Protein AF-A0A9X8EAP7-F1 (afdb_monomer_lite)

Foldseek 3Di:
DCVVVVVVVVVVVVVVVVVVVVVVVVVVVVVVVVVVVVVVVVVVVVVVVVVVVVVVVVVVVVVVVVVVVVVVVVVVVVVVVVVVVVVVVVVVVVVVVVPPDDDDDDDDDDDDCVVVVVVVVVVVVVVVVVVVVVVVVVVVVVVVVVVVVVVVVVVVVVVVVVVVVVVVVVVVVVVVVVVVVVVVVVVVVVVVVVVVVVVVVVVVVVVVVVVVVVVVVVVVVVVVVVVVVVVVVVVVVVVVVVVVVVVVVVVVVVVVVVVVVVVVVVVVVVVVVVVVVVVVVVVVVVVVVVVVVVVVVVVVVVVVVVVVVVVVVVVVVVVVVVVVVVVVVVVVVVVVVVVVVVVVVVVPPPPPVPPPPPPDDDDYDDDYDDYDDDDDDDDDPDVVVPVVVVVVVVVVVVVVVVVVVVVVVVVVVVVVVVVVVVVVVVVVVVVVVVVVVVVVVVVVVVVVVVVVVVVVVVVVVVVVVVVVVVVVVVVVVVVVVVVVVVVVVVVVVVVVVVVVVVVVVVVVVVVVVVVVVVVVVVVVVVVVVVVVVVVLVVLLVCLVVLLVVLVVLLVVLVVLLVVLVVLLVVLCVVVVDDCPCLVVLLDQPQDPDDPPPPDPDPCSNVSVSVVSVSSSVSSVNSSVSSNVVSVCSVVVDPDDPVVCVVVVVVVVVVCVVVVPDPDDPPDDDDDDDDDDDDDDDDDD

Organism: Aphanomyces astaci (NCBI:txid112090)

Secondary structure (DSSP, 8-state):
--HHHHHHHHHHHHHHHHHHHHHHHHHHHHHHHHHHHHHHHHHHHHHHHHHHHHHHHHHHHHHHHHHHHHHHHHHHHHHHHHHHHHHHHHHHHHHHHHTTS---------S--TTTHHHHHHHHHHHHHHHHHHHHHHHHHHHHHHHHHHHHHHHHHHHHHHHHHHHHHHHHHHHHHHHHHHHHHHHHHHHHHHHHHHHHHHHHHHHHHHHHHHHHHHHHHHHHHHHHHHHHHHHHHHHHHHHHHHHHHHHHHHHHHHHHHHHHHHHHHHHHHHHHHHHHHHHHHHHHHHHHHHHHHHHHHHHHHHHHHHHHHHHHHHHHHHHHHHHHHHHHHHHHHHHHHHHHHHHHTTTGGGSTTS-----------------------STHHHHHHHHHHHHHHHHHHHHHHHHHHHHHHHHHHHHHHHHHHHHHHHHHHHHHHHHHHHHHHHHHHHHHHHHHHHHHHHHHHHHHHHHHHHHHHHHHHHHHHHHHHHHHHHHHHHHHHHHHHHHHHHHHHHHHHHHHHHHHHHHHHHHHHHHHHHHHHHHHHHHHHHHHHHHHHHHHHHHHHHHHHHHHHHHT---TTHHHHHS-------------S---SHHHHHHHHHHHHHHHHHHHHHHHHHHHHHHTSTT--HHHHHHHHHHHHHHHHHHS------------------------

pLDDT: mean 78.25, std 16.43, range [28.77, 94.69]

Radius of gyration: 96.72 Å; chains: 1; bounding box: 113×183×320 Å

Structure (mmCIF, N/CA/C/O backbone):
data_AF-A0A9X8EAP7-F1
#
_entry.id   AF-A0A9X8EAP7-F1
#
loop_
_atom_site.group_PDB
_atom_site.id
_atom_site.type_symbol
_atom_site.label_atom_id
_atom_site.label_alt_id
_atom_site.label_comp_id
_atom_site.label_asym_id
_atom_site.label_entity_id
_atom_site.label_seq_id
_atom_site.pdbx_PDB_ins_code
_atom_site.Cartn_x
_atom_site.Cartn_y
_atom_site.Cartn_z
_atom_site.occupancy
_atom_site.B_iso_or_equiv
_atom_site.auth_seq_id
_atom_site.auth_comp_id
_atom_site.auth_asym_id
_atom_site.auth_atom_id
_atom_site.pdbx_PDB_model_num
ATOM 1 N N . MET A 1 1 ? 14.421 -5.477 -19.601 1.00 47.47 1 MET A N 1
ATOM 2 C CA . MET A 1 1 ? 14.571 -6.002 -18.224 1.00 47.47 1 MET A CA 1
ATOM 3 C C . MET A 1 1 ? 14.966 -4.817 -17.377 1.00 47.47 1 MET A C 1
ATOM 5 O O . MET A 1 1 ? 16.123 -4.410 -17.398 1.00 47.47 1 MET A O 1
ATOM 9 N N . ASP A 1 2 ? 13.989 -4.197 -16.732 1.00 54.50 2 ASP A N 1
ATOM 10 C CA . ASP A 1 2 ? 14.067 -2.759 -16.479 1.00 54.50 2 ASP A CA 1
ATOM 11 C C . ASP A 1 2 ? 14.463 -2.525 -15.021 1.00 54.50 2 ASP A C 1
ATOM 13 O O . ASP A 1 2 ? 13.686 -2.040 -14.198 1.00 54.50 2 ASP A O 1
ATOM 17 N N . GLY A 1 3 ? 15.700 -2.924 -14.702 1.00 58.84 3 GLY A N 1
ATOM 18 C CA . GLY A 1 3 ? 16.249 -2.890 -13.343 1.00 58.84 3 GLY A CA 1
ATOM 19 C C . GLY A 1 3 ? 16.241 -1.496 -12.704 1.00 58.84 3 GLY A C 1
ATOM 20 O O . GLY A 1 3 ? 16.178 -1.389 -11.484 1.00 58.84 3 GLY A O 1
ATOM 21 N N . GLU A 1 4 ? 16.223 -0.424 -13.504 1.00 66.81 4 GLU A N 1
ATOM 22 C CA . GLU A 1 4 ? 16.035 0.947 -13.013 1.00 66.81 4 GLU A CA 1
ATOM 23 C C . GLU A 1 4 ? 14.627 1.186 -12.444 1.00 66.81 4 GLU A C 1
ATOM 25 O O . GLU A 1 4 ? 14.487 1.852 -11.418 1.00 66.81 4 GLU A O 1
ATOM 30 N N . GLY A 1 5 ? 13.588 0.604 -13.055 1.00 78.38 5 GLY A N 1
ATOM 31 C CA . GLY A 1 5 ? 12.211 0.681 -12.563 1.00 78.38 5 GLY A CA 1
ATOM 32 C C . GLY A 1 5 ? 12.016 -0.103 -11.263 1.00 78.38 5 GLY A C 1
ATOM 33 O O . GLY A 1 5 ? 11.336 0.363 -10.346 1.00 78.38 5 GLY A O 1
ATOM 34 N N . GLU A 1 6 ? 12.676 -1.255 -11.135 1.00 77.12 6 GLU A N 1
ATOM 35 C CA . GLU A 1 6 ? 12.680 -2.033 -9.893 1.00 77.12 6 GLU A CA 1
ATOM 36 C C . GLU A 1 6 ? 13.475 -1.329 -8.779 1.00 77.12 6 GLU A C 1
ATOM 38 O O . GLU A 1 6 ? 12.983 -1.213 -7.655 1.00 77.12 6 GLU A O 1
ATOM 43 N N . LEU A 1 7 ? 14.633 -0.731 -9.097 1.00 77.25 7 LEU A N 1
ATOM 44 C CA . LEU A 1 7 ? 15.379 0.147 -8.183 1.00 77.25 7 LEU A CA 1
ATOM 45 C C . LEU A 1 7 ? 14.563 1.366 -7.733 1.00 77.25 7 LEU A C 1
ATOM 47 O O . LEU A 1 7 ? 14.619 1.738 -6.559 1.00 77.25 7 LEU A O 1
ATOM 51 N N . ALA A 1 8 ? 13.797 1.987 -8.633 1.00 83.31 8 ALA A N 1
ATOM 52 C CA . ALA A 1 8 ? 12.905 3.093 -8.290 1.00 83.31 8 ALA A CA 1
ATOM 53 C C . ALA A 1 8 ? 11.788 2.639 -7.335 1.00 83.31 8 ALA A C 1
ATOM 55 O O . ALA A 1 8 ? 11.545 3.302 -6.323 1.00 83.31 8 ALA A O 1
ATOM 56 N N . ARG A 1 9 ? 11.167 1.476 -7.591 1.00 86.12 9 ARG A N 1
ATOM 57 C CA . ARG A 1 9 ? 10.142 0.902 -6.703 1.00 86.12 9 ARG A CA 1
ATOM 58 C C . ARG A 1 9 ? 10.705 0.576 -5.320 1.00 86.12 9 ARG A C 1
ATOM 60 O O . ARG A 1 9 ? 10.094 0.942 -4.322 1.00 86.12 9 ARG A O 1
ATOM 67 N N . LEU A 1 10 ? 11.880 -0.053 -5.251 1.00 84.00 10 LEU A N 1
ATOM 68 C CA . LEU A 1 10 ? 12.543 -0.391 -3.987 1.00 84.00 10 LEU A CA 1
ATOM 69 C C . LEU A 1 10 ? 12.932 0.862 -3.184 1.00 84.00 10 LEU A C 1
ATOM 71 O O . LEU A 1 10 ? 12.758 0.881 -1.969 1.00 84.00 10 LEU A O 1
ATOM 75 N N . ARG A 1 11 ? 13.384 1.939 -3.843 1.00 85.56 11 ARG A N 1
ATOM 76 C CA . ARG A 1 11 ? 13.647 3.233 -3.180 1.00 85.56 11 ARG A CA 1
ATOM 77 C C . ARG A 1 11 ? 12.375 3.859 -2.598 1.00 85.56 11 ARG A C 1
ATOM 79 O O . ARG A 1 11 ? 12.410 4.334 -1.466 1.00 85.56 11 ARG A O 1
ATOM 86 N N . ALA A 1 12 ? 11.259 3.821 -3.328 1.00 85.00 12 ALA A N 1
ATOM 87 C CA . ALA A 1 12 ? 9.967 4.295 -2.825 1.00 85.00 12 ALA A CA 1
ATOM 88 C C . ALA A 1 12 ? 9.452 3.443 -1.645 1.00 85.00 12 ALA A C 1
ATOM 90 O O . ALA A 1 12 ? 8.927 3.980 -0.670 1.00 85.00 12 ALA A O 1
ATOM 91 N N . GLU A 1 13 ? 9.654 2.124 -1.697 1.00 85.81 13 GLU A N 1
ATOM 92 C CA . GLU A 1 13 ? 9.287 1.200 -0.620 1.00 85.81 13 GLU A CA 1
ATOM 93 C C . GLU A 1 13 ? 10.122 1.426 0.656 1.00 85.81 13 GLU A C 1
ATOM 95 O O . GLU A 1 13 ? 9.579 1.383 1.760 1.00 85.81 13 GLU A O 1
ATOM 100 N N . VAL A 1 14 ? 11.421 1.723 0.521 1.00 84.19 14 VAL A N 1
ATOM 101 C CA . VAL A 1 14 ? 12.290 2.110 1.649 1.00 84.19 14 VAL A CA 1
ATOM 102 C C . VAL A 1 14 ? 11.840 3.440 2.258 1.00 84.19 14 VAL A C 1
ATOM 104 O O . VAL A 1 14 ? 11.634 3.495 3.467 1.00 84.19 14 VAL A O 1
ATOM 107 N N . ALA A 1 15 ? 11.590 4.472 1.444 1.00 83.38 15 ALA A N 1
ATOM 108 C CA . ALA A 1 15 ? 11.108 5.766 1.940 1.00 83.38 15 ALA A CA 1
ATOM 109 C C . ALA A 1 15 ? 9.779 5.635 2.714 1.00 83.38 15 ALA A C 1
ATOM 111 O O . ALA A 1 15 ? 9.650 6.144 3.825 1.00 83.38 15 ALA A O 1
ATOM 112 N N . SER A 1 16 ? 8.826 4.857 2.187 1.00 84.00 16 SER A N 1
ATOM 113 C CA . SER A 1 16 ? 7.552 4.572 2.864 1.00 84.00 16 SER A CA 1
ATOM 114 C C . SER A 1 16 ? 7.735 3.845 4.208 1.00 84.00 16 SER A C 1
ATOM 116 O O . SER A 1 16 ? 7.009 4.117 5.173 1.00 84.00 16 SER A O 1
ATOM 118 N N . LYS A 1 17 ? 8.728 2.951 4.310 1.00 82.19 17 LYS A N 1
ATOM 119 C CA . LYS A 1 17 ? 9.083 2.266 5.564 1.00 82.19 17 LYS A CA 1
ATOM 120 C C . LYS A 1 17 ? 9.742 3.211 6.571 1.00 82.19 17 LYS A C 1
ATOM 122 O O . LYS A 1 17 ? 9.394 3.139 7.750 1.00 82.19 17 LYS A O 1
ATOM 127 N N . ASP A 1 18 ? 10.609 4.122 6.131 1.00 86.62 18 ASP A N 1
ATOM 128 C CA . ASP A 1 18 ? 11.211 5.145 6.997 1.00 86.62 18 ASP A CA 1
ATOM 129 C C . ASP A 1 18 ? 10.172 6.152 7.518 1.00 86.62 18 ASP A C 1
ATOM 131 O O . ASP A 1 18 ? 10.164 6.453 8.714 1.00 86.62 18 ASP A O 1
ATOM 135 N N . ASP A 1 19 ? 9.230 6.603 6.684 1.00 85.69 19 ASP A N 1
ATOM 136 C CA . ASP A 1 19 ? 8.110 7.450 7.124 1.00 85.69 19 ASP A CA 1
ATOM 137 C C . ASP A 1 19 ? 7.224 6.732 8.149 1.00 85.69 19 ASP A C 1
ATOM 139 O O . ASP A 1 19 ? 6.883 7.294 9.195 1.00 85.69 19 ASP A O 1
ATOM 143 N N . THR A 1 20 ? 6.906 5.456 7.906 1.00 81.00 20 THR A N 1
ATOM 144 C CA . THR A 1 20 ? 6.141 4.621 8.849 1.00 81.00 20 THR A CA 1
ATOM 145 C C . THR A 1 20 ? 6.886 4.459 10.179 1.00 81.00 20 THR A C 1
ATOM 147 O O . THR A 1 20 ? 6.296 4.611 11.253 1.00 81.00 20 THR A O 1
ATOM 150 N N . LEU A 1 21 ? 8.199 4.217 10.130 1.00 79.50 21 LEU A N 1
ATOM 151 C CA . LEU A 1 21 ? 9.066 4.117 11.303 1.00 79.50 21 LEU A CA 1
ATOM 152 C C . LEU A 1 21 ? 9.154 5.450 12.067 1.00 79.50 21 LEU A C 1
ATOM 154 O O . LEU A 1 21 ? 9.160 5.455 13.300 1.00 79.50 21 LEU A O 1
ATOM 158 N N . ASN A 1 22 ? 9.185 6.585 11.370 1.00 84.94 22 ASN A N 1
ATOM 159 C CA . ASN A 1 22 ? 9.206 7.909 11.989 1.00 84.94 22 ASN A CA 1
ATOM 160 C C . ASN A 1 22 ? 7.861 8.254 12.649 1.00 84.94 22 ASN A C 1
ATOM 162 O O . ASN A 1 22 ? 7.856 8.716 13.792 1.00 84.94 22 ASN A O 1
ATOM 166 N N . GLN A 1 23 ? 6.726 7.924 12.023 1.00 82.50 23 GLN A N 1
ATOM 167 C CA . GLN A 1 23 ? 5.414 8.012 12.679 1.00 82.50 23 GLN A CA 1
ATOM 168 C C . GLN A 1 23 ? 5.334 7.127 13.932 1.00 82.50 23 GLN A C 1
ATOM 170 O O . GLN A 1 23 ? 4.780 7.550 14.949 1.00 82.50 23 GLN A O 1
ATOM 175 N N . LEU A 1 24 ? 5.909 5.918 13.891 1.00 80.50 24 LEU A N 1
ATOM 176 C CA . LEU A 1 24 ? 5.946 5.014 15.042 1.00 80.50 24 LEU A CA 1
ATOM 177 C C . LEU A 1 24 ? 6.790 5.594 16.191 1.00 80.50 24 LEU A C 1
ATOM 179 O O . LEU A 1 24 ? 6.337 5.587 17.334 1.00 80.50 24 LEU A O 1
ATOM 183 N N . LYS A 1 25 ? 7.965 6.171 15.894 1.00 83.00 25 LYS A N 1
ATOM 184 C CA . LYS A 1 25 ? 8.812 6.877 16.879 1.00 83.00 25 LYS A CA 1
ATOM 185 C C . LYS A 1 25 ? 8.083 8.064 17.521 1.00 83.00 25 LYS A C 1
ATOM 187 O O . LYS A 1 25 ? 8.154 8.226 18.736 1.00 83.00 25 LYS A O 1
ATOM 192 N N . VAL A 1 26 ? 7.361 8.871 16.735 1.00 85.75 26 VAL A N 1
ATOM 193 C CA . VAL A 1 26 ? 6.579 10.013 17.250 1.00 85.75 26 VAL A CA 1
ATOM 194 C C . VAL A 1 26 ? 5.449 9.537 18.169 1.00 85.75 26 VAL A C 1
ATOM 196 O O . VAL A 1 26 ? 5.312 10.056 19.276 1.00 85.75 26 VAL A O 1
ATOM 199 N N . LYS A 1 27 ? 4.692 8.505 17.770 1.00 81.19 27 LYS A N 1
ATOM 200 C CA . LYS A 1 27 ? 3.630 7.910 18.603 1.00 81.19 27 LYS A CA 1
ATOM 201 C C . LYS A 1 27 ? 4.185 7.296 19.894 1.00 81.19 27 LYS A C 1
ATOM 203 O O . LYS A 1 27 ? 3.627 7.531 20.962 1.00 81.19 27 LYS A O 1
ATOM 208 N N . ALA A 1 28 ? 5.308 6.578 19.821 1.00 71.94 28 ALA A N 1
ATOM 209 C CA . ALA A 1 28 ? 5.977 6.009 20.991 1.00 71.94 28 ALA A CA 1
ATOM 210 C C . ALA A 1 28 ? 6.489 7.092 21.959 1.00 71.94 28 ALA A C 1
ATOM 212 O O . ALA A 1 28 ? 6.329 6.953 23.172 1.00 71.94 28 ALA A O 1
ATOM 213 N N . LYS A 1 29 ? 7.041 8.198 21.437 1.00 85.50 29 LYS A N 1
ATOM 214 C CA . LYS A 1 29 ? 7.452 9.349 22.252 1.00 85.50 29 LYS A CA 1
ATOM 215 C C . LYS A 1 29 ? 6.254 9.996 22.956 1.00 85.50 29 LYS A C 1
ATOM 217 O O . LYS A 1 29 ? 6.305 10.169 24.168 1.00 85.50 29 LYS A O 1
ATOM 222 N N . ALA A 1 30 ? 5.173 10.284 22.229 1.00 81.12 30 ALA A N 1
ATOM 223 C CA . ALA A 1 30 ? 3.962 10.870 22.810 1.00 81.12 30 ALA A CA 1
ATOM 224 C C . ALA A 1 30 ? 3.343 9.972 23.900 1.00 81.12 30 ALA A C 1
ATOM 226 O O . ALA A 1 30 ? 2.902 10.467 24.934 1.00 81.12 30 ALA A O 1
ATOM 227 N N . PHE A 1 31 ? 3.371 8.648 23.713 1.00 79.75 31 PHE A N 1
ATOM 228 C CA . PHE A 1 31 ? 2.913 7.686 24.718 1.00 79.75 31 PHE A CA 1
ATOM 229 C C . PHE A 1 31 ? 3.808 7.666 25.973 1.00 79.75 31 PHE A C 1
ATOM 231 O O . PHE A 1 31 ? 3.303 7.644 27.094 1.00 79.75 31 PHE A O 1
ATOM 238 N N . ALA A 1 32 ? 5.134 7.746 25.811 1.00 78.44 32 ALA A N 1
ATOM 239 C CA . ALA A 1 32 ? 6.066 7.856 26.936 1.00 78.44 32 ALA A CA 1
ATOM 240 C C . ALA A 1 32 ? 5.923 9.189 27.699 1.00 78.44 32 ALA A C 1
ATOM 242 O O . ALA A 1 32 ? 6.031 9.214 28.927 1.00 78.44 32 AL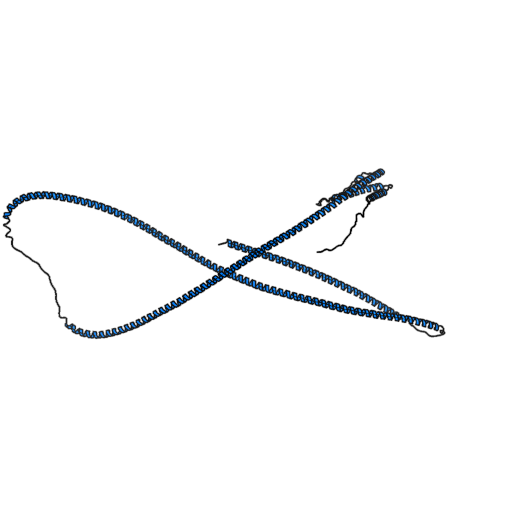A A O 1
ATOM 243 N N . GLU A 1 33 ? 5.640 10.288 26.996 1.00 86.31 33 GLU A N 1
ATOM 244 C CA . GLU A 1 33 ? 5.351 11.596 27.598 1.00 86.31 33 GLU A CA 1
ATOM 245 C C . GLU A 1 33 ? 4.015 11.578 28.361 1.00 86.31 33 GLU A C 1
ATOM 247 O O . GLU A 1 33 ? 3.963 12.081 29.485 1.00 86.31 33 GLU A O 1
ATOM 252 N N . ALA A 1 34 ? 2.978 10.918 27.828 1.00 82.00 34 ALA A N 1
ATOM 253 C CA . ALA A 1 34 ? 1.706 10.701 28.526 1.00 82.00 34 ALA A CA 1
ATOM 254 C C . ALA A 1 34 ? 1.898 9.920 29.840 1.00 82.00 34 ALA A C 1
ATOM 256 O O . ALA A 1 34 ? 1.610 10.456 30.908 1.00 82.00 34 ALA A O 1
ATOM 257 N N . LEU A 1 35 ? 2.519 8.732 29.791 1.00 76.31 35 LEU A N 1
ATOM 258 C CA . LEU A 1 35 ? 2.814 7.926 30.988 1.00 76.31 35 LEU A CA 1
ATOM 259 C C . LEU A 1 35 ? 3.668 8.678 32.027 1.00 76.31 35 LEU A C 1
ATOM 261 O O . LEU A 1 35 ? 3.512 8.488 33.234 1.00 76.31 35 LEU A O 1
ATOM 265 N N . THR A 1 36 ? 4.566 9.556 31.572 1.00 83.81 36 THR A N 1
ATOM 266 C CA . THR A 1 36 ? 5.381 10.408 32.453 1.00 83.81 36 THR A CA 1
ATOM 267 C C . THR A 1 36 ? 4.541 11.476 33.162 1.00 83.81 36 THR A C 1
ATOM 269 O O . THR A 1 36 ? 4.842 11.834 34.302 1.00 83.81 36 THR A O 1
ATOM 272 N N . ASN A 1 37 ? 3.493 11.990 32.518 1.00 84.38 37 ASN A N 1
ATOM 273 C CA . ASN A 1 37 ? 2.581 12.968 33.110 1.00 84.38 37 ASN A CA 1
ATOM 274 C C . ASN A 1 37 ? 1.553 12.300 34.035 1.00 84.38 37 ASN A C 1
ATOM 276 O O . ASN A 1 37 ? 1.340 12.800 35.140 1.00 84.38 37 ASN A O 1
ATOM 280 N N . ASP A 1 38 ? 1.022 11.135 33.657 1.00 80.69 38 ASP A N 1
ATOM 281 C CA . ASP A 1 38 ? 0.142 10.322 34.509 1.00 80.69 38 ASP A CA 1
ATOM 282 C C . ASP A 1 38 ? 0.851 9.938 35.813 1.00 80.69 38 ASP A C 1
ATOM 284 O O . ASP A 1 38 ? 0.310 10.125 36.905 1.00 80.69 38 ASP A O 1
ATOM 288 N N . LYS A 1 39 ? 2.120 9.508 35.721 1.00 81.25 39 LYS A N 1
ATOM 289 C CA . LYS A 1 39 ? 2.964 9.245 36.893 1.00 81.25 39 LYS A CA 1
ATOM 290 C C . LYS A 1 39 ? 3.065 10.468 37.815 1.00 81.25 39 LYS A C 1
ATOM 292 O O . LYS A 1 39 ? 2.858 10.325 39.017 1.00 81.25 39 LYS A O 1
ATOM 297 N N . LYS A 1 40 ? 3.357 11.661 37.278 1.00 86.25 40 LYS A N 1
ATOM 298 C CA . LYS A 1 40 ? 3.446 12.900 38.080 1.00 86.25 40 LYS A CA 1
ATOM 299 C C . LYS A 1 40 ? 2.110 13.262 38.732 1.00 86.25 40 LYS A C 1
ATOM 301 O O . LYS A 1 40 ? 2.104 13.745 39.861 1.00 86.25 40 LYS A O 1
ATOM 306 N N . SER A 1 41 ? 0.993 13.030 38.039 1.00 85.56 41 SER A N 1
ATOM 307 C CA . SER A 1 41 ? -0.353 13.256 38.579 1.00 85.56 41 SER A CA 1
ATOM 308 C C . SER A 1 41 ? -0.629 12.340 39.777 1.00 85.56 41 SER A C 1
ATOM 310 O O . SER A 1 41 ? -1.020 12.816 40.843 1.00 85.56 41 SER A O 1
ATOM 312 N N . LEU A 1 42 ? -0.314 11.047 39.649 1.00 79.25 42 LEU A N 1
ATOM 313 C CA . LEU A 1 42 ? -0.431 10.074 40.738 1.00 79.25 42 LEU A CA 1
ATOM 314 C C . LEU A 1 42 ? 0.509 10.394 41.912 1.00 79.25 42 LEU A C 1
ATOM 316 O O . LEU A 1 42 ? 0.082 10.333 43.063 1.00 79.25 42 LEU A O 1
ATOM 320 N N . GLU A 1 43 ? 1.760 10.790 41.652 1.00 85.31 43 GLU A N 1
ATOM 321 C CA . GLU A 1 43 ? 2.702 11.220 42.699 1.00 85.31 43 GLU A CA 1
ATOM 322 C C . GLU A 1 43 ? 2.188 12.463 43.456 1.00 85.31 43 GLU A C 1
ATOM 324 O O . GLU A 1 43 ? 2.290 12.515 44.685 1.00 85.31 43 GLU A O 1
ATOM 329 N N . ALA A 1 44 ? 1.557 13.419 42.762 1.00 86.12 44 ALA A N 1
ATOM 330 C CA . ALA A 1 44 ? 0.929 14.588 43.381 1.00 86.12 44 ALA A CA 1
ATOM 331 C C . ALA A 1 44 ? -0.309 14.227 44.226 1.00 86.12 44 ALA A C 1
ATOM 333 O O . ALA A 1 44 ? -0.420 14.684 45.365 1.00 86.12 44 ALA A O 1
ATOM 334 N N . GLN A 1 45 ? -1.202 13.363 43.727 1.00 83.06 45 GLN A N 1
ATOM 335 C CA . GLN A 1 45 ? -2.370 12.880 44.484 1.00 83.06 45 GLN A CA 1
ATOM 336 C C . GLN A 1 45 ? -1.958 12.111 45.751 1.00 83.06 45 GLN A C 1
ATOM 338 O O . GLN A 1 45 ? -2.533 12.309 46.823 1.00 83.06 45 GLN A O 1
ATOM 343 N N . LEU A 1 46 ? -0.919 11.275 45.661 1.00 79.38 46 LEU A N 1
ATOM 344 C CA . LEU A 1 46 ? -0.381 10.526 46.800 1.00 79.38 46 LEU A CA 1
ATOM 345 C C . LEU A 1 46 ? 0.242 11.479 47.840 1.00 79.38 46 LEU A C 1
ATOM 347 O O . LEU A 1 46 ? 0.065 11.293 49.046 1.00 79.38 46 LEU A O 1
ATOM 351 N N . MET A 1 47 ? 0.912 12.548 47.391 1.00 85.44 47 MET A N 1
ATOM 352 C CA . MET A 1 47 ? 1.425 13.602 48.273 1.00 85.44 47 MET A CA 1
ATOM 353 C C . MET A 1 47 ? 0.296 14.386 48.965 1.00 85.44 47 MET A C 1
ATOM 355 O O . MET A 1 47 ? 0.381 14.621 50.171 1.00 85.44 47 MET A O 1
ATOM 359 N N . GLN A 1 48 ? -0.777 14.729 48.244 1.00 85.44 48 GLN A N 1
ATOM 360 C CA . GLN A 1 48 ? -1.961 15.385 48.809 1.00 85.44 48 GLN A CA 1
ATOM 361 C C . GLN A 1 48 ? -2.627 14.512 49.884 1.00 85.44 48 GLN A C 1
ATOM 363 O O . GLN A 1 48 ? -2.758 14.949 51.028 1.00 85.44 48 GLN A O 1
ATOM 368 N N . SER A 1 49 ? -2.957 13.257 49.564 1.00 76.75 49 SER A N 1
ATOM 369 C CA . SER A 1 49 ? -3.602 12.331 50.509 1.00 76.75 49 SER A CA 1
ATOM 370 C C . SER A 1 49 ? -2.749 12.087 51.766 1.00 76.75 49 SER A C 1
ATOM 372 O O . SER A 1 49 ? -3.261 11.977 52.884 1.00 76.75 49 SER A O 1
ATOM 374 N N . ARG A 1 50 ? -1.415 12.089 51.626 1.00 84.81 50 ARG A N 1
ATOM 375 C CA . ARG A 1 50 ? -0.486 12.013 52.764 1.00 84.81 50 ARG A CA 1
ATOM 376 C C . ARG A 1 50 ? -0.528 13.262 53.654 1.00 84.81 50 ARG A C 1
ATOM 378 O O . ARG A 1 50 ? -0.388 13.133 54.871 1.00 84.81 50 ARG A O 1
ATOM 385 N N . ASN A 1 51 ? -0.733 14.448 53.083 1.00 86.12 51 ASN A N 1
ATOM 386 C CA . ASN A 1 51 ? -0.898 15.686 53.848 1.00 86.12 51 ASN A CA 1
ATOM 387 C C . ASN A 1 51 ? -2.245 15.707 54.589 1.00 86.12 51 ASN A C 1
ATOM 389 O O . ASN A 1 51 ? -2.268 15.971 55.790 1.00 86.12 51 ASN A O 1
ATOM 393 N N . GLU A 1 52 ? -3.333 15.311 53.926 1.00 85.44 52 GLU A N 1
ATOM 394 C CA . GLU A 1 52 ? -4.668 15.163 54.529 1.00 85.44 52 GLU A CA 1
ATOM 395 C C . GLU A 1 52 ? -4.659 14.163 55.702 1.00 85.44 52 GLU A C 1
ATOM 397 O O . GLU A 1 52 ? -5.202 14.441 56.774 1.00 85.44 52 GLU A O 1
ATOM 402 N N . MET A 1 53 ? -3.955 13.032 55.557 1.00 81.06 53 MET A N 1
ATOM 403 C CA . MET A 1 53 ? -3.738 12.067 56.643 1.00 81.06 53 MET A CA 1
ATOM 404 C C . MET A 1 53 ? -2.971 12.682 57.829 1.00 81.06 53 MET A C 1
ATOM 406 O O . MET A 1 53 ? -3.320 12.438 58.988 1.00 81.06 53 MET A O 1
ATOM 410 N N . ASN A 1 54 ? -1.933 13.484 57.567 1.00 87.19 54 ASN A N 1
ATOM 411 C CA . ASN A 1 54 ? -1.161 14.161 58.615 1.00 87.19 54 ASN A CA 1
ATOM 412 C C . ASN A 1 54 ? -1.995 15.226 59.349 1.00 87.19 54 ASN A C 1
ATOM 414 O O . ASN A 1 54 ? -1.901 15.339 60.576 1.00 87.19 54 ASN A O 1
ATOM 418 N N . GLU A 1 55 ? -2.854 15.961 58.639 1.00 86.19 55 GLU A N 1
ATOM 419 C CA . GLU A 1 55 ? -3.826 16.865 59.256 1.00 86.19 55 GLU A CA 1
ATOM 420 C C . GLU A 1 55 ? -4.831 16.116 60.130 1.00 86.19 55 GLU A C 1
ATOM 422 O O . GLU A 1 55 ? -5.021 16.490 61.287 1.00 86.19 55 GLU A O 1
ATOM 427 N N . LEU A 1 56 ? -5.444 15.043 59.619 1.00 85.19 56 LEU A N 1
ATOM 428 C CA . LEU A 1 56 ? -6.379 14.204 60.377 1.00 85.19 56 LEU A CA 1
ATOM 429 C C . LEU A 1 56 ? -5.731 13.651 61.651 1.00 85.19 56 LEU A C 1
ATOM 431 O O . LEU A 1 56 ? -6.323 13.726 62.727 1.00 85.19 56 LEU A O 1
ATOM 435 N N . LYS A 1 57 ? -4.483 13.181 61.563 1.00 85.12 57 LYS A N 1
ATOM 436 C CA . LYS A 1 57 ? -3.700 12.710 62.715 1.00 85.12 57 LYS A CA 1
ATOM 437 C C . LYS A 1 57 ? -3.420 13.824 63.732 1.00 85.12 57 LYS A C 1
ATOM 439 O O . LYS A 1 57 ? -3.456 13.576 64.936 1.00 85.12 57 LYS A O 1
ATOM 444 N N . THR A 1 58 ? -3.183 15.049 63.264 1.00 88.44 58 THR A N 1
ATOM 445 C CA . THR A 1 58 ? -2.965 16.230 64.119 1.00 88.44 58 THR A CA 1
ATOM 446 C C . THR A 1 58 ? -4.261 16.663 64.813 1.00 88.44 58 THR A C 1
ATOM 448 O O . THR A 1 58 ? -4.272 16.850 66.029 1.00 88.44 58 THR A O 1
ATOM 451 N N . LYS A 1 59 ? -5.375 16.723 64.071 1.00 86.62 59 LYS A N 1
ATOM 452 C CA . LYS A 1 59 ? -6.729 17.015 64.576 1.00 86.62 59 LYS A CA 1
ATOM 453 C C . LYS A 1 59 ? -7.176 15.968 65.609 1.00 86.62 59 LYS A C 1
ATOM 455 O O . LYS A 1 59 ? -7.626 16.331 66.694 1.00 86.62 59 LYS A O 1
ATOM 460 N N . ALA A 1 60 ? -6.951 14.680 65.337 1.00 80.44 60 ALA A N 1
ATOM 461 C CA . ALA A 1 60 ? -7.235 13.586 66.269 1.00 80.44 60 ALA A CA 1
ATOM 462 C C . ALA A 1 60 ? -6.378 13.649 67.548 1.00 80.44 60 ALA A C 1
ATOM 464 O O . ALA A 1 60 ? -6.894 13.414 68.642 1.00 80.44 60 ALA A O 1
ATOM 465 N N . LYS A 1 61 ? -5.090 14.018 67.444 1.00 87.62 61 LYS A N 1
ATOM 466 C CA . LYS A 1 61 ? -4.241 14.243 68.624 1.00 87.62 61 LYS A CA 1
ATOM 467 C C . LYS A 1 61 ? -4.750 15.413 69.473 1.00 87.62 61 LYS A C 1
ATOM 469 O O . LYS A 1 61 ? -4.897 15.246 70.680 1.00 87.62 61 LYS A O 1
ATOM 474 N N . ALA A 1 62 ? -5.069 16.551 68.855 1.00 84.62 62 ALA A N 1
ATOM 475 C CA . ALA A 1 62 ? -5.606 17.714 69.564 1.00 84.62 62 ALA A CA 1
ATOM 476 C C . ALA A 1 62 ? -6.930 17.394 70.287 1.00 84.62 62 ALA A C 1
ATOM 478 O O . ALA A 1 62 ? -7.123 17.807 71.429 1.00 84.62 62 ALA A O 1
ATOM 479 N N . PHE A 1 63 ? -7.809 16.597 69.667 1.00 85.88 63 PHE A N 1
ATOM 480 C CA . PHE A 1 63 ? -9.028 16.102 70.310 1.00 85.88 63 PHE A CA 1
ATOM 481 C C . PHE A 1 63 ? -8.724 15.219 71.534 1.00 85.88 63 PHE A C 1
ATOM 483 O O . PHE A 1 63 ? -9.278 15.448 72.608 1.00 85.88 63 PHE A O 1
ATOM 490 N N . ALA A 1 64 ? -7.802 14.258 71.410 1.00 83.12 64 ALA A N 1
ATOM 491 C CA . ALA A 1 64 ? -7.415 13.380 72.517 1.00 83.12 64 ALA A CA 1
ATOM 492 C C . ALA A 1 64 ? -6.765 14.139 73.692 1.00 83.12 64 ALA A C 1
ATOM 494 O O . ALA A 1 64 ? -7.071 13.856 74.852 1.00 83.12 64 ALA A O 1
ATOM 495 N N . ASP A 1 65 ? -5.908 15.126 73.412 1.00 88.25 65 ASP A N 1
ATOM 496 C CA . ASP A 1 65 ? -5.295 15.969 74.445 1.00 88.25 65 ASP A CA 1
ATOM 497 C C . ASP A 1 65 ? -6.341 16.881 75.135 1.00 88.25 65 ASP A C 1
ATOM 499 O O . ASP A 1 65 ? -6.274 17.091 76.350 1.00 88.25 65 ASP A O 1
ATOM 503 N N . ASN A 1 66 ? -7.359 17.359 74.405 1.00 87.19 66 ASN A N 1
ATOM 504 C CA . ASN A 1 66 ? -8.478 18.134 74.963 1.00 87.19 66 ASN A CA 1
ATOM 505 C C . ASN A 1 66 ? -9.364 17.279 75.893 1.00 87.19 66 ASN A C 1
ATOM 507 O O . ASN A 1 66 ? -9.582 17.642 77.048 1.00 87.19 66 ASN A O 1
ATOM 511 N N . VAL A 1 67 ? -9.784 16.087 75.447 1.00 87.31 67 VAL A N 1
ATOM 512 C CA . VAL A 1 67 ? -10.556 15.136 76.276 1.00 87.31 67 VAL A CA 1
ATOM 513 C C . VAL A 1 67 ? -9.786 14.762 77.549 1.00 87.31 67 VAL A C 1
ATOM 515 O O . VAL A 1 67 ? -10.347 14.765 78.645 1.00 87.31 67 VAL A O 1
ATOM 518 N N . LYS A 1 68 ? -8.473 14.520 77.441 1.00 86.75 68 LYS A N 1
ATOM 519 C CA . LYS A 1 68 ? -7.602 14.265 78.600 1.00 86.75 68 LYS A CA 1
ATOM 520 C C . LYS A 1 68 ? -7.557 15.449 79.577 1.00 86.75 68 LYS A C 1
ATOM 522 O O . LYS A 1 68 ? -7.504 15.231 80.786 1.00 86.75 68 LYS A O 1
ATOM 527 N N . THR A 1 69 ? -7.598 16.679 79.067 1.00 87.19 69 THR A N 1
ATOM 528 C CA . THR A 1 69 ? -7.637 17.903 79.884 1.00 87.19 69 THR A CA 1
ATOM 529 C C . THR A 1 69 ? -8.974 18.039 80.621 1.00 87.19 69 THR A C 1
ATOM 531 O O . THR A 1 69 ? -8.970 18.288 81.824 1.00 87.19 69 THR A O 1
ATOM 534 N N . GLN A 1 70 ? -10.110 17.780 79.962 1.00 82.31 70 GLN A N 1
ATOM 535 C CA . GLN A 1 70 ? -11.425 17.777 80.626 1.00 82.31 70 GLN A CA 1
ATOM 536 C C . GLN A 1 70 ? -11.512 16.730 81.750 1.00 82.31 70 GLN A C 1
ATOM 538 O O . GLN A 1 70 ? -11.992 17.037 82.840 1.00 82.31 70 GLN A O 1
ATOM 543 N N . ILE A 1 71 ? -10.988 15.519 81.523 1.00 83.44 71 ILE A N 1
ATOM 544 C CA . ILE A 1 71 ? -10.957 14.446 82.534 1.00 83.44 71 ILE A CA 1
ATOM 545 C C . ILE A 1 71 ? -10.118 14.842 83.763 1.00 83.44 71 ILE A C 1
ATOM 547 O O . ILE A 1 71 ? -10.469 14.478 84.885 1.00 83.44 71 ILE A O 1
ATOM 551 N N . LEU A 1 72 ? -9.028 15.599 83.580 1.00 85.19 72 LEU A N 1
ATOM 552 C CA . LEU A 1 72 ? -8.230 16.131 84.691 1.00 85.19 72 LEU A CA 1
ATOM 553 C C . LEU A 1 72 ? -9.011 17.162 85.517 1.00 85.19 72 LEU A C 1
ATOM 555 O O . LEU A 1 72 ? -9.102 17.004 86.733 1.00 85.19 72 LEU A O 1
ATOM 559 N N . VAL A 1 73 ? -9.628 18.152 84.864 1.00 85.25 73 VAL A N 1
ATOM 560 C CA . VAL A 1 73 ? -10.418 19.201 85.538 1.00 85.25 73 VAL A CA 1
ATOM 561 C C . VAL A 1 73 ? -11.575 18.602 86.342 1.00 85.25 73 VAL A C 1
ATOM 563 O O . VAL A 1 73 ? -11.777 18.960 87.502 1.00 85.25 73 VAL A O 1
ATOM 566 N N . GLU A 1 74 ? -12.312 17.646 85.773 1.00 78.50 74 GLU A N 1
ATOM 567 C CA . GLU A 1 74 ? -13.445 17.035 86.478 1.00 78.50 74 GLU A CA 1
ATOM 568 C C . GLU A 1 74 ? -12.987 16.129 87.636 1.00 78.50 74 GLU A C 1
ATOM 570 O O . GLU A 1 74 ? -13.630 16.094 88.687 1.00 78.50 74 GLU A O 1
ATOM 575 N N . LYS A 1 75 ? -11.823 15.473 87.516 1.00 86.56 75 LYS A N 1
ATOM 576 C CA . LYS A 1 75 ? -11.206 14.731 88.627 1.00 86.56 75 LYS A CA 1
ATOM 577 C C . LYS A 1 75 ? -10.810 15.652 89.787 1.00 86.56 75 LYS A C 1
ATOM 579 O O . LYS A 1 75 ? -11.036 15.298 90.944 1.00 86.56 75 LYS A O 1
ATOM 584 N N . GLU A 1 76 ? -10.245 16.823 89.502 1.00 87.06 76 GLU A N 1
ATOM 585 C CA . GLU A 1 76 ? -9.934 17.832 90.526 1.00 87.06 76 GLU A CA 1
ATOM 586 C C . GLU A 1 76 ? -11.213 18.367 91.192 1.00 87.06 76 GLU A C 1
ATOM 588 O O . GLU A 1 76 ? -11.259 18.513 92.417 1.00 87.06 76 GLU A O 1
ATOM 593 N N . ARG A 1 77 ? -12.287 18.567 90.412 1.00 86.44 77 ARG A N 1
ATOM 594 C CA . ARG A 1 77 ? -13.605 18.975 90.924 1.00 86.44 77 ARG A CA 1
ATOM 595 C C . ARG A 1 77 ? -14.203 17.943 91.885 1.00 86.44 77 ARG A C 1
ATOM 597 O O . ARG A 1 77 ? -14.714 18.328 92.936 1.00 86.44 77 ARG A O 1
ATOM 604 N N . VAL A 1 78 ? -14.098 16.648 91.571 1.00 79.94 78 VAL A N 1
ATOM 605 C CA . VAL A 1 78 ? -14.526 15.555 92.467 1.00 79.94 78 VAL A CA 1
ATOM 606 C C . VAL A 1 78 ? -13.713 15.556 93.765 1.00 79.94 78 VAL A C 1
ATOM 608 O O . VAL A 1 78 ? -14.305 15.583 94.842 1.00 79.94 78 VAL A O 1
ATOM 611 N N . GLN A 1 79 ? -12.380 15.643 93.694 1.00 84.38 79 GLN A N 1
ATOM 612 C CA . GLN A 1 79 ? -11.525 15.670 94.894 1.00 84.38 79 GLN A CA 1
ATOM 613 C C . GLN A 1 79 ? -11.776 16.880 95.808 1.00 84.38 79 GLN A C 1
ATOM 615 O O . GLN A 1 79 ? -11.562 16.802 97.021 1.00 84.38 79 GLN A O 1
ATOM 620 N N . LEU A 1 80 ? -12.218 18.012 95.253 1.00 82.25 80 LEU A N 1
ATOM 621 C CA . LEU A 1 80 ? -12.621 19.174 96.044 1.00 82.25 80 LEU A CA 1
ATOM 622 C C . LEU A 1 80 ? -13.932 18.914 96.807 1.00 82.25 80 LEU A C 1
ATOM 624 O O . LEU A 1 80 ? -14.033 19.274 97.981 1.00 82.25 80 LEU A O 1
ATOM 628 N N . LEU A 1 81 ? -14.904 18.255 96.170 1.00 81.56 81 LEU A N 1
ATOM 629 C CA . LEU A 1 81 ? -16.183 17.883 96.787 1.00 81.56 81 LEU A CA 1
ATOM 630 C C . LEU A 1 81 ? -16.005 16.816 97.880 1.00 81.56 81 LEU A C 1
ATOM 632 O O . LEU A 1 81 ? -16.574 16.957 98.960 1.00 81.56 81 LEU A O 1
ATOM 636 N N . GLU A 1 82 ? -15.161 15.804 97.653 1.00 82.56 82 GLU A N 1
ATOM 637 C CA . GLU A 1 82 ? -14.824 14.773 98.652 1.00 82.56 82 GLU A CA 1
ATOM 638 C C . GLU A 1 82 ? -14.258 15.391 99.945 1.00 82.56 82 GLU A C 1
ATOM 640 O O . GLU A 1 82 ? -14.690 15.045 101.048 1.00 82.56 82 GLU A O 1
ATOM 645 N N . LYS A 1 83 ? -13.350 16.371 99.815 1.00 83.06 83 LYS A N 1
ATOM 646 C CA . LYS A 1 83 ? -12.778 17.117 100.952 1.00 83.06 83 LYS A CA 1
ATOM 647 C C . LYS A 1 83 ? -13.817 17.956 101.697 1.00 83.06 83 LYS A C 1
ATOM 649 O O . LYS A 1 83 ? -13.782 18.006 102.924 1.00 83.06 83 LYS A O 1
ATOM 654 N N . GLN A 1 84 ? -14.733 18.609 100.978 1.00 81.06 84 GLN A N 1
ATOM 655 C CA . GLN A 1 84 ? -15.821 19.381 101.594 1.00 81.06 84 GLN A CA 1
ATOM 656 C C . GLN A 1 84 ? -16.793 18.483 102.372 1.00 81.06 84 GLN A C 1
ATOM 658 O O . GLN A 1 84 ? -17.292 18.893 103.418 1.00 81.06 84 GLN A O 1
ATOM 663 N N . LEU A 1 85 ? -17.028 17.259 101.893 1.00 78.25 85 LEU A N 1
ATOM 664 C CA . LEU A 1 85 ? -17.883 16.277 102.558 1.00 78.25 85 LEU A CA 1
ATOM 665 C C . LEU A 1 85 ? -17.225 15.768 103.855 1.00 78.25 85 LEU A C 1
ATOM 667 O O . LEU A 1 85 ? -17.821 15.894 104.922 1.00 78.25 85 LEU A O 1
ATOM 671 N N . HIS A 1 86 ? -15.952 15.354 103.796 1.00 75.19 86 HIS A N 1
ATOM 672 C CA . HIS A 1 86 ? -15.185 14.946 104.987 1.00 75.19 86 HIS A CA 1
ATOM 673 C C . HIS A 1 86 ? -15.096 16.045 106.060 1.00 75.19 86 HIS A C 1
ATOM 675 O O . HIS A 1 86 ? -15.137 15.746 107.252 1.00 75.19 86 HIS A O 1
ATOM 681 N N . ALA A 1 87 ? -14.987 17.319 105.663 1.00 77.00 87 ALA A N 1
ATOM 682 C CA . ALA A 1 87 ? -14.982 18.430 106.615 1.00 77.00 87 ALA A CA 1
ATOM 683 C C . ALA A 1 87 ? -16.297 18.511 107.415 1.00 77.00 87 ALA A C 1
ATOM 685 O O . ALA A 1 87 ? -16.261 18.710 108.629 1.00 77.00 87 ALA A O 1
ATOM 686 N N . LYS A 1 88 ? -17.446 18.290 106.762 1.00 78.00 88 LYS A N 1
ATOM 687 C CA . LYS A 1 88 ? -18.760 18.320 107.421 1.00 78.00 88 LYS A CA 1
ATOM 688 C C . LYS A 1 88 ? -19.024 17.124 108.327 1.00 78.00 88 LYS A C 1
ATOM 690 O O . LYS A 1 88 ? -19.635 17.303 109.378 1.00 78.00 88 LYS A O 1
ATOM 695 N N . ASP A 1 89 ? -18.536 15.937 107.974 1.00 77.12 89 ASP A N 1
ATOM 696 C CA . ASP A 1 89 ? -18.652 14.762 108.850 1.00 77.12 89 ASP A CA 1
ATOM 697 C C . ASP A 1 89 ? -17.892 14.974 110.177 1.00 77.12 89 ASP A C 1
ATOM 699 O O . ASP A 1 89 ? -18.357 14.563 111.243 1.00 77.12 89 ASP A O 1
ATOM 703 N N . ILE A 1 90 ? -16.762 15.694 110.137 1.00 75.38 90 ILE A N 1
ATOM 704 C CA . ILE A 1 90 ? -15.988 16.080 111.330 1.00 75.38 90 ILE A CA 1
ATOM 705 C C . ILE A 1 90 ? -16.729 17.139 112.168 1.00 75.38 90 ILE A C 1
ATOM 707 O O . ILE A 1 90 ? -16.779 17.008 113.394 1.00 75.38 90 ILE A O 1
ATOM 711 N N . GLU A 1 91 ? -17.340 18.156 111.543 1.00 74.88 91 GLU A N 1
ATOM 712 C CA . GLU A 1 91 ? -18.180 19.143 112.251 1.00 74.88 91 GLU A CA 1
ATOM 713 C C . GLU A 1 91 ? -19.359 18.468 112.977 1.00 74.88 91 GLU A C 1
ATOM 715 O O . GLU A 1 91 ? -19.635 18.775 114.141 1.00 74.88 91 GLU A O 1
ATOM 720 N N . LEU A 1 92 ? -20.021 17.509 112.319 1.00 70.81 92 LEU A N 1
ATOM 721 C CA . LEU A 1 92 ? -21.161 16.775 112.874 1.00 70.81 92 LEU A CA 1
ATOM 722 C C . LEU A 1 92 ? -20.761 15.942 114.106 1.00 70.81 92 LEU A C 1
ATOM 724 O O . LEU A 1 92 ? -21.456 15.959 115.125 1.00 70.81 92 LEU A O 1
ATOM 728 N N . LEU A 1 93 ? -19.611 15.261 114.035 1.00 65.62 93 LEU A N 1
ATOM 729 C CA . LEU A 1 93 ? -19.048 14.489 115.148 1.00 65.62 93 LEU A CA 1
ATOM 730 C C . LEU A 1 93 ? -18.689 15.370 116.354 1.00 65.62 93 LEU A C 1
ATOM 732 O O . LEU A 1 93 ? -18.975 14.983 117.488 1.00 65.62 93 LEU A O 1
ATOM 736 N N . GLN A 1 94 ? -18.127 16.566 116.137 1.00 61.97 94 GLN A N 1
ATOM 737 C CA . GLN A 1 94 ? -17.833 17.493 117.238 1.00 61.97 94 GLN A CA 1
ATOM 738 C C . GLN A 1 94 ? -19.103 18.002 117.933 1.00 61.97 94 GLN A C 1
ATOM 740 O O . GLN A 1 94 ? -19.145 18.036 119.165 1.00 61.97 94 GLN A O 1
ATOM 745 N N . GLN A 1 95 ? -20.155 18.345 117.180 1.00 59.84 95 GLN A N 1
ATOM 746 C CA . GLN A 1 95 ? -21.429 18.775 117.773 1.00 59.84 95 GLN A CA 1
ATOM 747 C C . GLN A 1 95 ? -22.068 17.666 118.617 1.00 59.84 95 GLN A C 1
ATOM 749 O O . GLN A 1 95 ? -22.533 17.921 119.730 1.00 59.84 95 GLN A O 1
ATOM 754 N N . GLN A 1 96 ? -22.033 16.418 118.141 1.00 53.72 96 GLN A N 1
ATOM 755 C CA . GLN A 1 96 ? -22.616 15.286 118.865 1.00 53.72 96 GLN A CA 1
ATOM 756 C C . GLN A 1 96 ? -21.897 14.991 120.196 1.00 53.72 96 GLN A C 1
ATOM 758 O O . GLN A 1 96 ? -22.514 14.471 121.125 1.00 53.72 96 GLN A O 1
ATOM 763 N N . GLN A 1 97 ? -20.622 15.376 120.328 1.00 52.56 97 GLN A N 1
ATOM 764 C CA . GLN A 1 97 ? -19.822 15.143 121.534 1.00 52.56 97 GLN A CA 1
ATOM 765 C C . GLN A 1 97 ? -19.997 16.223 122.623 1.00 52.56 97 GLN A C 1
ATOM 767 O O . GLN A 1 97 ? -19.738 15.948 123.793 1.00 52.56 97 GLN A O 1
ATOM 772 N N . GLN A 1 98 ? -20.477 17.427 122.280 1.00 48.12 98 GLN A N 1
ATOM 773 C CA . GLN A 1 98 ? -20.670 18.528 123.243 1.00 48.12 98 GLN A CA 1
ATOM 774 C C . GLN A 1 98 ? -21.990 18.449 124.035 1.00 48.12 98 GLN A C 1
ATOM 776 O O . GLN A 1 98 ? -22.088 19.008 125.126 1.00 48.12 98 GLN A O 1
ATOM 781 N N . HIS A 1 99 ? -22.997 17.723 123.541 1.00 48.81 99 HIS A N 1
ATOM 782 C CA . HIS A 1 99 ? -24.318 17.634 124.183 1.00 48.81 99 HIS A CA 1
ATOM 783 C C . HIS A 1 99 ? -24.420 16.619 125.343 1.00 48.81 99 HIS A C 1
ATOM 785 O O . HIS A 1 99 ? -25.498 16.443 125.907 1.00 48.81 99 HIS A O 1
ATOM 791 N N . ALA A 1 100 ? -23.322 15.964 125.735 1.00 42.03 100 ALA A N 1
ATOM 792 C CA . ALA A 1 100 ? -23.337 14.886 126.730 1.00 42.03 100 ALA A CA 1
ATOM 793 C C . ALA A 1 100 ? -23.228 15.338 128.207 1.00 42.03 100 ALA A C 1
ATOM 795 O O . ALA A 1 100 ? -23.402 14.508 129.099 1.00 42.03 100 ALA A O 1
ATOM 796 N N . THR A 1 101 ? -22.919 16.611 128.498 1.00 39.59 101 THR A N 1
ATOM 797 C CA . THR A 1 101 ? -22.504 17.042 129.855 1.00 39.59 101 THR A CA 1
ATOM 798 C C . THR A 1 101 ? -23.113 18.368 130.339 1.00 39.59 101 THR A C 1
ATOM 800 O O . THR A 1 101 ? -22.377 19.258 130.762 1.00 39.59 101 THR A O 1
ATOM 803 N N . ALA A 1 102 ? -24.447 18.514 130.328 1.00 33.28 102 ALA A N 1
ATOM 804 C CA . ALA A 1 102 ? -25.134 19.587 131.070 1.00 33.28 102 ALA A CA 1
ATOM 805 C C . ALA A 1 102 ? -26.641 19.326 131.309 1.00 33.28 102 ALA A C 1
ATOM 807 O O . ALA A 1 102 ? -27.444 19.625 130.431 1.00 33.28 102 ALA A O 1
ATOM 808 N N . ALA A 1 103 ? -27.021 18.827 132.499 1.00 32.94 103 ALA A N 1
ATOM 809 C CA . ALA A 1 103 ? -28.263 19.170 133.230 1.00 32.94 103 ALA A CA 1
ATOM 810 C C . ALA A 1 103 ? -28.465 18.274 134.475 1.00 32.94 103 ALA A C 1
ATOM 812 O O . ALA A 1 103 ? -28.751 17.085 134.353 1.00 32.94 103 ALA A O 1
ATOM 813 N N . THR A 1 104 ? -28.416 18.859 135.674 1.00 31.48 104 THR A N 1
ATOM 814 C CA . THR A 1 104 ? -28.894 18.242 136.927 1.00 31.48 104 THR A CA 1
ATOM 815 C C . THR A 1 104 ? -29.840 19.191 137.668 1.00 31.48 104 THR A C 1
ATOM 817 O O . THR A 1 104 ? -29.756 20.406 137.518 1.00 31.48 104 THR A O 1
ATOM 820 N N . GLN A 1 105 ? -30.758 18.609 138.441 1.00 31.72 105 GLN A N 1
ATOM 821 C CA . GLN A 1 105 ? -31.762 19.267 139.300 1.00 31.72 105 GLN A CA 1
ATOM 822 C C . GLN A 1 105 ? -31.103 19.818 140.602 1.00 31.72 105 GLN A C 1
ATOM 824 O O . GLN A 1 105 ? -29.883 19.671 140.723 1.00 31.72 105 GLN A O 1
ATOM 829 N N . PRO A 1 106 ? -31.828 20.329 141.634 1.00 45.62 106 PRO A N 1
ATOM 830 C CA . PRO A 1 106 ? -33.257 20.686 141.768 1.00 45.62 106 PRO A CA 1
ATOM 831 C C . PRO A 1 106 ? -33.489 22.102 142.381 1.00 45.62 106 PRO A C 1
ATOM 833 O O . PRO A 1 106 ? -32.553 22.879 142.542 1.00 45.62 106 PRO A O 1
ATOM 836 N N . LEU A 1 107 ? -34.732 22.426 142.773 1.00 33.03 107 LEU A N 1
ATOM 837 C CA . LEU A 1 107 ? -35.101 23.578 143.622 1.00 33.03 107 LEU A CA 1
ATOM 838 C C . LEU A 1 107 ? -36.233 23.206 144.601 1.00 33.03 107 LEU A C 1
ATOM 840 O O . LEU A 1 107 ? -37.012 22.301 144.305 1.00 33.03 107 LEU A O 1
ATOM 844 N N . ASN A 1 108 ? -36.324 23.904 145.743 1.00 33.69 108 ASN A N 1
ATOM 845 C CA . ASN A 1 108 ? -37.460 23.862 146.681 1.00 33.69 108 ASN A CA 1
ATOM 846 C C . ASN A 1 108 ? -37.495 25.138 147.566 1.00 33.69 108 ASN A C 1
ATOM 848 O O . ASN A 1 108 ? -36.484 25.832 147.671 1.00 33.69 108 ASN A O 1
ATOM 852 N N . GLU A 1 109 ? -38.645 25.446 148.175 1.00 37.88 109 GLU A N 1
ATOM 853 C CA . GLU A 1 109 ? -38.944 26.677 148.954 1.00 37.88 109 GLU A CA 1
ATOM 854 C C . GLU A 1 109 ? -38.613 26.524 150.465 1.00 37.88 109 GLU A C 1
ATOM 856 O O . GLU A 1 109 ? -38.286 25.420 150.902 1.00 37.88 109 GLU A O 1
ATOM 861 N N . GLY A 1 110 ? -38.652 27.535 151.352 1.00 34.62 110 GLY A N 1
ATOM 862 C CA . GLY A 1 110 ? -38.965 28.982 151.270 1.00 34.62 110 GLY A CA 1
ATOM 863 C C . GLY A 1 110 ? -38.094 29.775 152.282 1.00 34.62 110 GLY A C 1
ATOM 864 O O . GLY A 1 110 ? -37.117 29.230 152.788 1.00 34.62 110 GLY A O 1
ATOM 865 N N . ASP A 1 111 ? -38.310 31.048 152.637 1.00 43.47 111 ASP A N 1
ATOM 866 C CA . ASP A 1 111 ? -39.470 31.950 152.507 1.00 43.47 111 ASP A CA 1
ATOM 867 C C . ASP A 1 111 ? -39.018 33.430 152.305 1.00 43.47 111 ASP A C 1
ATOM 869 O O . ASP A 1 111 ? -37.831 33.731 152.417 1.00 43.47 111 ASP A O 1
ATOM 873 N N . ALA A 1 112 ? -39.971 34.361 152.091 1.00 43.41 112 ALA A N 1
ATOM 874 C CA . ALA A 1 112 ? -39.825 35.845 152.076 1.00 43.41 112 ALA A CA 1
ATOM 875 C C . ALA A 1 112 ? -39.527 36.595 150.741 1.00 43.41 112 ALA A C 1
ATOM 877 O O . ALA A 1 112 ? -39.077 37.742 150.757 1.00 43.41 112 ALA A O 1
ATOM 878 N N . VAL A 1 113 ? -39.847 36.025 149.572 1.00 53.97 113 VAL A N 1
ATOM 879 C CA . VAL A 1 113 ? -39.494 36.595 148.239 1.00 53.97 113 VAL A CA 1
ATOM 880 C C . VAL A 1 113 ? -40.533 37.588 147.648 1.00 53.97 113 VAL A C 1
ATOM 882 O O . VAL A 1 113 ? -40.293 38.231 146.622 1.00 53.97 113 VAL A O 1
ATOM 885 N N . THR A 1 114 ? -41.688 37.781 148.293 1.00 54.97 114 THR A N 1
ATOM 886 C CA . THR A 1 114 ? -42.927 38.325 147.683 1.00 54.97 114 THR A CA 1
ATOM 887 C C . THR A 1 114 ? -42.845 39.737 147.073 1.00 54.97 114 THR A C 1
ATOM 889 O O . THR A 1 114 ? -43.661 40.066 146.214 1.00 54.97 114 THR A O 1
ATOM 892 N N . TYR A 1 115 ? -41.874 40.572 147.464 1.00 52.88 115 TYR A N 1
ATOM 893 C CA . TYR A 1 115 ? -41.687 41.920 146.895 1.00 52.88 115 TYR A CA 1
ATOM 894 C C . TYR A 1 115 ? -40.638 42.008 145.774 1.00 52.88 115 TYR A C 1
ATOM 896 O O . TYR A 1 115 ? -40.684 42.953 144.989 1.00 52.88 115 TYR A O 1
ATOM 904 N N . GLN A 1 116 ? -39.726 41.037 145.649 1.00 56.06 116 GLN A N 1
ATOM 905 C CA . GLN A 1 116 ? -38.714 41.029 144.579 1.00 56.06 116 GLN A CA 1
ATOM 906 C C . GLN A 1 116 ? -39.273 40.460 143.267 1.00 56.06 116 GLN A C 1
ATOM 908 O O . GLN A 1 116 ? -39.002 40.988 142.189 1.00 56.06 116 GLN A O 1
ATOM 913 N N . TRP A 1 117 ? -40.110 39.422 143.370 1.00 59.88 117 TRP A N 1
ATOM 914 C CA . TRP A 1 117 ? -40.647 38.671 142.230 1.00 59.88 117 TRP A CA 1
ATOM 915 C C . TRP A 1 117 ? -41.386 39.546 141.205 1.00 59.88 117 TRP A C 1
ATOM 917 O O . TRP A 1 117 ? -41.227 39.368 139.999 1.00 59.88 117 TRP A O 1
ATOM 927 N N . LYS A 1 118 ? -42.162 40.536 141.669 1.00 61.16 118 LYS A N 1
ATOM 928 C CA . LYS A 1 118 ? -43.028 41.336 140.791 1.00 61.16 118 LYS A CA 1
ATOM 929 C C . LYS A 1 118 ? -42.245 42.189 139.785 1.00 61.16 118 LYS A C 1
ATOM 931 O O . LYS A 1 118 ? -42.555 42.155 138.600 1.00 61.16 118 LYS A O 1
ATOM 936 N N . ALA A 1 119 ? -41.188 42.871 140.232 1.00 62.22 119 ALA A N 1
ATOM 937 C CA . ALA A 1 119 ? -40.336 43.670 139.346 1.00 62.22 119 ALA A CA 1
ATOM 938 C C . ALA A 1 119 ? -39.619 42.804 138.291 1.00 62.22 119 ALA A C 1
ATOM 940 O O . ALA A 1 119 ? -39.458 43.220 137.144 1.00 62.22 119 ALA A O 1
ATOM 941 N N . GLN A 1 120 ? -39.233 41.580 138.664 1.00 66.62 120 GLN A N 1
ATOM 942 C CA . GLN A 1 120 ? -38.588 40.628 137.760 1.00 66.62 120 GLN A CA 1
ATOM 943 C C . GLN A 1 120 ? -39.558 40.111 136.681 1.00 66.62 120 GLN A C 1
ATOM 945 O O . GLN A 1 120 ? -39.171 39.978 135.521 1.00 66.62 120 GLN A O 1
ATOM 950 N N . VAL A 1 121 ? -40.827 39.875 137.033 1.00 72.75 121 VAL A N 1
ATOM 951 C CA . VAL A 1 121 ? -41.882 39.472 136.084 1.00 72.75 121 VAL A CA 1
ATOM 952 C C . VAL A 1 121 ? -42.239 40.593 135.108 1.00 72.75 121 VAL A C 1
ATOM 954 O O . VAL A 1 121 ? -42.362 40.330 133.909 1.00 72.75 121 VAL A O 1
ATOM 957 N N . ASP A 1 122 ? -42.346 41.839 135.575 1.00 71.88 122 ASP A N 1
ATOM 958 C CA . ASP A 1 122 ? -42.612 42.986 134.698 1.00 71.88 122 ASP A CA 1
ATOM 959 C C . ASP A 1 122 ? -41.464 43.175 133.679 1.00 71.88 122 ASP A C 1
ATOM 961 O O . ASP A 1 122 ? -41.711 43.328 132.479 1.00 71.88 122 ASP A O 1
ATOM 965 N N . GLN A 1 123 ? -40.202 43.047 134.116 1.00 71.06 123 GLN A N 1
ATOM 966 C CA . GLN A 1 123 ? -39.029 43.117 133.232 1.00 71.06 123 GLN A CA 1
ATOM 967 C C . GLN A 1 123 ? -38.995 41.975 132.197 1.00 71.06 123 GLN A C 1
ATOM 969 O O . GLN A 1 123 ? -38.781 42.225 131.008 1.00 71.06 123 GLN A O 1
ATOM 974 N N . LEU A 1 124 ? -39.253 40.731 132.619 1.00 75.06 124 LEU A N 1
ATOM 975 C CA . LEU A 1 124 ? -39.328 39.573 131.717 1.00 75.06 124 LEU A CA 1
ATOM 976 C C . LEU A 1 124 ? -40.475 39.695 130.701 1.00 75.06 124 LEU A C 1
ATOM 978 O O . LEU A 1 124 ? -40.338 39.243 129.565 1.00 75.06 124 LEU A O 1
ATOM 982 N N . THR A 1 125 ? -41.583 40.338 131.074 1.00 74.69 125 THR A N 1
ATOM 983 C CA . THR A 1 125 ? -42.728 40.562 130.177 1.00 74.69 125 THR A CA 1
ATOM 984 C C . THR A 1 125 ? -42.372 41.524 129.037 1.00 74.69 125 THR A C 1
ATOM 986 O O . THR A 1 125 ? -42.717 41.260 127.883 1.00 74.69 125 THR A O 1
ATOM 989 N N . VAL A 1 126 ? -41.624 42.597 129.326 1.00 75.44 126 VAL A N 1
ATOM 990 C CA . VAL A 1 126 ? -41.120 43.535 128.302 1.00 75.44 126 VAL A CA 1
ATOM 991 C C . VAL A 1 126 ? -40.072 42.871 127.401 1.00 75.44 126 VAL A C 1
ATOM 993 O O . VAL A 1 126 ? -40.120 43.041 126.179 1.00 75.44 126 VAL A O 1
ATOM 996 N N . GLN A 1 127 ? -39.172 42.064 127.973 1.00 74.00 127 GLN A N 1
ATOM 997 C CA . GLN A 1 127 ? -38.188 41.301 127.198 1.00 74.00 127 GLN A CA 1
ATOM 998 C C . GLN A 1 127 ? -38.888 40.350 126.211 1.00 74.00 127 GLN A C 1
ATOM 1000 O O . GLN A 1 127 ? -38.649 40.426 125.009 1.00 74.00 127 GLN A O 1
ATOM 1005 N N . LEU A 1 128 ? -39.845 39.545 126.690 1.00 75.50 128 LEU A N 1
ATOM 1006 C CA . LEU A 1 128 ? -40.591 38.588 125.866 1.00 75.50 128 LEU A CA 1
ATOM 1007 C C . LEU A 1 128 ? -41.411 39.265 124.751 1.00 75.50 128 LEU A C 1
ATOM 1009 O O . LEU A 1 128 ? -41.567 38.696 123.670 1.00 75.50 128 LEU A O 1
ATOM 1013 N N . ALA A 1 129 ? -41.945 40.467 124.990 1.00 74.62 129 ALA A N 1
ATOM 1014 C CA . ALA A 1 129 ? -42.628 41.250 123.960 1.00 74.62 129 ALA A CA 1
ATOM 1015 C C . ALA A 1 129 ? -41.657 41.719 122.860 1.00 74.62 129 ALA A C 1
ATOM 1017 O O . ALA A 1 129 ? -41.969 41.605 121.674 1.00 74.62 129 ALA A O 1
ATOM 1018 N N . THR A 1 130 ? -40.465 42.175 123.255 1.00 76.75 130 THR A N 1
ATOM 1019 C CA . THR A 1 130 ? -39.410 42.635 122.337 1.00 76.75 130 THR A CA 1
ATOM 1020 C C . THR A 1 130 ? -38.867 41.476 121.496 1.00 76.75 130 THR A C 1
ATOM 1022 O O . THR A 1 130 ? -38.833 41.563 120.268 1.00 76.75 130 THR A O 1
ATOM 1025 N N . ASP A 1 131 ? -38.541 40.348 122.132 1.00 74.94 131 ASP A N 1
ATOM 1026 C CA . ASP A 1 131 ? -38.035 39.149 121.455 1.00 74.94 131 ASP A CA 1
ATOM 1027 C C . ASP A 1 131 ? -39.067 38.591 120.456 1.00 74.94 131 ASP A C 1
ATOM 1029 O O . ASP A 1 131 ? -38.709 38.178 119.351 1.00 74.94 131 ASP A O 1
ATOM 1033 N N . ARG A 1 132 ? -40.367 38.636 120.795 1.00 79.69 132 ARG A N 1
ATOM 1034 C CA . ARG A 1 132 ? -41.461 38.260 119.880 1.00 79.69 132 ARG A CA 1
ATOM 1035 C C . ARG A 1 132 ? -41.542 39.159 118.649 1.00 79.69 132 ARG A C 1
ATOM 1037 O O . ARG A 1 132 ? -41.773 38.635 117.560 1.00 79.69 132 ARG A O 1
ATOM 1044 N N . GLN A 1 133 ? -41.344 40.470 118.793 1.00 80.62 133 GLN A N 1
ATOM 1045 C CA . GLN A 1 133 ? -41.330 41.382 117.647 1.00 80.62 133 GLN A CA 1
ATOM 1046 C C . GLN A 1 133 ? -40.132 41.094 116.728 1.00 80.62 133 GLN A C 1
ATOM 1048 O O . GLN A 1 133 ? -40.321 40.897 115.529 1.00 80.62 133 GLN A O 1
ATOM 1053 N N . VAL A 1 134 ? -38.925 40.963 117.290 1.00 80.88 134 VAL A N 1
ATOM 1054 C CA . VAL A 1 134 ? -37.710 40.627 116.521 1.00 80.88 134 VAL A CA 1
ATOM 1055 C C . VAL A 1 134 ? -37.851 39.272 115.813 1.00 80.88 134 VAL A C 1
ATOM 1057 O O . VAL A 1 134 ? -37.442 39.125 114.660 1.00 80.88 134 VAL A O 1
ATOM 1060 N N . HIS A 1 135 ? -38.484 38.282 116.452 1.00 79.00 135 HIS A N 1
ATOM 1061 C CA . HIS A 1 135 ? -38.802 37.008 115.804 1.00 79.00 135 HIS A CA 1
ATOM 1062 C C . HIS A 1 135 ? -39.813 37.153 114.657 1.00 79.00 135 HIS A C 1
ATOM 1064 O O . HIS A 1 135 ? -39.604 36.543 113.609 1.00 79.00 135 HIS A O 1
ATOM 1070 N N . ALA A 1 136 ? -40.872 37.954 114.811 1.00 80.62 136 ALA A N 1
ATOM 1071 C CA . ALA A 1 136 ? -41.859 38.181 113.752 1.00 80.62 136 ALA A CA 1
ATOM 1072 C C . ALA A 1 136 ? -41.243 38.884 112.526 1.00 80.62 136 ALA A C 1
ATOM 1074 O O . ALA A 1 136 ? -41.456 38.455 111.390 1.00 80.62 136 ALA A O 1
ATOM 1075 N N . GLU A 1 137 ? -40.413 39.906 112.749 1.00 83.81 137 GLU A N 1
ATOM 1076 C CA . GLU A 1 137 ? -39.671 40.601 111.689 1.00 83.81 137 GLU A CA 1
ATOM 1077 C C . GLU A 1 137 ? -38.701 39.651 110.964 1.00 83.81 137 GLU A C 1
ATOM 1079 O O . GLU A 1 137 ? -38.651 39.628 109.732 1.00 83.81 137 GLU A O 1
ATOM 1084 N N . ARG A 1 138 ? -37.988 38.795 111.710 1.00 83.69 138 ARG A N 1
ATOM 1085 C CA . ARG A 1 138 ? -37.058 37.805 111.143 1.00 83.69 138 ARG A CA 1
ATOM 1086 C C . ARG A 1 138 ? -37.762 36.683 110.371 1.00 83.69 138 ARG A C 1
ATOM 1088 O O . ARG A 1 138 ? -37.219 36.221 109.370 1.00 83.69 138 ARG A O 1
ATOM 1095 N N . VAL A 1 139 ? -38.954 36.254 110.795 1.00 85.44 139 VAL A N 1
ATOM 1096 C CA . VAL A 1 139 ? -39.788 35.302 110.035 1.00 85.44 139 VAL A CA 1
ATOM 1097 C C . VAL A 1 139 ? -40.254 35.936 108.723 1.00 85.44 139 VAL A C 1
ATOM 1099 O O . VAL A 1 139 ? -40.036 35.345 107.671 1.00 85.44 139 VAL A O 1
ATOM 1102 N N . SER A 1 140 ? -40.771 37.168 108.760 1.00 85.62 140 SER A N 1
ATOM 1103 C CA . SER A 1 140 ? -41.199 37.907 107.560 1.00 85.62 140 SER A CA 1
ATOM 1104 C C . SER A 1 140 ? -40.071 38.057 106.523 1.00 85.62 140 SER A C 1
ATOM 1106 O O . SER A 1 140 ? -40.265 37.790 105.336 1.00 85.62 140 SER A O 1
ATOM 1108 N N . GLN A 1 141 ? -38.848 38.378 106.964 1.00 86.06 141 GLN A N 1
ATOM 1109 C CA . GLN A 1 141 ? -37.669 38.435 106.084 1.00 86.06 141 GLN A CA 1
ATOM 1110 C C . GLN A 1 141 ? -37.321 37.072 105.457 1.00 86.06 141 GLN A C 1
ATOM 1112 O O . GLN A 1 141 ? -36.954 37.005 104.281 1.00 86.06 141 GLN A O 1
ATOM 1117 N N . LEU A 1 142 ? -37.442 35.975 106.213 1.00 86.00 142 LEU A N 1
ATOM 1118 C CA . LEU A 1 142 ? -37.198 34.621 105.702 1.00 86.00 142 LEU A CA 1
ATOM 1119 C C . LEU A 1 142 ? -38.287 34.167 104.718 1.00 86.00 142 LEU A C 1
ATOM 1121 O O . LEU A 1 142 ? -37.963 33.523 103.721 1.00 86.00 142 LEU A O 1
ATOM 1125 N N . GLU A 1 143 ? -39.548 34.540 104.943 1.00 87.81 143 GLU A N 1
ATOM 1126 C CA . GLU A 1 143 ? -40.652 34.280 104.011 1.00 87.81 143 GLU A CA 1
ATOM 1127 C C . GLU A 1 143 ? -40.475 35.046 102.692 1.00 87.81 143 GLU A C 1
ATOM 1129 O O . GLU A 1 143 ? -40.627 34.456 101.620 1.00 87.81 143 GLU A O 1
ATOM 1134 N N . GLN A 1 144 ? -40.067 36.320 102.741 1.00 88.38 144 GLN A N 1
ATOM 1135 C CA . GLN A 1 144 ? -39.741 37.102 101.539 1.00 88.38 144 GLN A CA 1
ATOM 1136 C C . GLN A 1 144 ? -38.574 36.488 100.750 1.00 88.38 144 GLN A C 1
ATOM 1138 O O . GLN A 1 144 ? -38.673 36.316 99.532 1.00 88.38 144 GLN A O 1
ATOM 1143 N N . LEU A 1 145 ? -37.495 36.082 101.430 1.00 89.50 145 LEU A N 1
ATOM 1144 C CA . LEU A 1 145 ? -36.367 35.394 100.792 1.00 89.50 145 LEU A CA 1
ATOM 1145 C C . LEU A 1 145 ? -36.779 34.042 100.186 1.00 89.50 145 LEU A C 1
ATOM 1147 O O . LEU A 1 145 ? -36.339 33.708 99.085 1.00 89.50 145 LEU A O 1
ATOM 1151 N N . ALA A 1 146 ? -37.646 33.276 100.854 1.00 87.50 146 ALA A N 1
ATOM 1152 C CA . ALA A 1 146 ? -38.170 32.020 100.320 1.00 87.50 146 ALA A CA 1
ATOM 1153 C C . ALA A 1 146 ? -39.003 32.246 99.046 1.00 87.50 146 ALA A C 1
ATOM 1155 O O . ALA A 1 146 ? -38.791 31.558 98.045 1.00 87.50 146 ALA A O 1
ATOM 1156 N N . GLN A 1 147 ? -39.888 33.249 99.041 1.00 89.75 147 GLN A N 1
ATOM 1157 C CA . GLN A 1 147 ? -40.674 33.628 97.861 1.00 89.75 147 GLN A CA 1
ATOM 1158 C C . GLN A 1 147 ? -39.777 34.076 96.696 1.00 89.75 147 GLN A C 1
ATOM 1160 O O . GLN A 1 147 ? -39.974 33.622 95.566 1.00 89.75 147 GLN A O 1
ATOM 1165 N N . GLN A 1 148 ? -38.737 34.878 96.964 1.00 90.44 148 GLN A N 1
ATOM 1166 C CA . GLN A 1 148 ? -37.750 35.262 95.950 1.00 90.44 148 GLN A CA 1
ATOM 1167 C C . GLN A 1 148 ? -37.052 34.032 95.346 1.00 90.44 148 GLN A C 1
ATOM 1169 O O . GLN A 1 148 ? -36.979 33.912 94.123 1.00 90.44 148 GLN A O 1
ATOM 1174 N N . ARG A 1 149 ? -36.587 33.081 96.170 1.00 89.44 149 ARG A N 1
ATOM 1175 C CA . ARG A 1 149 ? -35.935 31.855 95.670 1.00 89.44 149 ARG A CA 1
ATOM 1176 C C . ARG A 1 149 ? -36.868 30.972 94.841 1.00 89.44 149 ARG A C 1
ATOM 1178 O O . ARG A 1 149 ? -36.406 30.356 93.883 1.00 89.44 149 ARG A O 1
ATOM 1185 N N . VAL A 1 150 ? -38.165 30.928 95.152 1.00 90.94 150 VAL A N 1
ATOM 1186 C CA . VAL A 1 150 ? -39.161 30.216 94.329 1.00 90.94 150 VAL A CA 1
ATOM 1187 C C . VAL A 1 150 ? -39.335 30.890 92.960 1.00 90.94 150 VAL A C 1
ATOM 1189 O O . VAL A 1 150 ? -39.350 30.194 91.943 1.00 90.94 150 VAL A O 1
ATOM 1192 N N . ALA A 1 151 ? -39.386 32.225 92.903 1.00 88.94 151 ALA A N 1
ATOM 1193 C CA . ALA A 1 151 ? -39.475 32.970 91.642 1.00 88.94 151 ALA A CA 1
ATOM 1194 C C . ALA A 1 151 ? -38.200 32.841 90.780 1.00 88.94 151 ALA A C 1
ATOM 1196 O O . ALA A 1 151 ? -38.281 32.613 89.568 1.00 88.94 151 ALA A O 1
ATOM 1197 N N . GLU A 1 152 ? -37.018 32.918 91.400 1.00 91.12 152 GLU A N 1
ATOM 1198 C CA . GLU A 1 152 ? -35.731 32.661 90.738 1.00 91.12 152 GLU A CA 1
ATOM 1199 C C . GLU A 1 152 ? -35.674 31.238 90.166 1.00 91.12 152 GLU A C 1
ATOM 1201 O O . GLU A 1 152 ? -35.315 31.056 89.000 1.00 91.12 152 GLU A O 1
ATOM 1206 N N . LYS A 1 153 ? -36.094 30.235 90.952 1.00 91.38 153 LYS A N 1
ATOM 1207 C CA . LYS A 1 153 ? -36.151 28.835 90.518 1.00 91.38 153 LYS A CA 1
ATOM 1208 C C . LYS A 1 153 ? -37.048 28.663 89.286 1.00 91.38 153 LYS A C 1
ATOM 1210 O O . LYS A 1 153 ? -36.583 28.121 88.285 1.00 91.38 153 LYS A O 1
ATOM 1215 N N . ALA A 1 154 ? -38.287 29.158 89.329 1.00 91.19 154 ALA A N 1
ATOM 1216 C CA . ALA A 1 154 ? -39.227 29.042 88.211 1.00 91.19 154 ALA A CA 1
ATOM 1217 C C . ALA A 1 154 ? -38.685 29.699 86.924 1.00 91.19 154 ALA A C 1
ATOM 1219 O O . ALA A 1 154 ? -38.807 29.145 85.831 1.00 91.19 154 ALA A O 1
ATOM 1220 N N . THR A 1 155 ? -38.004 30.842 87.062 1.00 93.31 155 THR A N 1
ATOM 1221 C CA . THR A 1 155 ? -37.356 31.547 85.942 1.00 93.31 155 THR A CA 1
ATOM 1222 C C . THR A 1 155 ? -36.211 30.730 85.324 1.00 93.31 155 THR A C 1
ATOM 1224 O O . THR A 1 155 ? -36.008 30.758 84.108 1.00 93.31 155 THR A O 1
ATOM 1227 N N . LEU A 1 156 ? -35.451 29.989 86.138 1.00 92.25 156 LEU A N 1
ATOM 1228 C CA . LEU A 1 156 ? -34.382 29.103 85.664 1.00 92.25 156 LEU A CA 1
ATOM 1229 C C . LEU A 1 156 ? -34.930 27.818 85.025 1.00 92.25 156 LEU A C 1
ATOM 1231 O O . LEU A 1 156 ? -34.415 27.403 83.988 1.00 92.25 156 LEU A O 1
ATOM 1235 N N . GLU A 1 157 ? -35.992 27.227 85.580 1.00 92.19 157 GLU A N 1
ATOM 1236 C CA . GLU A 1 157 ? -36.669 26.059 84.995 1.00 92.19 157 GLU A CA 1
ATOM 1237 C C . GLU A 1 157 ? -37.259 26.389 83.610 1.00 92.19 157 GLU A C 1
ATOM 1239 O O . GLU A 1 157 ? -37.065 25.621 82.666 1.00 92.19 157 GLU A O 1
ATOM 1244 N N . GLN A 1 158 ? -37.867 27.571 83.438 1.00 93.12 158 GLN A N 1
ATOM 1245 C CA . GLN A 1 158 ? -38.349 28.042 82.132 1.00 93.12 158 GLN A CA 1
ATOM 1246 C C . GLN A 1 158 ? -37.208 28.204 81.108 1.00 93.12 158 GLN A C 1
ATOM 1248 O O . GLN A 1 158 ? -37.331 27.760 79.964 1.00 93.12 158 GLN A O 1
ATOM 1253 N N . LYS A 1 159 ? -36.073 28.798 81.509 1.00 92.94 159 LYS A N 1
ATOM 1254 C CA . LYS A 1 159 ? -34.894 28.942 80.632 1.00 92.94 159 LYS A CA 1
ATOM 1255 C C . LYS A 1 159 ? -34.284 27.593 80.245 1.00 92.94 159 LYS A C 1
ATOM 1257 O O . LYS A 1 159 ? -33.861 27.430 79.103 1.00 92.94 159 LYS A O 1
ATOM 1262 N N . LEU A 1 160 ? -34.259 26.627 81.165 1.00 93.06 160 LEU A N 1
ATOM 1263 C CA . LEU A 1 160 ? -33.769 25.277 80.883 1.00 93.06 160 LEU A CA 1
ATOM 1264 C C . LEU A 1 160 ? -34.646 24.572 79.838 1.00 93.06 160 LEU A C 1
ATOM 1266 O O . LEU A 1 160 ? -34.109 24.017 78.882 1.00 93.06 160 LEU A O 1
ATOM 1270 N N . GLN A 1 161 ? -35.974 24.656 79.969 1.00 92.62 161 GLN A N 1
ATOM 1271 C CA . GLN A 1 161 ? -36.908 24.102 78.979 1.00 92.62 161 GLN A CA 1
ATOM 1272 C C . GLN A 1 161 ? -36.744 24.756 77.599 1.00 92.62 161 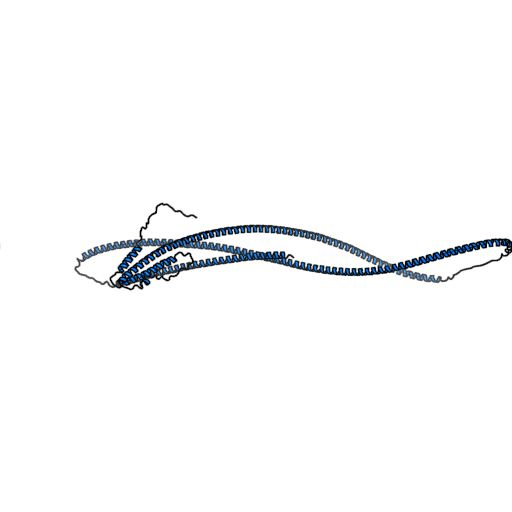GLN A C 1
ATOM 1274 O O . GLN A 1 161 ? -36.726 24.053 76.589 1.00 92.62 161 GLN A O 1
ATOM 1279 N N . GLN A 1 162 ? -36.559 26.081 77.542 1.00 92.25 162 GLN A N 1
ATOM 1280 C CA . GLN A 1 162 ? -36.320 26.794 76.283 1.00 92.25 162 GLN A CA 1
ATOM 1281 C C . GLN A 1 162 ? -35.029 26.324 75.588 1.00 92.25 162 GLN A C 1
ATOM 1283 O O . GLN A 1 162 ? -35.046 26.049 74.389 1.00 92.25 162 GLN A O 1
ATOM 1288 N N . LEU A 1 163 ? -33.930 26.176 76.337 1.00 93.06 163 LEU A N 1
ATOM 1289 C CA . LEU A 1 163 ? -32.653 25.686 75.802 1.00 93.06 163 LEU A CA 1
ATOM 1290 C C . LEU A 1 163 ? -32.727 24.218 75.354 1.00 93.06 163 LEU A C 1
ATOM 1292 O O . LEU A 1 163 ? -32.164 23.869 74.319 1.00 93.06 163 LEU A O 1
ATOM 1296 N N . GLN A 1 164 ? -33.446 23.364 76.089 1.00 91.94 164 GLN A N 1
ATOM 1297 C CA . GLN A 1 164 ? -33.677 21.966 75.701 1.00 91.94 164 GLN A CA 1
ATOM 1298 C C . GLN A 1 164 ? -34.492 21.858 74.406 1.00 91.94 164 GLN A C 1
ATOM 1300 O O . GLN A 1 164 ? -34.146 21.068 73.525 1.00 91.94 164 GLN A O 1
ATOM 1305 N N . TRP A 1 165 ? -35.542 22.672 74.259 1.00 93.62 165 TRP A N 1
ATOM 1306 C CA . TRP A 1 165 ? -36.339 22.727 73.034 1.00 93.62 165 TRP A CA 1
ATOM 1307 C C . TRP A 1 165 ? -35.501 23.197 71.838 1.00 93.62 165 TRP A C 1
ATOM 1309 O O . TRP A 1 165 ? -35.489 22.532 70.803 1.00 93.62 165 TRP A O 1
ATOM 1319 N N . GLN A 1 166 ? -34.726 24.274 72.007 1.00 91.88 166 GLN A N 1
ATOM 1320 C CA . GLN A 1 166 ? -33.880 24.818 70.945 1.00 91.88 166 GLN A CA 1
ATOM 1321 C C . GLN A 1 166 ? -32.778 23.833 70.517 1.00 91.88 166 GLN A C 1
ATOM 1323 O O . GLN A 1 166 ? -32.655 23.549 69.331 1.00 91.88 166 GLN A O 1
ATOM 1328 N N . HIS A 1 167 ? -32.069 23.202 71.462 1.00 90.75 167 HIS A N 1
ATOM 1329 C CA . HIS A 1 167 ? -31.095 22.145 71.148 1.00 90.75 167 HIS A CA 1
ATOM 1330 C C . HIS A 1 167 ? -31.739 20.965 70.397 1.00 90.75 167 HIS A C 1
ATOM 1332 O O . HIS A 1 167 ? -31.120 20.369 69.518 1.00 90.75 167 HIS A O 1
ATOM 1338 N N . THR A 1 168 ? -32.983 20.605 70.730 1.00 90.88 168 THR A N 1
ATOM 1339 C CA . THR A 1 168 ? -33.708 19.531 70.028 1.00 90.88 168 THR A CA 1
ATOM 1340 C C . THR A 1 168 ? -34.017 19.927 68.580 1.00 90.88 168 THR A C 1
ATOM 1342 O O . THR A 1 168 ? -33.850 19.107 67.678 1.00 90.88 168 THR A O 1
ATOM 1345 N N . GLN A 1 169 ? -34.402 21.185 68.342 1.00 89.69 169 GLN A N 1
ATOM 1346 C CA . GLN A 1 169 ? -34.628 21.721 66.997 1.00 89.69 169 GLN A CA 1
ATOM 1347 C C . GLN A 1 169 ? -33.329 21.784 66.176 1.00 89.69 169 GLN A C 1
ATOM 1349 O O . GLN A 1 169 ? -33.302 21.289 65.049 1.00 89.69 169 GLN A O 1
ATOM 1354 N N . ASP A 1 170 ? -32.253 22.328 66.751 1.00 90.12 170 ASP A N 1
ATOM 1355 C CA . ASP A 1 170 ? -30.945 22.447 66.094 1.00 90.12 170 ASP A CA 1
ATOM 1356 C C . ASP A 1 170 ? -30.373 21.062 65.731 1.00 90.12 170 ASP A C 1
ATOM 1358 O O . ASP A 1 170 ? -29.862 20.865 64.626 1.00 90.12 170 ASP A O 1
ATOM 1362 N N . SER A 1 171 ? -30.522 20.072 66.623 1.00 91.38 171 SER A N 1
ATOM 1363 C CA . SER A 1 171 ? -30.099 18.686 66.379 1.00 91.38 171 SER A CA 1
ATOM 1364 C C . SER A 1 171 ? -30.883 18.044 65.230 1.00 91.38 171 SER A C 1
ATOM 1366 O O . SER A 1 171 ? -30.277 17.477 64.323 1.00 91.38 171 SER A O 1
ATOM 1368 N N . ALA A 1 172 ? -32.215 18.179 65.216 1.00 89.50 172 ALA A N 1
ATOM 1369 C CA . ALA A 1 172 ? -33.053 17.636 64.145 1.00 89.50 172 ALA A CA 1
ATOM 1370 C C . ALA A 1 172 ? -32.750 18.288 62.782 1.00 89.50 172 ALA A C 1
ATOM 1372 O O . ALA A 1 172 ? -32.670 17.603 61.761 1.00 89.50 172 ALA A O 1
ATOM 1373 N N . GLN A 1 173 ? -32.515 19.605 62.759 1.00 89.94 173 GLN A N 1
ATOM 1374 C CA . GLN A 1 173 ? -32.143 20.321 61.539 1.00 89.94 173 GLN A CA 1
ATOM 1375 C C . GLN A 1 173 ? -30.735 19.933 61.047 1.00 89.94 173 GLN A C 1
ATOM 1377 O O . GLN A 1 173 ? -30.511 19.842 59.838 1.00 89.94 173 GLN A O 1
ATOM 1382 N N . HIS A 1 174 ? -29.791 19.654 61.952 1.00 90.00 174 HIS A N 1
ATOM 1383 C CA . HIS A 1 174 ? -28.474 19.132 61.585 1.00 90.00 174 HIS A CA 1
ATOM 1384 C C . HIS A 1 174 ? -28.552 17.709 61.007 1.00 90.00 174 HIS A C 1
ATOM 1386 O O . HIS A 1 174 ? -27.969 17.452 59.952 1.00 90.00 174 HIS A O 1
ATOM 1392 N N . GLU A 1 175 ? -29.315 16.808 61.636 1.00 89.19 175 GLU A N 1
ATOM 1393 C CA . GLU A 1 175 ? -29.549 15.449 61.127 1.00 89.19 175 GLU A CA 1
ATOM 1394 C C . GLU A 1 175 ? -30.188 15.456 59.732 1.00 89.19 175 GLU A C 1
ATOM 1396 O O . GLU A 1 175 ? -29.740 14.716 58.853 1.00 89.19 175 GLU A O 1
ATOM 1401 N N . GLN A 1 176 ? -31.177 16.324 59.492 1.00 90.50 176 GLN A N 1
ATOM 1402 C CA . GLN A 1 176 ? -31.826 16.428 58.184 1.00 90.50 176 GLN A CA 1
ATOM 1403 C C . GLN A 1 176 ? -30.875 16.974 57.104 1.00 90.50 176 GLN A C 1
ATOM 1405 O O . GLN A 1 176 ? -30.748 16.355 56.048 1.00 90.50 176 GLN A O 1
ATOM 1410 N N . ASN A 1 177 ? -30.116 18.041 57.391 1.00 91.88 177 ASN A N 1
ATOM 1411 C CA . ASN A 1 177 ? -29.090 18.560 56.473 1.00 91.88 177 ASN A CA 1
ATOM 1412 C C . ASN A 1 177 ? -28.040 17.490 56.101 1.00 91.88 177 ASN A C 1
ATOM 1414 O O . ASN A 1 177 ? -27.627 17.391 54.943 1.00 91.88 177 ASN A O 1
ATOM 1418 N N . MET A 1 178 ? -27.621 16.666 57.068 1.00 90.06 178 MET A N 1
ATOM 1419 C CA . MET A 1 178 ? -26.716 15.537 56.823 1.00 90.06 178 MET A CA 1
ATOM 1420 C C . MET A 1 178 ? -27.372 14.445 55.963 1.00 90.06 178 MET A C 1
ATOM 1422 O O . MET A 1 178 ? -26.705 13.850 55.113 1.00 90.06 178 MET A O 1
ATOM 1426 N N . HIS A 1 179 ? -28.671 14.191 56.142 1.00 91.62 179 HIS A N 1
ATOM 1427 C CA . HIS A 1 179 ? -29.415 13.228 55.329 1.00 91.62 179 HIS A CA 1
ATOM 1428 C C . HIS A 1 179 ? -29.510 13.672 53.861 1.00 91.62 179 HIS A C 1
ATOM 1430 O O . HIS A 1 179 ? -29.266 12.864 52.962 1.00 91.62 179 HIS A O 1
ATOM 1436 N N . ASP A 1 180 ? -29.780 14.957 53.621 1.00 91.50 180 ASP A N 1
ATOM 1437 C CA . ASP A 1 180 ? -29.906 15.538 52.279 1.00 91.50 180 ASP A CA 1
ATOM 1438 C C . ASP A 1 180 ? -28.556 15.576 51.534 1.00 91.50 180 ASP A C 1
ATOM 1440 O O . ASP A 1 180 ? -28.488 15.250 50.343 1.00 91.50 180 ASP A O 1
ATOM 1444 N N . GLN A 1 181 ? -27.446 15.851 52.235 1.00 92.19 181 GLN A N 1
ATOM 1445 C CA . GLN A 1 181 ? -26.098 15.703 51.662 1.00 92.19 181 GLN A CA 1
ATOM 1446 C C . GLN A 1 181 ? -25.797 14.248 51.275 1.00 92.19 181 GLN A C 1
ATOM 1448 O O . GLN A 1 181 ? -25.319 13.982 50.170 1.00 92.19 181 GLN A O 1
ATOM 1453 N N . VAL A 1 182 ? -26.119 13.283 52.144 1.00 91.44 182 VAL A N 1
ATOM 1454 C CA . VAL A 1 182 ? -25.917 11.852 51.857 1.00 91.44 182 VAL A CA 1
ATOM 1455 C C . VAL A 1 182 ? -26.820 11.366 50.714 1.00 91.44 182 VAL A C 1
ATOM 1457 O O . VAL A 1 182 ? -26.400 10.512 49.930 1.00 91.44 182 VAL A O 1
ATOM 1460 N N . ALA A 1 183 ? -28.032 11.907 50.568 1.00 92.00 183 ALA A N 1
ATOM 1461 C CA . ALA A 1 183 ? -28.903 11.638 49.424 1.00 92.00 183 ALA A CA 1
ATOM 1462 C C . ALA A 1 183 ? -28.308 12.184 48.113 1.00 92.00 183 ALA A C 1
ATOM 1464 O O . ALA A 1 183 ? -28.231 11.448 47.127 1.00 92.00 183 ALA A O 1
ATOM 1465 N N . THR A 1 184 ? -27.804 13.422 48.131 1.00 92.81 184 THR A N 1
ATOM 1466 C CA . THR A 1 184 ? -27.158 14.073 46.976 1.00 92.81 184 THR A CA 1
ATOM 1467 C C . THR A 1 184 ? -25.938 13.282 46.496 1.00 92.81 184 THR A C 1
ATOM 1469 O O . THR A 1 184 ? -25.893 12.845 45.346 1.00 92.81 184 THR A O 1
ATOM 1472 N N . LEU A 1 185 ? -25.008 12.962 47.404 1.00 91.12 185 LEU A N 1
ATOM 1473 C CA . LEU A 1 185 ? -23.804 12.176 47.095 1.00 91.12 185 LEU A CA 1
ATOM 1474 C C . LEU A 1 185 ? -24.128 10.764 46.569 1.00 91.12 185 LEU A C 1
ATOM 1476 O O . LEU A 1 185 ? -23.403 10.219 45.734 1.00 91.12 185 LEU A O 1
ATOM 1480 N N . ARG A 1 186 ? -25.231 10.148 47.022 1.00 93.06 186 ARG A N 1
ATOM 1481 C CA . ARG A 1 186 ? -25.714 8.867 46.470 1.00 93.06 186 ARG A CA 1
ATOM 1482 C C . ARG A 1 186 ? -26.225 9.016 45.037 1.00 93.06 186 ARG A C 1
ATOM 1484 O O . ARG A 1 186 ? -26.000 8.106 44.240 1.00 93.06 186 ARG A O 1
ATOM 1491 N N . GLN A 1 187 ? -26.893 10.121 44.706 1.00 92.88 187 GLN A N 1
ATOM 1492 C CA . GLN A 1 187 ? -27.371 10.392 43.349 1.00 92.88 187 GLN A CA 1
ATOM 1493 C C . GLN A 1 187 ? -26.204 10.645 42.384 1.00 92.88 187 GLN A C 1
ATOM 1495 O O . GLN A 1 187 ? -26.133 9.988 41.346 1.00 92.88 187 GLN A O 1
ATOM 1500 N N . GLU A 1 188 ? -25.250 11.503 42.756 1.00 92.06 188 GLU A N 1
ATOM 1501 C CA . GLU A 1 188 ? -24.045 11.792 41.959 1.00 92.06 188 GLU A CA 1
ATOM 1502 C C . GLU A 1 188 ? -23.215 10.527 41.682 1.00 92.06 188 GLU A C 1
ATOM 1504 O O . GLU A 1 188 ? -22.750 10.303 40.562 1.00 92.06 188 GLU A O 1
ATOM 1509 N N . ASN A 1 189 ? -23.078 9.647 42.679 1.00 90.12 189 ASN A N 1
ATOM 1510 C CA . ASN A 1 189 ? -22.368 8.375 42.538 1.00 90.12 189 ASN A CA 1
ATOM 1511 C C . ASN A 1 189 ? -23.133 7.383 41.631 1.00 90.12 189 ASN A C 1
ATOM 1513 O O . ASN A 1 189 ? -22.533 6.742 40.768 1.00 90.12 189 ASN A O 1
ATOM 1517 N N . GLN A 1 190 ? -24.469 7.307 41.733 1.00 92.50 190 GLN A N 1
ATOM 1518 C CA . GLN A 1 190 ? -25.282 6.520 40.790 1.00 92.50 190 GLN A CA 1
ATOM 1519 C C . GLN A 1 190 ? -25.187 7.042 39.350 1.00 92.50 190 GLN A C 1
ATOM 1521 O O . GLN A 1 190 ? -25.155 6.247 38.410 1.00 92.50 190 GLN A O 1
ATOM 1526 N N . GLU A 1 191 ? -25.149 8.359 39.157 1.00 92.25 191 GLU A N 1
ATOM 1527 C CA . GLU A 1 191 ? -25.012 8.964 37.833 1.00 92.25 191 GLU A CA 1
ATOM 1528 C C . GLU A 1 191 ? -23.613 8.732 37.247 1.00 92.25 191 GLU A C 1
ATOM 1530 O O . GLU A 1 191 ? -23.493 8.279 36.107 1.00 92.25 191 GLU A O 1
ATOM 1535 N N . SER A 1 192 ? -22.569 8.888 38.064 1.00 89.38 192 SER A N 1
ATOM 1536 C CA . SER A 1 192 ? -21.187 8.530 37.719 1.00 89.38 192 SER A CA 1
ATOM 1537 C C . SER A 1 192 ? -21.067 7.056 37.308 1.00 89.38 192 SER A C 1
ATOM 1539 O O . SER A 1 192 ? -20.474 6.744 36.276 1.00 89.38 192 SER A O 1
ATOM 1541 N N . ALA A 1 193 ? -21.696 6.138 38.052 1.00 90.81 193 ALA A N 1
ATOM 1542 C CA . ALA A 1 193 ? -21.712 4.713 37.720 1.00 90.81 193 ALA A CA 1
ATOM 1543 C C . ALA A 1 193 ? -22.395 4.426 36.366 1.00 90.81 193 ALA A C 1
ATOM 1545 O O . ALA A 1 193 ? -21.884 3.627 35.578 1.00 90.81 193 ALA A O 1
ATOM 1546 N N . ARG A 1 194 ? -23.504 5.116 36.048 1.00 93.38 194 ARG A N 1
ATOM 1547 C CA . ARG A 1 194 ? -24.167 5.017 34.731 1.00 93.38 194 ARG A CA 1
ATOM 1548 C C . ARG A 1 194 ? -23.275 5.539 33.601 1.00 93.38 194 ARG A C 1
ATOM 1550 O O . ARG A 1 194 ? -23.206 4.901 32.551 1.00 93.38 194 ARG A O 1
ATOM 1557 N N . GLN A 1 195 ? -22.574 6.656 33.809 1.00 92.25 195 GLN A N 1
ATOM 1558 C CA . GLN A 1 195 ? -21.634 7.200 32.821 1.00 92.25 195 GLN A CA 1
ATOM 1559 C C . GLN A 1 195 ? -20.472 6.229 32.561 1.00 92.25 195 GLN A C 1
ATOM 1561 O O . GLN A 1 195 ? -20.205 5.898 31.405 1.00 92.25 195 GLN A O 1
ATOM 1566 N N . VAL A 1 196 ? -19.848 5.690 33.616 1.00 91.38 196 VAL A N 1
ATOM 1567 C CA . VAL A 1 196 ? -18.785 4.673 33.501 1.00 91.38 196 VAL A CA 1
ATOM 1568 C C . VAL A 1 196 ? -19.282 3.440 32.741 1.00 91.38 196 VAL A C 1
ATOM 1570 O O . VAL A 1 196 ? -18.613 2.985 31.814 1.00 91.38 196 VAL A O 1
ATOM 1573 N N . GLN A 1 197 ? -20.471 2.923 33.064 1.00 93.44 197 GLN A N 1
ATOM 1574 C CA . GLN A 1 197 ? -21.013 1.743 32.384 1.00 93.44 197 GLN A CA 1
ATOM 1575 C C . GLN A 1 197 ? -21.349 2.009 30.904 1.00 93.44 197 GLN A C 1
ATOM 1577 O O . GLN A 1 197 ? -21.127 1.136 30.065 1.00 93.44 197 GLN A O 1
ATOM 1582 N N . SER A 1 198 ? -21.797 3.222 30.560 1.00 94.00 198 SER A N 1
ATOM 1583 C CA . SER A 1 198 ? -21.985 3.657 29.167 1.00 94.00 198 SER A CA 1
ATOM 1584 C C . SER A 1 198 ? -20.662 3.674 28.385 1.00 94.00 198 SER A C 1
ATOM 1586 O O . SER A 1 198 ? -20.575 3.114 27.290 1.00 94.00 198 SER A O 1
ATOM 1588 N N . VAL A 1 199 ? -19.594 4.225 28.978 1.00 92.50 199 VAL A N 1
ATOM 1589 C CA . VAL A 1 199 ? -18.248 4.249 28.373 1.00 92.50 199 VAL A CA 1
ATOM 1590 C C . VAL A 1 199 ? -17.688 2.834 28.186 1.00 92.50 199 VAL A C 1
ATOM 1592 O O . VAL A 1 199 ? -17.140 2.535 27.125 1.00 92.50 199 VAL A O 1
ATOM 1595 N N . VAL A 1 200 ? -17.870 1.936 29.161 1.00 93.31 200 VAL A N 1
ATOM 1596 C CA . VAL A 1 200 ? -17.450 0.526 29.048 1.00 93.31 200 VAL A CA 1
ATOM 1597 C C . VAL A 1 200 ? -18.149 -0.175 27.878 1.00 93.31 200 VAL A C 1
ATOM 1599 O O . VAL A 1 200 ? -17.479 -0.826 27.077 1.00 93.31 200 VAL A O 1
ATOM 1602 N N . LEU A 1 201 ? -19.466 0.002 27.721 1.00 93.62 201 LEU A N 1
ATOM 1603 C CA . LEU A 1 201 ? -20.217 -0.581 26.600 1.00 93.62 201 LEU A CA 1
ATOM 1604 C C . LEU A 1 201 ? -19.763 -0.016 25.243 1.00 93.62 201 LEU A C 1
ATOM 1606 O O . LEU A 1 201 ? -19.585 -0.779 24.290 1.00 93.62 201 LEU A O 1
ATOM 1610 N N . ALA A 1 202 ? -19.507 1.293 25.156 1.00 91.31 202 ALA A N 1
ATOM 1611 C CA . ALA A 1 202 ? -18.993 1.927 23.940 1.00 91.31 202 ALA A CA 1
ATOM 1612 C C . ALA A 1 202 ? -17.592 1.407 23.554 1.00 91.31 202 ALA A C 1
ATOM 1614 O O . ALA A 1 202 ? -17.347 1.091 22.387 1.00 91.31 202 ALA A O 1
ATOM 1615 N N . LEU A 1 203 ? -16.689 1.248 24.529 1.00 88.88 203 LEU A N 1
ATOM 1616 C CA . LEU A 1 203 ? -15.359 0.662 24.321 1.00 88.88 203 LEU A CA 1
ATOM 1617 C C . LEU A 1 203 ? -15.433 -0.812 23.896 1.00 88.88 203 LEU A C 1
ATOM 1619 O O . LEU A 1 203 ? -14.686 -1.240 23.012 1.00 88.88 203 LEU A O 1
ATOM 1623 N N . GLN A 1 204 ? -16.346 -1.592 24.479 1.00 90.44 204 GLN A N 1
ATOM 1624 C CA . GLN A 1 204 ? -16.534 -3.005 24.142 1.00 90.44 204 GLN A CA 1
ATOM 1625 C C . GLN A 1 204 ? -17.089 -3.184 22.716 1.00 90.44 204 GLN A C 1
ATOM 1627 O O . GLN A 1 204 ? -16.632 -4.063 21.979 1.00 90.44 204 GLN A O 1
ATOM 1632 N N . ALA A 1 205 ? -17.996 -2.302 22.282 1.00 89.00 205 ALA A N 1
ATOM 1633 C CA . ALA A 1 205 ? -18.474 -2.248 20.900 1.00 89.00 205 ALA A CA 1
ATOM 1634 C C . ALA A 1 205 ? -17.358 -1.850 19.911 1.00 89.00 205 ALA A C 1
ATOM 1636 O O . ALA A 1 205 ? -17.185 -2.507 18.882 1.00 89.00 205 ALA A O 1
ATOM 1637 N N . LEU A 1 206 ? -16.546 -0.838 20.246 1.00 89.50 206 LEU A N 1
ATOM 1638 C CA . LEU A 1 206 ? -15.372 -0.431 19.457 1.00 89.50 206 LEU A CA 1
ATOM 1639 C C . LEU A 1 206 ? -14.337 -1.555 19.322 1.00 89.50 206 LEU A C 1
ATOM 1641 O O . LEU A 1 206 ? -13.840 -1.803 18.226 1.00 89.50 206 LEU A O 1
ATOM 1645 N N . THR A 1 207 ? -14.051 -2.269 20.412 1.00 88.69 207 THR A N 1
ATOM 1646 C CA . THR A 1 207 ? -13.133 -3.422 20.412 1.00 88.69 207 THR A CA 1
ATOM 1647 C C . THR A 1 207 ? -13.648 -4.535 19.499 1.00 88.69 207 THR A C 1
ATOM 1649 O O . THR A 1 207 ? -12.889 -5.064 18.689 1.00 88.69 207 THR A O 1
ATOM 1652 N N . SER A 1 208 ? -14.948 -4.837 19.572 1.00 89.12 208 SER A N 1
ATOM 1653 C CA . SER A 1 208 ? -15.592 -5.863 18.738 1.00 89.12 208 SER A CA 1
ATOM 1654 C C . SER A 1 208 ? -15.552 -5.497 17.248 1.00 89.12 208 SER A C 1
ATOM 1656 O O . SER A 1 208 ? -15.141 -6.308 16.421 1.00 89.12 208 SER A O 1
ATOM 1658 N N . SER A 1 209 ? -15.896 -4.247 16.912 1.00 91.62 209 SER A N 1
ATOM 1659 C CA . SER A 1 209 ? -15.820 -3.711 15.545 1.00 91.62 209 SER A CA 1
ATOM 1660 C C . SER A 1 209 ? -14.394 -3.786 14.986 1.00 91.62 209 SER A C 1
ATOM 1662 O O . SER A 1 209 ? -14.165 -4.362 13.920 1.00 91.62 209 SER A O 1
ATOM 1664 N N . ASN A 1 210 ? -13.405 -3.302 15.745 1.00 87.06 210 ASN A N 1
ATOM 1665 C CA . ASN A 1 210 ? -11.998 -3.351 15.348 1.00 87.06 210 ASN A CA 1
ATOM 1666 C C . ASN A 1 210 ? -11.489 -4.789 15.152 1.00 87.06 210 ASN A C 1
ATOM 1668 O O . ASN A 1 210 ? -10.741 -5.023 14.205 1.00 87.06 210 ASN A O 1
ATOM 1672 N N . GLY A 1 211 ? -11.937 -5.748 15.971 1.00 89.38 211 GLY A N 1
ATOM 1673 C CA . GLY A 1 211 ? -11.669 -7.175 15.766 1.00 89.38 211 GLY A CA 1
ATOM 1674 C C . GLY A 1 211 ? -12.147 -7.656 14.394 1.00 89.38 211 GLY A C 1
ATOM 1675 O O . GLY A 1 211 ? -11.334 -8.098 13.584 1.00 89.38 211 GLY A O 1
ATOM 1676 N N . THR A 1 212 ? -13.434 -7.464 14.083 1.00 89.06 212 THR A N 1
ATOM 1677 C CA . THR A 1 212 ? -14.0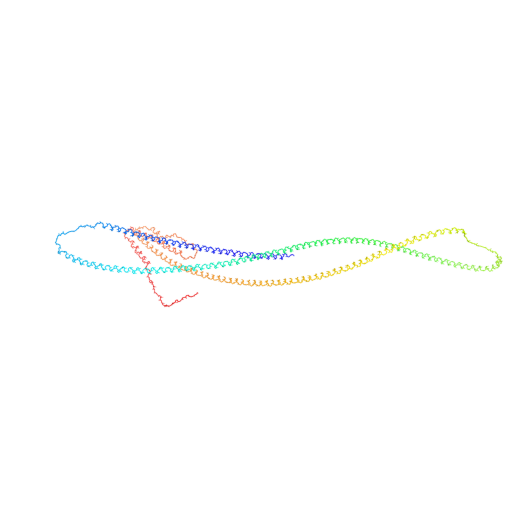07 -7.886 12.788 1.00 89.06 212 THR A CA 1
ATOM 1678 C C . THR A 1 212 ? -13.352 -7.206 11.580 1.00 89.06 212 THR A C 1
ATOM 1680 O O . THR A 1 212 ? -13.142 -7.845 10.550 1.00 89.06 212 THR A O 1
ATOM 1683 N N . ASN A 1 213 ? -12.946 -5.936 11.708 1.00 89.62 213 ASN A N 1
ATOM 1684 C CA . ASN A 1 213 ? -12.224 -5.219 10.652 1.00 89.62 213 ASN A CA 1
ATOM 1685 C C . ASN A 1 213 ? -10.815 -5.794 10.414 1.00 89.62 213 ASN A C 1
ATOM 1687 O O . ASN A 1 213 ? -10.389 -5.917 9.266 1.00 89.62 213 ASN A O 1
ATOM 1691 N N . VAL A 1 214 ? -10.094 -6.178 11.474 1.00 89.12 214 VAL A N 1
ATOM 1692 C CA . VAL A 1 214 ? -8.775 -6.824 11.353 1.00 89.12 214 VAL A CA 1
ATOM 1693 C C . VAL A 1 214 ? -8.903 -8.224 10.749 1.00 89.12 214 VAL A C 1
ATOM 1695 O O . VAL A 1 214 ? -8.128 -8.564 9.857 1.00 89.12 214 VAL A O 1
ATOM 1698 N N . GLU A 1 215 ? -9.897 -9.012 11.160 1.00 90.31 215 GLU A N 1
ATOM 1699 C CA . GLU A 1 215 ? -10.163 -10.338 10.582 1.00 90.31 215 GLU A CA 1
ATOM 1700 C C . GLU A 1 215 ? -10.484 -10.254 9.081 1.00 90.31 215 GLU A C 1
ATOM 1702 O O . GLU A 1 215 ? -9.901 -10.995 8.285 1.00 90.31 215 GLU A O 1
ATOM 1707 N N . ALA A 1 216 ? -11.328 -9.300 8.672 1.00 89.62 216 ALA A N 1
ATOM 1708 C CA . ALA A 1 216 ? -11.651 -9.058 7.265 1.00 89.62 216 ALA A CA 1
ATOM 1709 C C . ALA A 1 216 ? -10.423 -8.632 6.436 1.00 89.62 216 ALA A C 1
ATOM 1711 O O . ALA A 1 216 ? -10.230 -9.120 5.321 1.00 89.62 216 ALA A O 1
ATOM 1712 N N . LEU A 1 217 ? -9.555 -7.770 6.983 1.00 89.88 217 LEU A N 1
ATOM 1713 C CA . LEU A 1 217 ? -8.304 -7.366 6.328 1.00 89.88 217 LEU A CA 1
ATOM 1714 C C . LEU A 1 217 ? -7.311 -8.533 6.199 1.00 89.88 217 LEU A C 1
ATOM 1716 O O . LEU A 1 217 ? -6.669 -8.674 5.158 1.00 89.88 217 LEU A O 1
ATOM 1720 N N . VAL A 1 218 ? -7.203 -9.394 7.217 1.00 92.31 218 VAL A N 1
ATOM 1721 C CA . VAL A 1 218 ? -6.346 -10.593 7.181 1.00 92.31 218 VAL A CA 1
ATOM 1722 C C . VAL A 1 218 ? -6.864 -11.621 6.169 1.00 92.31 218 VAL A C 1
ATOM 1724 O O . VAL A 1 218 ? -6.057 -12.217 5.451 1.00 92.31 218 VAL A O 1
ATOM 1727 N N . ALA A 1 219 ? -8.184 -11.799 6.057 1.00 91.00 219 ALA A N 1
ATOM 1728 C CA . ALA A 1 219 ? -8.794 -12.639 5.027 1.00 91.00 219 ALA A CA 1
ATOM 17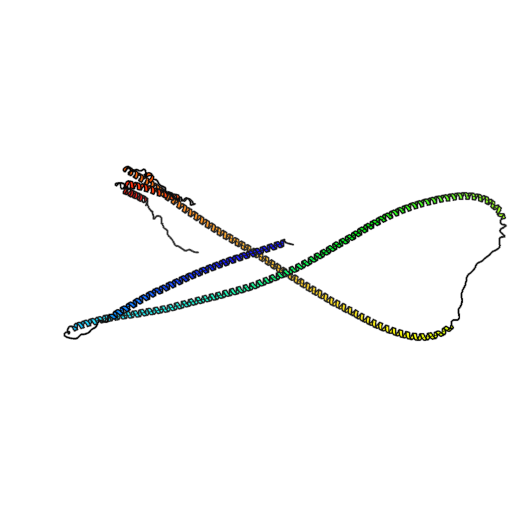29 C C . ALA A 1 219 ? -8.497 -12.098 3.616 1.00 91.00 219 ALA A C 1
ATOM 1731 O O . ALA A 1 219 ? -7.887 -12.797 2.809 1.00 91.00 219 ALA A O 1
ATOM 1732 N N . ALA A 1 220 ? -8.799 -10.822 3.354 1.00 91.25 220 ALA A N 1
ATOM 1733 C CA . ALA A 1 220 ? -8.545 -10.193 2.056 1.00 91.25 220 ALA A CA 1
ATOM 1734 C C . ALA A 1 220 ? -7.054 -10.226 1.654 1.00 91.25 220 ALA A C 1
ATOM 1736 O O . ALA A 1 220 ? -6.729 -10.454 0.487 1.00 91.25 220 ALA A O 1
ATOM 1737 N N . ALA A 1 221 ? -6.136 -10.050 2.612 1.00 87.88 221 ALA A N 1
ATOM 1738 C CA . ALA A 1 221 ? -4.697 -10.165 2.373 1.00 87.88 221 ALA A CA 1
ATOM 1739 C C . ALA A 1 221 ? -4.263 -11.606 2.036 1.00 87.88 221 ALA A C 1
ATOM 1741 O O . ALA A 1 221 ? -3.434 -11.800 1.143 1.00 87.88 221 ALA A O 1
ATOM 1742 N N . ARG A 1 222 ? -4.836 -12.619 2.705 1.00 93.38 222 ARG A N 1
ATOM 1743 C CA . ARG A 1 222 ? -4.606 -14.039 2.388 1.00 93.38 222 ARG A CA 1
ATOM 1744 C C . ARG A 1 222 ? -5.106 -14.383 0.986 1.00 93.38 222 ARG A C 1
ATOM 1746 O O . ARG A 1 222 ? -4.366 -15.017 0.236 1.00 93.38 222 ARG A O 1
ATOM 1753 N N . ASP A 1 223 ? -6.307 -13.950 0.625 1.00 93.12 223 ASP A N 1
ATOM 1754 C CA . ASP A 1 223 ? -6.916 -14.263 -0.671 1.00 93.12 223 ASP A CA 1
ATOM 1755 C C . ASP A 1 223 ? -6.148 -13.588 -1.820 1.00 93.12 223 ASP A C 1
ATOM 1757 O O . ASP A 1 223 ? -5.830 -14.224 -2.828 1.00 93.12 223 ASP A O 1
ATOM 1761 N N . ALA A 1 224 ? -5.737 -12.327 -1.634 1.00 90.69 224 ALA A N 1
ATOM 1762 C CA . ALA A 1 224 ? -4.872 -11.618 -2.576 1.00 90.69 224 ALA A CA 1
ATOM 1763 C C . ALA A 1 224 ? -3.497 -12.296 -2.743 1.00 90.69 224 ALA A C 1
ATOM 1765 O O . ALA A 1 224 ? -2.980 -12.372 -3.861 1.00 90.69 224 ALA A O 1
ATOM 1766 N N . TRP A 1 225 ? -2.916 -12.825 -1.659 1.00 93.38 225 TRP A N 1
ATOM 1767 C CA . TRP A 1 225 ? -1.665 -13.587 -1.716 1.00 93.38 225 TRP A CA 1
ATOM 1768 C C . TRP A 1 225 ? -1.837 -14.918 -2.464 1.00 93.38 225 TRP A C 1
ATOM 1770 O O . TRP A 1 225 ? -1.047 -15.211 -3.359 1.00 93.38 225 TRP A O 1
ATOM 1780 N N . GLN A 1 226 ? -2.903 -15.679 -2.189 1.00 93.88 226 GLN A N 1
ATOM 1781 C CA . GLN A 1 226 ? -3.200 -16.932 -2.900 1.00 93.88 226 GLN A CA 1
ATOM 1782 C C . GLN A 1 226 ? -3.449 -16.708 -4.399 1.00 93.88 226 GLN A C 1
ATOM 1784 O O . GLN A 1 226 ? -2.958 -17.475 -5.228 1.00 93.88 226 GLN A O 1
ATOM 1789 N N . ALA A 1 227 ? -4.150 -15.631 -4.766 1.00 93.00 227 ALA A N 1
ATOM 1790 C CA . ALA A 1 227 ? -4.348 -15.250 -6.164 1.00 93.00 227 ALA A CA 1
ATOM 1791 C C . ALA A 1 227 ? -3.023 -14.895 -6.867 1.00 93.00 227 ALA A C 1
ATOM 1793 O O . ALA A 1 227 ? -2.843 -15.208 -8.046 1.00 93.00 227 ALA A O 1
ATOM 1794 N N . LYS A 1 228 ? -2.071 -14.276 -6.152 1.00 92.94 228 LYS A N 1
ATOM 1795 C CA . LYS A 1 228 ? -0.735 -13.969 -6.686 1.00 92.94 228 LYS A CA 1
ATOM 1796 C C . LYS A 1 228 ? 0.149 -15.205 -6.813 1.00 92.94 228 LYS A C 1
ATOM 1798 O O . LYS A 1 228 ? 0.791 -15.357 -7.846 1.00 92.94 228 LYS A O 1
ATOM 1803 N N . ASP A 1 229 ? 0.126 -16.105 -5.838 1.00 93.94 229 ASP A N 1
ATOM 1804 C CA . ASP A 1 229 ? 0.827 -17.391 -5.901 1.00 93.94 229 ASP A CA 1
ATOM 1805 C C . ASP A 1 229 ? 0.315 -18.267 -7.066 1.00 93.94 229 ASP A C 1
ATOM 1807 O O . ASP A 1 229 ? 1.100 -18.802 -7.850 1.00 93.94 229 ASP A O 1
ATOM 1811 N N . ALA A 1 230 ? -1.005 -18.315 -7.280 1.00 92.94 230 ALA A N 1
ATOM 1812 C CA . ALA A 1 230 ? -1.595 -18.965 -8.452 1.00 92.94 230 ALA A CA 1
ATOM 1813 C C . ALA A 1 230 ? -1.176 -18.298 -9.781 1.00 92.94 230 ALA A C 1
ATOM 1815 O O . ALA A 1 230 ? -0.927 -18.996 -10.765 1.00 92.94 230 ALA A O 1
ATOM 1816 N N . GLN A 1 231 ? -1.054 -16.963 -9.815 1.00 94.50 231 GLN A N 1
ATOM 1817 C CA . GLN A 1 231 ? -0.556 -16.236 -10.989 1.00 94.50 231 GLN A CA 1
ATOM 1818 C C . GLN A 1 231 ? 0.924 -16.548 -11.278 1.00 94.50 231 GLN A C 1
ATOM 1820 O O . GLN A 1 231 ? 1.283 -16.708 -12.444 1.00 94.50 231 GLN A O 1
ATOM 1825 N N . VAL A 1 232 ? 1.769 -16.670 -10.247 1.00 93.94 232 VAL A N 1
ATOM 1826 C CA . VAL A 1 232 ? 3.178 -17.078 -10.399 1.00 93.94 232 VAL A CA 1
ATOM 1827 C C . VAL A 1 232 ? 3.262 -18.487 -10.983 1.00 93.94 232 VAL A C 1
ATOM 1829 O O . VAL A 1 232 ? 3.886 -18.661 -12.026 1.00 93.94 232 VAL A O 1
ATOM 1832 N N . ARG A 1 233 ? 2.537 -19.461 -10.418 1.00 94.00 233 ARG A N 1
ATOM 1833 C CA . ARG A 1 233 ? 2.532 -20.851 -10.914 1.00 94.00 233 ARG A CA 1
ATOM 1834 C C . ARG A 1 233 ? 2.042 -20.985 -12.365 1.00 94.00 233 ARG A C 1
ATOM 1836 O O . ARG A 1 233 ? 2.535 -21.827 -13.114 1.00 94.00 233 ARG A O 1
ATOM 1843 N N . ALA A 1 234 ? 1.116 -20.127 -12.803 1.00 93.62 234 ALA A N 1
ATOM 1844 C CA . ALA A 1 234 ? 0.699 -20.058 -14.207 1.00 93.62 234 ALA A CA 1
ATOM 1845 C C . ALA A 1 234 ? 1.792 -19.476 -15.132 1.00 93.62 234 ALA A C 1
ATOM 1847 O O . ALA A 1 234 ? 1.974 -19.949 -16.258 1.00 93.62 234 ALA A O 1
ATOM 1848 N N . LEU A 1 235 ? 2.549 -18.477 -14.663 1.00 93.25 235 LEU A N 1
ATOM 1849 C CA . LEU A 1 235 ? 3.688 -17.915 -15.397 1.00 93.25 235 LEU A CA 1
ATOM 1850 C C . LEU A 1 235 ? 4.856 -18.908 -15.478 1.00 93.25 235 LEU A C 1
ATOM 1852 O O . LEU A 1 235 ? 5.435 -19.050 -16.550 1.00 93.25 235 LEU A O 1
ATOM 1856 N N . GLU A 1 236 ? 5.151 -19.649 -14.409 1.00 94.38 236 GLU A N 1
ATOM 1857 C CA . GLU A 1 236 ? 6.171 -20.711 -14.395 1.00 94.38 236 GLU A CA 1
ATOM 1858 C C . GLU A 1 236 ? 5.880 -21.791 -15.450 1.00 94.38 236 GLU A C 1
ATOM 1860 O O . GLU A 1 236 ? 6.750 -22.122 -16.256 1.00 94.38 236 GLU A O 1
ATOM 1865 N N . HIS A 1 237 ? 4.632 -22.270 -15.529 1.00 94.19 237 HIS A N 1
ATOM 1866 C CA . HIS A 1 237 ? 4.207 -23.213 -16.572 1.00 94.19 237 HIS A CA 1
ATOM 1867 C C . HIS A 1 237 ? 4.303 -22.606 -17.986 1.00 94.19 237 HIS A C 1
ATOM 1869 O O . HIS A 1 237 ? 4.625 -23.306 -18.951 1.00 94.19 237 HIS A O 1
ATOM 1875 N N . THR A 1 238 ? 4.044 -21.303 -18.132 1.00 94.69 238 THR A N 1
ATOM 1876 C CA . THR A 1 238 ? 4.179 -20.606 -19.422 1.00 94.69 238 THR A CA 1
ATOM 1877 C C . THR A 1 238 ? 5.648 -20.507 -19.845 1.00 94.69 238 THR A C 1
ATOM 1879 O O . THR A 1 238 ? 5.974 -20.779 -20.998 1.00 94.69 238 THR A O 1
ATOM 1882 N N . VAL A 1 239 ? 6.552 -20.192 -18.911 1.00 93.56 239 VAL A N 1
ATOM 1883 C CA . VAL A 1 239 ? 8.004 -20.147 -19.149 1.00 93.56 239 VAL A CA 1
ATOM 1884 C C . VAL A 1 239 ? 8.544 -21.528 -19.525 1.00 93.56 239 VAL A C 1
ATOM 1886 O O . VAL A 1 239 ? 9.291 -21.624 -20.495 1.00 93.56 239 VAL A O 1
ATOM 1889 N N . ALA A 1 240 ? 8.123 -22.594 -18.837 1.00 92.75 240 ALA A N 1
ATOM 1890 C CA . ALA A 1 240 ? 8.506 -23.964 -19.190 1.00 92.75 240 ALA A CA 1
ATOM 1891 C C . ALA A 1 240 ? 8.095 -24.324 -20.632 1.00 92.75 240 ALA A C 1
ATOM 1893 O O . ALA A 1 240 ? 8.928 -24.773 -21.417 1.00 92.75 240 ALA A O 1
ATOM 1894 N N . SER A 1 241 ? 6.849 -24.023 -21.020 1.00 94.44 241 SER A N 1
ATOM 1895 C CA . SER A 1 241 ? 6.357 -24.270 -22.384 1.00 94.44 241 SER A CA 1
ATOM 1896 C C . SER A 1 241 ? 7.130 -23.493 -23.460 1.00 94.44 241 SER A C 1
ATOM 1898 O O . SER A 1 241 ? 7.316 -24.003 -24.564 1.00 94.44 241 SER A O 1
ATOM 1900 N N . LEU A 1 242 ? 7.582 -22.271 -23.157 1.00 92.81 242 LEU A N 1
ATOM 1901 C CA . LEU A 1 242 ? 8.397 -21.460 -24.069 1.00 92.81 242 LEU A CA 1
ATOM 1902 C C . LEU A 1 242 ? 9.846 -21.962 -24.158 1.00 92.81 242 LEU A C 1
ATOM 1904 O O . LEU A 1 242 ? 10.466 -21.859 -25.215 1.00 92.81 242 LEU A O 1
ATOM 1908 N N . GLU A 1 243 ? 10.391 -22.521 -23.076 1.00 93.31 243 GLU A N 1
ATOM 1909 C CA . GLU A 1 243 ? 11.711 -23.158 -23.064 1.00 93.31 243 GLU A CA 1
ATOM 1910 C C . GLU A 1 243 ? 11.703 -24.447 -23.915 1.00 93.31 243 GLU A C 1
ATOM 1912 O O . GLU A 1 243 ? 12.627 -24.673 -24.700 1.00 93.31 243 GLU A O 1
ATOM 1917 N N . ASP A 1 244 ? 10.620 -25.232 -23.870 1.00 93.62 244 ASP A N 1
ATOM 1918 C CA . ASP A 1 244 ? 10.414 -26.394 -24.747 1.00 93.62 244 ASP A CA 1
ATOM 1919 C C . ASP A 1 244 ? 10.247 -26.001 -26.228 1.00 93.62 244 ASP A C 1
ATOM 1921 O O . ASP A 1 244 ? 10.895 -26.588 -27.100 1.00 93.62 244 ASP A O 1
ATOM 1925 N N . GLU A 1 245 ? 9.460 -24.965 -26.543 1.00 92.44 245 GLU A N 1
ATOM 1926 C CA . GLU A 1 245 ? 9.308 -24.457 -27.919 1.00 92.44 245 GLU A CA 1
ATOM 1927 C C . GLU A 1 245 ? 10.634 -23.901 -28.484 1.00 92.44 245 GLU A C 1
ATOM 1929 O O . GLU A 1 245 ? 11.006 -24.157 -29.636 1.00 92.44 245 GLU A O 1
ATOM 1934 N N . LYS A 1 246 ? 11.411 -23.206 -27.649 1.00 92.50 246 LYS A N 1
ATOM 1935 C CA . LYS A 1 246 ? 12.783 -22.749 -27.931 1.00 92.50 246 LYS A CA 1
ATOM 1936 C C . LYS A 1 246 ? 13.743 -23.916 -28.193 1.00 92.50 246 LYS A C 1
ATOM 1938 O O . LYS A 1 246 ? 14.596 -23.825 -29.078 1.00 92.50 246 LYS A O 1
ATOM 1943 N N . ASN A 1 247 ? 13.599 -25.032 -27.479 1.00 92.38 247 ASN A N 1
ATOM 1944 C CA . ASN A 1 247 ? 14.387 -26.240 -27.730 1.00 92.38 247 ASN A CA 1
ATOM 1945 C C . ASN A 1 247 ? 13.965 -26.942 -29.035 1.00 92.38 247 ASN A C 1
ATOM 1947 O O . ASN A 1 247 ? 14.834 -27.338 -29.816 1.00 92.38 247 ASN A O 1
ATOM 1951 N N . LEU A 1 248 ? 12.663 -27.020 -29.330 1.00 93.75 248 LEU A N 1
ATOM 1952 C CA . LEU A 1 248 ? 12.126 -27.594 -30.571 1.00 93.75 248 LEU A CA 1
ATOM 1953 C C . LEU A 1 248 ? 12.510 -26.776 -31.817 1.00 93.75 248 LEU A C 1
ATOM 1955 O O . LEU A 1 248 ? 12.923 -27.325 -32.838 1.00 93.75 248 LEU A O 1
ATOM 1959 N N . THR A 1 249 ? 12.430 -25.448 -31.747 1.00 91.19 249 THR A N 1
ATOM 1960 C CA . THR A 1 249 ? 12.878 -24.567 -32.841 1.00 91.19 249 THR A CA 1
ATOM 1961 C C . THR A 1 249 ? 14.391 -24.667 -33.065 1.00 91.19 249 THR A C 1
ATOM 1963 O O . THR A 1 249 ? 14.842 -24.692 -34.214 1.00 91.19 249 THR A O 1
ATOM 1966 N N . ARG A 1 250 ? 15.187 -24.827 -31.997 1.00 91.94 250 ARG A N 1
ATOM 1967 C CA . ARG A 1 250 ? 16.639 -25.047 -32.085 1.00 91.94 250 ARG A CA 1
ATOM 1968 C C . ARG A 1 250 ? 17.004 -26.385 -32.738 1.00 91.94 250 ARG A C 1
ATOM 1970 O O . ARG A 1 250 ? 17.903 -26.407 -33.580 1.00 91.94 250 ARG A O 1
ATOM 1977 N N . THR A 1 251 ? 16.323 -27.483 -32.402 1.00 92.50 251 THR A N 1
ATOM 1978 C CA . THR A 1 251 ? 16.567 -28.797 -33.031 1.00 92.50 251 THR A CA 1
ATOM 1979 C C . THR A 1 251 ? 16.106 -28.828 -34.489 1.00 92.50 251 THR A C 1
ATOM 1981 O O . THR A 1 251 ? 16.847 -29.317 -35.344 1.00 92.50 251 THR A O 1
ATOM 1984 N N . ASN A 1 252 ? 14.962 -28.214 -34.812 1.00 92.25 252 ASN A N 1
ATOM 1985 C CA . ASN A 1 252 ? 14.499 -28.053 -36.195 1.00 92.25 252 ASN A CA 1
ATOM 1986 C C . ASN A 1 252 ? 15.486 -27.230 -37.045 1.00 92.25 252 ASN A C 1
ATOM 1988 O O . ASN A 1 252 ? 15.817 -27.631 -38.161 1.00 92.25 252 ASN A O 1
ATOM 1992 N N . SER A 1 253 ? 16.019 -26.128 -36.504 1.00 91.06 253 SER A N 1
ATOM 1993 C CA . SER A 1 253 ? 17.044 -25.308 -37.171 1.00 91.06 253 SER A CA 1
ATOM 1994 C C . SER A 1 253 ? 18.346 -26.084 -37.424 1.00 91.06 253 SER A C 1
ATOM 1996 O O . SER A 1 253 ? 18.898 -26.035 -38.526 1.00 91.06 253 SER A O 1
ATOM 1998 N N . ALA A 1 254 ? 18.801 -26.884 -36.452 1.00 90.00 254 ALA A N 1
ATOM 1999 C CA . ALA A 1 254 ? 19.964 -27.756 -36.625 1.00 90.00 254 ALA A CA 1
ATOM 2000 C C . ALA A 1 254 ? 19.728 -28.843 -37.693 1.00 90.00 254 ALA A C 1
ATOM 2002 O O . ALA A 1 254 ? 20.612 -29.109 -38.507 1.00 90.00 254 ALA A O 1
ATOM 2003 N N . SER A 1 255 ? 18.526 -29.430 -37.735 1.00 91.38 255 SER A N 1
ATOM 2004 C CA . SER A 1 255 ? 18.146 -30.424 -38.746 1.00 91.38 255 SER A CA 1
ATOM 2005 C C . SER A 1 255 ? 18.118 -29.827 -40.159 1.00 91.38 255 SER A C 1
ATOM 2007 O O . SER A 1 255 ? 18.732 -30.377 -41.074 1.00 91.38 255 SER A O 1
ATOM 2009 N N . LEU A 1 256 ? 17.520 -28.640 -40.328 1.00 91.38 256 LEU A N 1
ATOM 2010 C CA . LEU A 1 256 ? 17.547 -27.883 -41.586 1.00 91.38 256 LEU A CA 1
ATOM 2011 C C . LEU A 1 256 ? 18.977 -27.535 -42.025 1.00 91.38 256 LEU A C 1
ATOM 2013 O O . LEU A 1 256 ? 19.320 -27.732 -43.188 1.00 91.38 256 LEU A O 1
ATOM 2017 N N . SER A 1 257 ? 19.831 -27.075 -41.106 1.00 90.81 257 SER A N 1
ATOM 2018 C CA . SER A 1 257 ? 21.238 -26.762 -41.401 1.00 90.81 257 SER A CA 1
ATOM 2019 C C . SER A 1 257 ? 22.030 -27.998 -41.853 1.00 90.81 257 SER A C 1
ATOM 2021 O O . SER A 1 257 ? 22.789 -27.929 -42.823 1.00 90.81 257 SER A O 1
ATOM 2023 N N . ASN A 1 258 ? 21.808 -29.149 -41.210 1.00 91.19 258 ASN A N 1
ATOM 2024 C CA . ASN A 1 258 ? 22.401 -30.420 -41.626 1.00 91.19 258 ASN A CA 1
ATOM 2025 C C . ASN A 1 258 ? 21.869 -30.885 -42.989 1.00 91.19 258 ASN A C 1
ATOM 2027 O O . ASN A 1 258 ? 22.660 -31.355 -43.807 1.00 91.19 258 ASN A O 1
ATOM 2031 N N . LYS A 1 259 ? 20.570 -30.703 -43.268 1.00 93.94 259 LYS A N 1
ATOM 2032 C CA . LYS A 1 259 ? 19.996 -31.018 -44.580 1.00 93.94 259 LYS A CA 1
ATOM 2033 C C . LYS A 1 259 ? 20.627 -30.162 -45.678 1.00 93.94 259 LYS A C 1
ATOM 2035 O O . LYS A 1 259 ? 21.157 -30.724 -46.626 1.00 93.94 259 LYS A O 1
ATOM 2040 N N . TYR A 1 260 ? 20.659 -28.836 -45.522 1.00 92.06 260 TYR A N 1
ATOM 2041 C CA . TYR A 1 260 ? 21.277 -27.951 -46.517 1.00 92.06 260 TYR A CA 1
ATOM 2042 C C . TYR A 1 260 ? 22.763 -28.265 -46.740 1.00 92.06 260 TYR A C 1
ATOM 2044 O O . TYR A 1 260 ? 23.234 -28.183 -47.868 1.00 92.06 260 TYR A O 1
ATOM 2052 N N . ARG A 1 261 ? 23.499 -28.692 -45.703 1.00 92.94 261 ARG A N 1
ATOM 2053 C CA . ARG A 1 261 ? 24.879 -29.181 -45.863 1.00 92.94 261 ARG A CA 1
ATOM 2054 C C . ARG A 1 261 ? 24.952 -30.451 -46.719 1.00 92.94 261 ARG A C 1
ATOM 2056 O O . ARG A 1 261 ? 25.839 -30.552 -47.558 1.00 92.94 261 ARG A O 1
ATOM 2063 N N . GLY A 1 262 ? 24.033 -31.398 -46.524 1.00 92.31 262 GLY A N 1
ATOM 2064 C CA . GLY A 1 262 ? 23.920 -32.593 -47.365 1.00 92.31 262 GLY A CA 1
ATOM 2065 C C . GLY A 1 262 ? 23.546 -32.258 -48.811 1.00 92.31 262 GLY A C 1
ATOM 2066 O O . GLY A 1 262 ? 24.211 -32.724 -49.733 1.00 92.31 262 GLY A O 1
ATOM 2067 N N . ASP A 1 263 ? 22.547 -31.391 -49.001 1.00 92.69 263 ASP A N 1
ATOM 2068 C CA . ASP A 1 263 ? 22.102 -30.914 -50.315 1.00 92.69 263 ASP A CA 1
ATOM 2069 C C . ASP A 1 263 ? 23.262 -30.211 -51.069 1.00 92.69 263 ASP A C 1
ATOM 2071 O O . ASP A 1 263 ? 23.447 -30.447 -52.262 1.00 92.69 263 ASP A O 1
ATOM 2075 N N . ILE A 1 264 ? 24.103 -29.423 -50.377 1.00 92.75 264 ILE A N 1
ATOM 2076 C CA . ILE A 1 264 ? 25.327 -28.818 -50.944 1.00 92.75 264 ILE A CA 1
ATOM 2077 C C . ILE A 1 264 ? 26.322 -29.891 -51.403 1.00 92.75 264 ILE A C 1
ATOM 2079 O O . ILE A 1 264 ? 26.735 -29.855 -52.556 1.00 92.75 264 ILE A O 1
ATOM 2083 N N . VAL A 1 265 ? 26.668 -30.871 -50.559 1.00 93.44 265 VAL A N 1
ATOM 2084 C CA . VAL A 1 265 ? 27.633 -31.932 -50.923 1.00 93.44 265 VAL A CA 1
ATOM 2085 C C . VAL A 1 265 ? 27.155 -32.747 -52.135 1.00 93.44 265 VAL A C 1
ATOM 2087 O O . VAL A 1 265 ? 27.963 -33.125 -52.983 1.00 93.44 265 VAL A O 1
ATOM 2090 N N . VAL A 1 266 ? 25.844 -32.977 -52.268 1.00 93.38 266 VAL A N 1
ATOM 2091 C CA . VAL A 1 266 ? 25.262 -33.615 -53.462 1.00 93.38 266 VAL A CA 1
ATOM 2092 C C . VAL A 1 266 ? 25.415 -32.726 -54.702 1.00 93.38 266 VAL A C 1
ATOM 2094 O O . VAL A 1 266 ? 25.805 -33.224 -55.757 1.00 93.38 266 VAL A O 1
ATOM 2097 N N . LEU A 1 267 ? 25.159 -31.419 -54.593 1.00 93.06 267 LEU A N 1
ATOM 2098 C CA . LEU A 1 267 ? 25.336 -30.473 -55.703 1.00 93.06 267 LEU A CA 1
ATOM 2099 C C . LEU A 1 267 ? 26.806 -30.321 -56.126 1.00 93.06 267 LEU A C 1
ATOM 2101 O O . LEU A 1 267 ? 27.077 -30.189 -57.318 1.00 93.06 267 LEU A O 1
ATOM 2105 N N . GLU A 1 268 ? 27.751 -30.387 -55.187 1.00 93.75 268 GLU A N 1
ATOM 2106 C CA . GLU A 1 268 ? 29.187 -30.400 -55.492 1.00 93.75 268 GLU A CA 1
ATOM 2107 C C . GLU A 1 268 ? 29.597 -31.679 -56.234 1.00 93.75 268 GLU A C 1
ATOM 2109 O O . GLU A 1 268 ? 30.262 -31.592 -57.261 1.00 93.75 268 GLU A O 1
ATOM 2114 N N . GLY A 1 269 ? 29.108 -32.852 -55.813 1.00 92.88 269 GLY A N 1
ATOM 2115 C CA . GLY A 1 269 ? 29.325 -34.099 -56.556 1.00 92.88 269 GLY A CA 1
ATOM 2116 C C . GLY A 1 269 ? 28.725 -34.084 -57.971 1.00 92.88 269 GLY A C 1
ATOM 2117 O O . GLY A 1 269 ? 29.328 -34.610 -58.905 1.00 92.88 269 GLY A O 1
ATOM 2118 N N . VAL A 1 270 ? 27.568 -33.437 -58.160 1.00 93.44 270 VAL A N 1
ATOM 2119 C CA . VAL A 1 270 ? 26.956 -33.249 -59.490 1.00 93.44 270 VAL A CA 1
ATOM 2120 C C . VAL A 1 270 ? 27.758 -32.264 -60.352 1.00 93.44 270 VAL A C 1
ATOM 2122 O O . VAL A 1 270 ? 27.926 -32.521 -61.543 1.00 93.44 270 VAL A O 1
ATOM 2125 N N . ARG A 1 271 ? 28.297 -31.176 -59.777 1.00 94.06 271 ARG A N 1
ATOM 2126 C CA . ARG A 1 271 ? 29.240 -30.274 -60.470 1.00 94.06 271 ARG A CA 1
ATOM 2127 C C . ARG A 1 271 ? 30.454 -31.056 -60.968 1.00 94.06 271 ARG A C 1
ATOM 2129 O O . ARG A 1 271 ? 30.768 -30.983 -62.151 1.00 94.06 271 ARG A O 1
ATOM 2136 N N . ASP A 1 272 ? 31.095 -31.818 -60.087 1.00 93.31 272 ASP A N 1
ATOM 2137 C CA . ASP A 1 272 ? 32.350 -32.509 -60.396 1.00 93.31 272 ASP A CA 1
ATOM 2138 C C . ASP A 1 272 ? 32.160 -33.587 -61.481 1.00 93.31 272 ASP A C 1
ATOM 2140 O O . ASP A 1 272 ? 33.005 -33.731 -62.367 1.00 93.31 272 ASP A O 1
ATOM 2144 N N . GLN A 1 273 ? 31.009 -34.275 -61.493 1.00 93.00 273 GLN A N 1
ATOM 2145 C CA . GLN A 1 273 ? 30.632 -35.175 -62.590 1.00 93.00 273 GLN A CA 1
ATOM 2146 C C . GLN A 1 273 ? 30.437 -34.419 -63.915 1.00 93.00 273 GLN A C 1
ATOM 2148 O O . GLN A 1 273 ? 30.976 -34.833 -64.939 1.00 93.00 273 GLN A O 1
ATOM 2153 N N . LEU A 1 274 ? 29.713 -33.293 -63.911 1.00 93.00 274 LEU A N 1
ATOM 2154 C CA . LEU A 1 274 ? 29.487 -32.493 -65.122 1.00 93.00 274 LEU A CA 1
ATOM 2155 C C . LEU A 1 274 ? 30.784 -31.879 -65.674 1.00 93.00 274 LEU A C 1
ATOM 2157 O O . LEU A 1 274 ? 30.933 -31.756 -66.891 1.00 93.00 274 LEU A O 1
ATOM 2161 N N . GLU A 1 275 ? 31.741 -31.521 -64.814 1.00 93.81 275 GLU A N 1
ATOM 2162 C CA . GLU A 1 275 ? 33.073 -31.074 -65.238 1.00 93.81 275 GLU A CA 1
ATOM 2163 C C . GLU A 1 275 ? 33.881 -32.212 -65.887 1.00 93.81 275 GLU A C 1
ATOM 2165 O O . GLU A 1 275 ? 34.531 -31.986 -66.914 1.00 93.81 275 GLU A O 1
ATOM 2170 N N . ALA A 1 276 ? 33.786 -33.440 -65.362 1.00 92.19 276 ALA A N 1
ATOM 2171 C CA . ALA A 1 276 ? 34.397 -34.628 -65.962 1.00 92.19 276 ALA A CA 1
ATOM 2172 C C . ALA A 1 276 ? 33.767 -34.995 -67.322 1.00 92.19 276 ALA A C 1
ATOM 2174 O O . ALA A 1 276 ? 34.491 -35.212 -68.299 1.00 92.19 276 ALA A O 1
ATOM 2175 N N . ASP A 1 277 ? 32.435 -34.984 -67.424 1.00 92.62 277 ASP A N 1
ATOM 2176 C CA . ASP A 1 277 ? 31.704 -35.250 -68.673 1.00 92.62 277 ASP A CA 1
ATOM 2177 C C . ASP A 1 277 ? 32.058 -34.209 -69.752 1.00 92.62 277 ASP A C 1
ATOM 2179 O O . ASP A 1 277 ? 32.331 -34.543 -70.908 1.00 92.62 277 ASP A O 1
ATOM 2183 N N . LEU A 1 278 ? 32.142 -32.932 -69.363 1.00 92.31 278 LEU A N 1
ATOM 2184 C CA . LEU A 1 278 ? 32.523 -31.826 -70.243 1.00 92.31 278 LEU A CA 1
ATOM 2185 C C . LEU A 1 278 ? 33.998 -31.910 -70.681 1.00 92.31 278 LEU A C 1
ATOM 2187 O O . LEU A 1 278 ? 34.328 -31.514 -71.804 1.00 92.31 278 LEU A O 1
ATOM 2191 N N . ALA A 1 279 ? 34.890 -32.444 -69.841 1.00 92.94 279 ALA A N 1
ATOM 2192 C CA . ALA A 1 279 ? 36.264 -32.762 -70.229 1.00 92.94 279 ALA A CA 1
ATOM 2193 C C . ALA A 1 279 ? 36.328 -33.931 -71.235 1.00 92.94 279 ALA A C 1
ATOM 2195 O O . ALA A 1 279 ? 37.071 -33.842 -72.215 1.00 92.94 279 ALA A O 1
ATOM 2196 N N . SER A 1 280 ? 35.505 -34.970 -71.051 1.00 93.75 280 SER A N 1
ATOM 2197 C CA . SER A 1 280 ? 35.391 -36.105 -71.979 1.00 93.75 280 SER A CA 1
ATOM 2198 C C . SER A 1 280 ? 34.905 -35.667 -73.369 1.00 93.75 280 SER A C 1
ATOM 2200 O O . SER A 1 280 ? 35.590 -35.883 -74.370 1.00 93.75 280 SER A O 1
ATOM 2202 N N . LEU A 1 281 ? 33.799 -34.915 -73.433 1.00 91.62 281 LEU A N 1
ATOM 2203 C CA . LEU A 1 281 ? 33.245 -34.375 -74.686 1.00 91.62 281 LEU A CA 1
ATOM 2204 C C . LEU A 1 281 ? 34.225 -33.438 -75.419 1.00 91.62 281 LEU A C 1
ATOM 2206 O O . LEU A 1 281 ? 34.262 -33.395 -76.652 1.00 91.62 281 LEU A O 1
ATOM 2210 N N . LYS A 1 282 ? 35.069 -32.697 -74.684 1.00 92.56 282 LYS A N 1
ATOM 2211 C CA . LYS A 1 282 ? 36.162 -31.910 -75.283 1.00 92.56 282 LYS A CA 1
ATOM 2212 C C . LYS A 1 282 ? 37.216 -32.800 -75.948 1.00 92.56 282 LYS A C 1
ATOM 2214 O O . LYS A 1 282 ? 37.714 -32.413 -77.007 1.00 92.56 282 LYS A O 1
ATOM 2219 N N . ALA A 1 283 ? 37.546 -33.950 -75.357 1.00 91.00 283 ALA A N 1
ATOM 2220 C CA . ALA A 1 283 ? 38.499 -34.908 -75.914 1.00 91.00 283 ALA A CA 1
ATOM 2221 C C . ALA A 1 283 ? 37.938 -35.613 -77.162 1.00 91.00 283 ALA A C 1
ATOM 2223 O O . ALA A 1 283 ? 38.601 -35.602 -78.200 1.00 91.00 283 ALA A O 1
ATOM 2224 N N . GLU A 1 284 ? 36.696 -36.110 -77.123 1.00 92.06 284 GLU A N 1
ATOM 2225 C CA . GLU A 1 284 ? 36.012 -36.650 -78.314 1.00 92.06 284 GLU A CA 1
ATOM 2226 C C . GLU A 1 284 ? 35.954 -35.614 -79.444 1.00 92.06 284 GLU A C 1
ATOM 2228 O O . GLU A 1 284 ? 36.282 -35.906 -80.595 1.00 92.06 284 GLU A O 1
ATOM 2233 N N . GLY A 1 285 ? 35.639 -34.358 -79.110 1.00 89.00 285 GLY A N 1
ATOM 2234 C CA . GLY A 1 285 ? 35.654 -33.255 -80.066 1.00 89.00 285 GLY A CA 1
ATOM 2235 C C . GLY A 1 285 ? 37.031 -32.981 -80.688 1.00 89.00 285 GLY A C 1
ATOM 2236 O O . GLY A 1 285 ? 37.086 -32.469 -81.804 1.00 89.00 285 GLY A O 1
ATOM 2237 N N . VAL A 1 286 ? 38.145 -33.300 -80.013 1.00 92.06 286 VAL A N 1
ATOM 2238 C CA . VAL A 1 286 ? 39.491 -33.254 -80.621 1.00 92.06 286 VAL A CA 1
ATOM 2239 C C . VAL A 1 286 ? 39.669 -34.404 -81.611 1.00 92.06 286 VAL A C 1
ATOM 2241 O O . VAL A 1 286 ? 40.074 -34.135 -82.740 1.00 92.06 286 VAL A O 1
ATOM 2244 N N . VAL A 1 287 ? 39.309 -35.636 -81.230 1.00 92.44 287 VAL A N 1
ATOM 2245 C CA . VAL A 1 287 ? 39.427 -36.830 -82.091 1.00 92.44 287 VAL A CA 1
ATOM 2246 C C . VAL A 1 287 ? 38.627 -36.656 -83.385 1.00 92.44 287 VAL A C 1
ATOM 2248 O O . VAL A 1 287 ? 39.184 -36.775 -84.476 1.00 92.44 287 VAL A O 1
ATOM 2251 N N . LEU A 1 288 ? 37.362 -36.237 -83.285 1.00 90.75 288 LEU A N 1
ATOM 2252 C CA . LEU A 1 288 ? 36.507 -35.990 -84.452 1.00 90.75 288 LEU A CA 1
ATOM 2253 C C . LEU A 1 288 ? 37.064 -34.896 -85.381 1.00 90.75 288 LEU A C 1
ATOM 2255 O O . LEU A 1 288 ? 36.888 -34.976 -86.597 1.00 90.75 288 LEU A O 1
ATOM 2259 N N . ARG A 1 289 ? 37.771 -33.889 -84.843 1.00 91.75 289 ARG A N 1
ATOM 2260 C CA . ARG A 1 289 ? 38.451 -32.871 -85.666 1.00 91.75 289 ARG A CA 1
ATOM 2261 C C . ARG A 1 289 ? 39.684 -33.425 -86.381 1.00 91.75 289 ARG A C 1
ATOM 2263 O O . ARG A 1 289 ? 39.892 -33.063 -87.538 1.00 91.75 289 ARG A O 1
ATOM 2270 N N . SER A 1 290 ? 40.474 -34.299 -85.750 1.00 89.56 290 SER A N 1
ATOM 2271 C CA . SER A 1 290 ? 41.580 -34.984 -86.440 1.00 89.56 290 SER A CA 1
ATOM 2272 C C . SER A 1 290 ? 41.086 -35.958 -87.511 1.00 89.56 290 SER A C 1
ATOM 2274 O O . SER A 1 290 ? 41.664 -35.989 -88.595 1.00 89.56 290 SER A O 1
ATOM 2276 N N . ASP A 1 291 ? 39.986 -36.672 -87.266 1.00 89.69 291 ASP A N 1
ATOM 2277 C CA . ASP A 1 291 ? 39.404 -37.604 -88.241 1.00 89.69 291 ASP A CA 1
ATOM 2278 C C . ASP A 1 291 ? 38.837 -36.866 -89.463 1.00 89.69 291 ASP A C 1
ATOM 2280 O O . ASP A 1 291 ? 39.077 -37.273 -90.602 1.00 89.69 291 ASP A O 1
ATOM 2284 N N . CYS A 1 292 ? 38.160 -35.729 -89.255 1.00 87.69 292 CYS A N 1
ATOM 2285 C CA . CYS A 1 292 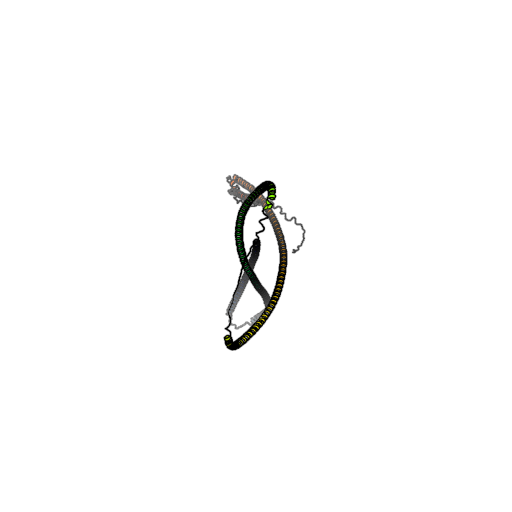? 37.732 -34.859 -90.356 1.00 87.69 292 CYS A CA 1
ATOM 2286 C C . CYS A 1 292 ? 38.930 -34.337 -91.165 1.00 87.69 292 CYS A C 1
ATOM 2288 O O . CYS A 1 292 ? 38.926 -34.447 -92.388 1.00 87.69 292 CYS A O 1
ATOM 2290 N N . ALA A 1 293 ? 39.990 -33.855 -90.504 1.00 90.44 293 ALA A N 1
ATOM 2291 C CA . ALA A 1 293 ? 41.194 -33.384 -91.192 1.00 90.44 293 ALA A CA 1
ATOM 2292 C C . ALA A 1 293 ? 41.896 -34.502 -91.994 1.00 90.44 293 ALA A C 1
ATOM 2294 O O . ALA A 1 293 ? 42.368 -34.265 -93.107 1.00 90.44 293 ALA A O 1
ATOM 2295 N N . ALA A 1 294 ? 41.921 -35.735 -91.476 1.00 91.12 294 ALA A N 1
ATOM 2296 C CA . ALA A 1 294 ? 42.420 -36.895 -92.213 1.00 91.12 294 ALA A CA 1
ATOM 2297 C C . ALA A 1 294 ? 41.546 -37.214 -93.442 1.00 91.12 294 ALA A C 1
ATOM 2299 O O . ALA A 1 294 ? 42.076 -37.496 -94.520 1.00 91.12 294 ALA A O 1
ATOM 2300 N N . LYS A 1 295 ? 40.216 -37.107 -93.319 1.00 89.81 295 LYS A N 1
ATOM 2301 C CA . LYS A 1 295 ? 39.276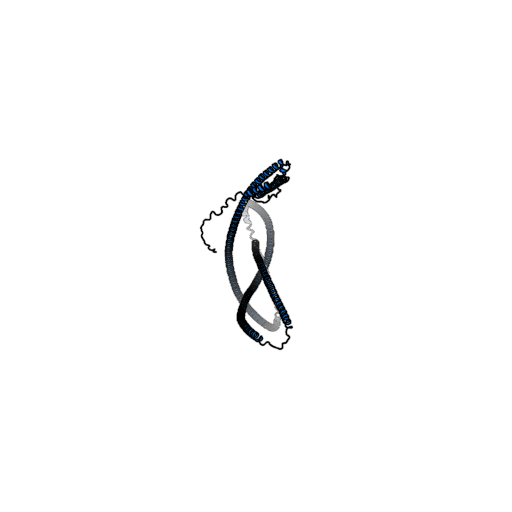 -37.309 -94.433 1.00 89.81 295 LYS A CA 1
ATOM 2302 C C . LYS A 1 295 ? 39.328 -36.196 -95.483 1.00 89.81 295 LYS A C 1
ATOM 2304 O O . LYS A 1 295 ? 39.187 -36.501 -96.666 1.00 89.81 295 LYS A O 1
ATOM 2309 N N . ASP A 1 296 ? 39.622 -34.953 -95.110 1.00 91.00 296 ASP A N 1
ATOM 2310 C CA . ASP A 1 296 ? 39.908 -33.872 -96.067 1.00 91.00 296 ASP A CA 1
ATOM 2311 C C . ASP A 1 296 ? 41.198 -34.145 -96.867 1.00 91.00 296 ASP A C 1
ATOM 2313 O O . ASP A 1 296 ? 41.242 -33.938 -98.085 1.00 91.00 296 ASP A O 1
ATOM 2317 N N . VAL A 1 297 ? 42.240 -34.688 -96.223 1.00 90.88 297 VAL A N 1
ATOM 2318 C CA . VAL A 1 297 ? 43.476 -35.120 -96.908 1.00 90.88 297 VAL A CA 1
ATOM 2319 C C . VAL A 1 297 ? 43.212 -36.309 -97.846 1.00 90.88 297 VAL A C 1
ATOM 2321 O O . VAL A 1 297 ? 43.704 -36.332 -98.973 1.00 90.88 297 VAL A O 1
ATOM 2324 N N . GLU A 1 298 ? 42.369 -37.264 -97.454 1.00 91.06 298 GLU A N 1
ATOM 2325 C CA . GLU A 1 298 ? 41.914 -38.345 -98.341 1.00 91.06 298 GLU A CA 1
ATOM 2326 C C . GLU A 1 298 ? 41.131 -37.795 -99.550 1.00 91.06 298 GLU A C 1
ATOM 2328 O O . GLU A 1 298 ? 41.405 -38.166 -100.692 1.00 91.06 298 GLU A O 1
ATOM 2333 N N . CYS A 1 299 ? 40.233 -36.828 -99.332 1.00 87.62 299 CYS A N 1
ATOM 2334 C CA . CYS A 1 299 ? 39.457 -36.188 -100.398 1.00 87.62 299 CYS A CA 1
ATOM 2335 C C . CYS A 1 299 ? 40.311 -35.349 -101.362 1.00 87.62 299 CYS A C 1
ATOM 2337 O O . CYS A 1 299 ? 40.028 -35.322 -102.561 1.00 87.62 299 CYS A O 1
ATOM 2339 N N . THR A 1 300 ? 41.356 -34.666 -100.885 1.00 90.38 300 THR A N 1
ATOM 2340 C CA . THR A 1 300 ? 42.288 -33.943 -101.771 1.00 90.38 300 THR A CA 1
ATOM 2341 C C . THR A 1 300 ? 43.143 -34.909 -102.593 1.00 90.38 300 THR A C 1
ATOM 2343 O O . THR A 1 300 ? 43.254 -34.716 -103.804 1.00 90.38 300 THR A O 1
ATOM 2346 N N . ASN A 1 301 ? 43.636 -36.003 -102.001 1.00 90.31 301 ASN A N 1
ATOM 2347 C CA . ASN A 1 301 ? 44.336 -37.066 -102.732 1.00 90.31 301 ASN A CA 1
ATOM 2348 C C . ASN A 1 301 ? 43.452 -37.709 -103.819 1.00 90.31 301 ASN A C 1
ATOM 2350 O O . ASN A 1 301 ? 43.894 -37.861 -104.959 1.00 90.31 301 ASN A O 1
ATOM 2354 N N . LEU A 1 302 ? 42.187 -38.019 -103.514 1.00 90.94 302 LEU A N 1
ATOM 2355 C CA . LEU A 1 302 ? 41.235 -38.562 -104.495 1.00 90.94 302 LEU A CA 1
ATOM 2356 C C . LEU A 1 302 ? 40.931 -37.572 -105.634 1.00 90.94 302 LEU A C 1
ATOM 2358 O O . LEU A 1 302 ? 40.816 -37.983 -106.788 1.00 90.94 302 LEU A O 1
ATOM 2362 N N . ARG A 1 303 ? 40.868 -36.260 -105.355 1.00 92.06 303 ARG A N 1
ATOM 2363 C CA . ARG A 1 303 ? 40.738 -35.227 -106.404 1.00 92.06 303 ARG A CA 1
ATOM 2364 C C . ARG A 1 303 ? 41.965 -35.161 -107.316 1.00 92.06 303 ARG A C 1
ATOM 2366 O O . ARG A 1 303 ? 41.797 -34.990 -108.520 1.00 92.06 303 ARG A O 1
ATOM 2373 N N . VAL A 1 304 ? 43.176 -35.327 -106.777 1.00 90.81 304 VAL A N 1
ATOM 2374 C CA . VAL A 1 304 ? 44.413 -35.389 -107.580 1.00 90.81 304 VAL A CA 1
ATOM 2375 C C . VAL A 1 304 ? 44.429 -36.638 -108.468 1.00 90.81 304 VAL A C 1
ATOM 2377 O O . VAL A 1 304 ? 44.731 -36.532 -109.655 1.00 90.81 304 VAL A O 1
ATOM 2380 N N . GLN A 1 305 ? 44.025 -37.800 -107.943 1.00 88.94 305 GLN A N 1
ATOM 2381 C CA . GLN A 1 305 ? 43.895 -39.031 -108.738 1.00 88.94 305 GLN A CA 1
ATOM 2382 C C . GLN A 1 305 ? 42.862 -38.885 -109.868 1.00 88.94 305 GLN A C 1
ATOM 2384 O O . GLN A 1 305 ? 43.129 -39.291 -110.997 1.00 88.94 305 GLN A O 1
ATOM 2389 N N . LEU A 1 306 ? 41.714 -38.251 -109.598 1.00 90.19 306 LEU A N 1
ATOM 2390 C CA . LEU A 1 306 ? 40.690 -37.977 -110.611 1.00 90.19 306 LEU A CA 1
ATOM 2391 C C . LEU A 1 306 ? 41.189 -37.011 -111.700 1.00 90.19 306 LEU A C 1
ATOM 2393 O O . LEU A 1 306 ? 40.902 -37.213 -112.880 1.00 90.19 306 LEU A O 1
ATOM 2397 N N . ALA A 1 307 ? 41.962 -35.986 -111.326 1.00 88.69 307 ALA A N 1
ATOM 2398 C CA . ALA A 1 307 ? 42.576 -35.064 -112.279 1.00 88.69 307 ALA A CA 1
ATOM 2399 C C . ALA A 1 307 ? 43.601 -35.774 -113.184 1.00 88.69 307 ALA A C 1
ATOM 2401 O O . ALA A 1 307 ? 43.568 -35.576 -114.398 1.00 88.69 307 ALA A O 1
ATOM 2402 N N . GLN A 1 308 ? 44.443 -36.654 -112.625 1.00 89.31 308 GLN A N 1
ATOM 2403 C CA . GLN A 1 308 ? 45.373 -37.473 -113.412 1.00 89.31 308 GLN A CA 1
ATOM 2404 C C . GLN A 1 308 ? 44.623 -38.394 -114.384 1.00 89.31 308 GLN A C 1
ATOM 2406 O O . GLN A 1 308 ? 44.906 -38.374 -115.576 1.00 89.31 308 GLN A O 1
ATOM 2411 N N . ALA A 1 309 ? 43.612 -39.127 -113.906 1.00 85.25 309 ALA A N 1
ATOM 2412 C CA . ALA A 1 309 ? 42.812 -40.013 -114.753 1.00 85.25 309 ALA A CA 1
ATOM 2413 C C . ALA A 1 309 ? 42.075 -39.259 -115.880 1.00 85.25 309 ALA A C 1
ATOM 2415 O O . ALA A 1 309 ? 41.875 -39.809 -116.961 1.00 85.25 309 ALA A O 1
ATOM 2416 N N . THR A 1 310 ? 41.702 -37.994 -115.653 1.00 89.50 310 THR A N 1
ATOM 2417 C CA . THR A 1 310 ? 41.125 -37.127 -116.694 1.00 89.50 310 THR A CA 1
ATOM 2418 C C . THR A 1 310 ? 42.172 -36.779 -117.758 1.00 89.50 310 THR A C 1
ATOM 2420 O O . THR A 1 310 ? 41.911 -36.955 -118.945 1.00 89.50 310 THR A O 1
ATOM 2423 N N . ALA A 1 311 ? 43.381 -36.378 -117.349 1.00 88.25 311 ALA A N 1
ATOM 2424 C CA . ALA A 1 311 ? 44.478 -36.089 -118.274 1.00 88.25 311 ALA A CA 1
ATOM 2425 C C . ALA A 1 311 ? 44.919 -37.331 -119.078 1.00 88.25 311 ALA A C 1
ATOM 2427 O O . ALA A 1 311 ? 45.186 -37.228 -120.275 1.00 88.25 311 ALA A O 1
ATOM 2428 N N . ASP A 1 312 ? 44.935 -38.513 -118.454 1.00 86.88 312 ASP A N 1
ATOM 2429 C CA . ASP A 1 312 ? 45.222 -39.782 -119.135 1.00 86.88 312 ASP A CA 1
ATOM 2430 C C . ASP A 1 312 ? 44.157 -40.094 -120.208 1.00 86.88 312 ASP A C 1
ATOM 2432 O O . ASP A 1 312 ? 44.488 -40.553 -121.305 1.00 86.88 312 ASP A O 1
ATOM 2436 N N . VAL A 1 313 ? 42.878 -39.800 -119.929 1.00 87.50 313 VAL A N 1
ATOM 2437 C CA . VAL A 1 313 ? 41.777 -39.921 -120.901 1.00 87.50 313 VAL A CA 1
ATOM 2438 C C . VAL A 1 313 ? 41.924 -38.921 -122.051 1.00 87.50 313 VAL A C 1
ATOM 2440 O O . VAL A 1 313 ? 41.737 -39.322 -123.200 1.00 87.50 313 VAL A O 1
ATOM 2443 N N . ASP A 1 314 ? 42.315 -37.672 -121.790 1.00 87.19 314 ASP A N 1
ATOM 2444 C CA . ASP A 1 314 ? 42.561 -36.673 -122.843 1.00 87.19 314 ASP A CA 1
ATOM 2445 C C . ASP A 1 314 ? 43.729 -37.085 -123.760 1.00 87.19 314 ASP A C 1
ATOM 2447 O O . ASP A 1 314 ? 43.632 -36.973 -124.986 1.00 87.19 314 ASP A O 1
ATOM 2451 N N . VAL A 1 315 ? 44.804 -37.658 -123.200 1.00 89.00 315 VAL A N 1
ATOM 2452 C CA . VAL A 1 315 ? 45.911 -38.242 -123.984 1.00 89.00 315 VAL A CA 1
ATOM 2453 C C . VAL A 1 315 ? 45.420 -39.412 -124.845 1.00 89.00 315 VAL A C 1
ATOM 2455 O O . VAL A 1 315 ? 45.748 -39.480 -126.032 1.00 89.00 315 VAL A O 1
ATOM 2458 N N . LYS A 1 316 ? 44.580 -40.307 -124.307 1.00 86.38 316 LYS A N 1
ATOM 2459 C CA . LYS A 1 316 ? 44.001 -41.408 -125.100 1.00 86.38 316 LYS A CA 1
ATOM 2460 C C . LYS A 1 316 ? 42.985 -40.940 -126.142 1.00 86.38 316 LYS A C 1
ATOM 2462 O O . LYS A 1 316 ? 42.913 -41.540 -127.215 1.00 86.38 316 LYS A O 1
ATOM 2467 N N . ALA A 1 317 ? 42.258 -39.854 -125.898 1.00 85.81 317 ALA A N 1
ATOM 2468 C CA . ALA A 1 317 ? 41.424 -39.220 -126.913 1.00 85.81 317 ALA A CA 1
ATOM 2469 C C . ALA A 1 317 ? 42.282 -38.673 -128.069 1.00 85.81 317 ALA A C 1
ATOM 2471 O O . ALA A 1 317 ? 41.962 -38.932 -129.232 1.00 85.81 317 ALA A O 1
ATOM 2472 N N . ALA A 1 318 ? 43.404 -38.010 -127.755 1.00 83.56 318 ALA A N 1
ATOM 2473 C CA . ALA A 1 318 ? 44.354 -37.501 -128.744 1.00 83.56 318 ALA A CA 1
ATOM 2474 C C . ALA A 1 318 ? 44.966 -38.627 -129.606 1.00 83.56 318 ALA A C 1
ATOM 2476 O O . ALA A 1 318 ? 44.946 -38.530 -130.839 1.00 83.56 318 ALA A O 1
ATOM 2477 N N . GLU A 1 319 ? 45.418 -39.727 -128.986 1.00 85.56 319 GLU A N 1
ATOM 2478 C CA . GLU A 1 319 ? 45.880 -40.938 -129.690 1.00 85.56 319 GLU A CA 1
ATOM 2479 C C . GLU A 1 319 ? 44.807 -41.486 -130.650 1.00 85.56 319 GLU A C 1
ATOM 2481 O O . GLU A 1 319 ? 45.099 -41.787 -131.808 1.00 85.56 319 GLU A O 1
ATOM 2486 N N . VAL A 1 320 ? 43.544 -41.566 -130.212 1.00 84.19 320 VAL A N 1
ATOM 2487 C CA . VAL A 1 320 ? 42.434 -42.064 -131.045 1.00 84.19 320 VAL A CA 1
ATOM 2488 C C . VAL A 1 320 ? 42.140 -41.143 -132.235 1.00 84.19 320 VAL A C 1
ATOM 2490 O O . VAL A 1 320 ? 41.836 -41.647 -133.320 1.00 84.19 320 VAL A O 1
ATOM 2493 N N . THR A 1 321 ? 42.260 -39.817 -132.101 1.00 83.50 321 THR A N 1
ATOM 2494 C CA . THR A 1 321 ? 42.212 -38.914 -133.269 1.00 83.50 321 THR A CA 1
ATOM 2495 C C . THR A 1 321 ? 43.363 -39.164 -134.238 1.00 83.50 321 THR A C 1
ATOM 2497 O O . THR A 1 321 ? 43.116 -39.279 -135.436 1.00 83.50 321 THR A O 1
ATOM 2500 N N . GLN A 1 322 ? 44.590 -39.340 -133.742 1.00 82.88 322 GLN A N 1
ATOM 2501 C CA . GLN A 1 322 ? 45.764 -39.569 -134.589 1.00 82.88 322 GLN A CA 1
ATOM 2502 C C . GLN A 1 322 ? 45.671 -40.903 -135.358 1.00 82.88 322 GLN A C 1
ATOM 2504 O O . GLN A 1 322 ? 45.965 -40.962 -136.553 1.00 82.88 322 GLN A O 1
ATOM 2509 N N . VAL A 1 323 ? 45.159 -41.959 -134.714 1.00 82.75 323 VAL A N 1
ATOM 2510 C CA . VAL A 1 323 ? 44.852 -43.250 -135.361 1.00 82.75 323 VAL A CA 1
ATOM 2511 C C . VAL A 1 323 ? 43.738 -43.112 -136.408 1.00 82.75 323 VAL A C 1
ATOM 2513 O O . VAL A 1 323 ? 43.822 -43.719 -137.475 1.00 82.75 323 VAL A O 1
ATOM 2516 N N . ARG A 1 324 ? 42.711 -42.285 -136.158 1.00 82.81 324 ARG A N 1
ATOM 2517 C CA . ARG A 1 324 ? 41.658 -41.996 -137.152 1.00 82.81 324 ARG A CA 1
ATOM 2518 C C . ARG A 1 324 ? 42.187 -41.236 -138.368 1.00 82.81 324 ARG A C 1
ATOM 2520 O O . ARG A 1 324 ? 41.736 -41.513 -139.476 1.00 82.81 324 ARG A O 1
ATOM 2527 N N . GLU A 1 325 ? 43.135 -40.317 -138.194 1.00 78.69 325 GLU A N 1
ATOM 2528 C CA . GLU A 1 325 ? 43.778 -39.624 -139.318 1.00 78.69 325 GLU A CA 1
ATOM 2529 C C . GLU A 1 325 ? 44.663 -40.569 -140.144 1.00 78.69 325 GLU A C 1
ATOM 2531 O O . GLU A 1 325 ? 44.601 -40.531 -141.374 1.00 78.69 325 GLU A O 1
ATOM 2536 N N . ALA A 1 326 ? 45.400 -41.484 -139.501 1.00 76.81 326 ALA A N 1
ATOM 2537 C CA . ALA A 1 326 ? 46.145 -42.537 -140.198 1.00 76.81 326 ALA A CA 1
ATOM 2538 C C . ALA A 1 326 ? 45.215 -43.447 -141.030 1.00 76.81 326 ALA A C 1
ATOM 2540 O O . ALA A 1 326 ? 45.431 -43.619 -142.232 1.00 76.81 326 ALA A O 1
ATOM 2541 N N . LEU A 1 327 ? 44.114 -43.924 -140.438 1.00 76.31 327 LEU A N 1
ATOM 2542 C CA . LEU A 1 327 ? 43.075 -44.698 -141.136 1.00 76.31 327 LEU A CA 1
ATOM 2543 C C . LEU A 1 327 ? 42.396 -43.912 -142.272 1.00 76.31 327 LEU A C 1
ATOM 2545 O O . LEU A 1 327 ? 42.011 -44.498 -143.283 1.00 76.31 327 LEU A O 1
ATOM 2549 N N . ALA A 1 328 ? 42.267 -42.587 -142.156 1.00 77.25 328 ALA A N 1
ATOM 2550 C CA . ALA A 1 328 ? 41.750 -41.742 -143.234 1.00 77.25 328 ALA A CA 1
ATOM 2551 C C . ALA A 1 328 ? 42.746 -41.578 -144.401 1.00 77.25 328 ALA A C 1
ATOM 2553 O O . ALA A 1 328 ? 42.324 -41.339 -145.535 1.00 77.25 328 ALA A O 1
ATOM 2554 N N . ILE A 1 329 ? 44.052 -41.724 -144.152 1.00 75.38 329 ILE A N 1
ATOM 2555 C CA . ILE A 1 329 ? 45.090 -41.771 -145.193 1.00 75.38 329 ILE A CA 1
ATOM 2556 C C . ILE A 1 329 ? 45.084 -43.147 -145.875 1.00 75.38 329 ILE A C 1
ATOM 2558 O O . ILE A 1 329 ? 44.999 -43.206 -147.102 1.00 75.38 329 ILE A O 1
ATOM 2562 N N . GLU A 1 330 ? 45.064 -44.246 -145.113 1.00 73.81 330 GLU A N 1
ATOM 2563 C CA . GLU A 1 330 ? 44.913 -45.601 -145.675 1.00 73.81 330 GLU A CA 1
ATOM 2564 C C . GLU A 1 330 ? 43.618 -45.745 -146.486 1.00 73.81 330 GLU A C 1
ATOM 2566 O O . GLU A 1 330 ? 43.642 -46.274 -147.597 1.00 73.81 330 GLU A O 1
ATOM 2571 N N . GLY A 1 331 ? 42.503 -45.182 -146.008 1.00 70.69 331 GLY A N 1
ATOM 2572 C CA . GLY A 1 331 ? 41.229 -45.169 -146.729 1.00 70.69 331 GLY A CA 1
ATOM 2573 C C . GLY A 1 331 ? 41.280 -44.448 -148.084 1.00 70.69 331 GLY A C 1
ATOM 2574 O O . GLY A 1 331 ? 40.582 -44.851 -149.014 1.00 70.69 331 GLY A O 1
ATOM 2575 N N . ARG A 1 332 ? 42.137 -43.426 -148.249 1.00 71.19 332 ARG A N 1
ATOM 2576 C CA . ARG A 1 332 ? 42.381 -42.795 -149.564 1.00 71.19 332 ARG A CA 1
ATOM 2577 C C . ARG A 1 332 ? 43.212 -43.691 -150.478 1.00 71.19 332 ARG A C 1
ATOM 2579 O O . ARG A 1 332 ? 42.879 -43.808 -151.655 1.00 71.19 332 ARG A O 1
ATOM 2586 N N . ASN A 1 333 ? 44.235 -44.351 -149.940 1.00 69.81 333 ASN A N 1
ATOM 2587 C CA . ASN A 1 333 ? 45.077 -45.282 -150.696 1.00 69.81 333 ASN A CA 1
ATOM 2588 C C . ASN A 1 333 ? 44.242 -46.476 -151.205 1.00 69.81 333 ASN A C 1
ATOM 2590 O O . ASN A 1 333 ? 44.264 -46.787 -152.399 1.00 69.81 333 ASN A O 1
ATOM 2594 N N . ALA A 1 334 ? 43.400 -47.048 -150.338 1.00 64.94 334 ALA A N 1
ATOM 2595 C CA . ALA A 1 334 ? 42.444 -48.095 -150.693 1.00 64.94 334 ALA A CA 1
ATOM 2596 C C . ALA A 1 334 ? 41.396 -47.620 -151.719 1.00 64.94 334 ALA A C 1
ATOM 2598 O O . ALA A 1 334 ? 40.991 -48.391 -152.588 1.00 64.94 334 ALA A O 1
ATOM 2599 N N . ALA A 1 335 ? 40.982 -46.346 -151.686 1.00 66.31 335 ALA A N 1
ATOM 2600 C CA . ALA A 1 335 ? 40.082 -45.787 -152.698 1.00 66.31 335 ALA A CA 1
ATOM 2601 C C . ALA A 1 335 ? 40.735 -45.688 -154.090 1.00 66.31 335 ALA A C 1
ATOM 2603 O O . ALA A 1 335 ? 40.080 -46.002 -155.087 1.00 66.31 335 ALA A O 1
ATOM 2604 N N . THR A 1 336 ? 42.021 -45.327 -154.183 1.00 66.69 336 THR A N 1
ATOM 2605 C CA . THR A 1 336 ? 42.756 -45.391 -155.459 1.00 66.69 336 THR A CA 1
ATOM 2606 C C . THR A 1 336 ? 43.011 -46.823 -155.931 1.00 66.69 336 THR A C 1
ATOM 2608 O O . THR A 1 336 ? 42.992 -47.085 -157.131 1.00 66.69 336 THR A O 1
ATOM 2611 N N . GLU A 1 337 ? 43.166 -47.779 -155.015 1.00 67.19 337 GLU A N 1
ATOM 2612 C CA . GLU A 1 337 ? 43.311 -49.197 -155.358 1.00 67.19 337 GLU A CA 1
ATOM 2613 C C . GLU A 1 337 ? 41.985 -49.803 -155.858 1.00 67.19 337 GLU A C 1
ATOM 2615 O O . GLU A 1 337 ? 41.952 -50.489 -156.882 1.00 67.19 337 GLU A O 1
ATOM 2620 N N . CYS A 1 338 ? 40.858 -49.438 -155.238 1.00 60.19 338 CYS A N 1
ATOM 2621 C CA . CYS A 1 338 ? 39.515 -49.795 -155.705 1.00 60.19 338 CYS A CA 1
ATOM 2622 C C . CYS A 1 338 ? 39.193 -49.244 -157.106 1.00 60.19 338 CYS A C 1
ATOM 2624 O O . CYS A 1 338 ? 38.435 -49.874 -157.846 1.00 60.19 338 CYS A O 1
ATOM 2626 N N . ALA A 1 339 ? 39.768 -48.100 -157.498 1.00 62.69 339 ALA A N 1
ATOM 2627 C CA . ALA A 1 339 ? 39.635 -47.581 -158.860 1.00 62.69 339 ALA A CA 1
ATOM 2628 C C . ALA A 1 339 ? 40.329 -48.493 -159.891 1.00 62.69 339 ALA A C 1
ATOM 2630 O O . ALA A 1 339 ? 39.743 -48.784 -160.934 1.00 62.69 339 ALA A O 1
ATOM 2631 N N . ASN A 1 340 ? 41.517 -49.018 -159.568 1.00 60.47 340 ASN A N 1
ATOM 2632 C CA . ASN A 1 340 ? 42.222 -49.992 -160.409 1.00 60.47 340 ASN A CA 1
ATOM 2633 C C . ASN A 1 340 ? 41.483 -51.342 -160.464 1.00 60.47 340 ASN A C 1
ATOM 2635 O O . ASN A 1 340 ? 41.301 -51.905 -161.544 1.00 60.47 340 ASN A O 1
ATOM 2639 N N . LEU A 1 341 ? 41.000 -51.842 -159.320 1.00 66.88 341 LEU A N 1
ATOM 2640 C CA . LEU A 1 341 ? 40.261 -53.110 -159.248 1.00 66.88 341 LEU A CA 1
ATOM 2641 C C . LEU A 1 341 ? 38.907 -53.052 -159.973 1.00 66.88 341 LEU A C 1
ATOM 2643 O O . LEU A 1 341 ? 38.500 -54.044 -160.579 1.00 66.88 341 LEU A O 1
ATOM 2647 N N . ARG A 1 342 ? 38.228 -51.895 -160.006 1.00 66.62 342 ARG A N 1
ATOM 2648 C CA . ARG A 1 342 ? 36.991 -51.727 -160.793 1.00 66.62 342 ARG A CA 1
ATOM 2649 C C . ARG A 1 342 ? 37.217 -51.989 -162.291 1.00 66.62 342 ARG A C 1
ATOM 2651 O O . ARG A 1 342 ? 36.331 -52.555 -162.922 1.00 66.62 342 ARG A O 1
ATOM 2658 N N . GLY A 1 343 ? 38.404 -51.687 -162.824 1.00 58.19 343 GLY A N 1
ATOM 2659 C CA . GLY A 1 343 ? 38.791 -52.029 -164.201 1.00 58.19 343 GLY A CA 1
ATOM 2660 C C . GLY A 1 343 ? 39.011 -53.528 -164.462 1.00 58.19 343 GLY A C 1
ATOM 2661 O O . GLY A 1 343 ? 39.069 -53.939 -165.616 1.00 58.19 343 GLY A O 1
ATOM 2662 N N . GLN A 1 344 ? 39.112 -54.361 -163.420 1.00 60.56 344 GLN A N 1
ATOM 2663 C CA . GLN A 1 344 ? 39.223 -55.824 -163.544 1.00 60.56 344 GLN A CA 1
ATOM 2664 C C . GLN A 1 344 ? 37.863 -56.533 -163.406 1.00 60.56 344 GLN A C 1
ATOM 2666 O O . GLN A 1 344 ? 37.656 -57.599 -163.988 1.00 60.56 344 GLN A O 1
ATOM 2671 N N . VAL A 1 345 ? 36.910 -55.936 -162.679 1.00 63.88 345 VAL A N 1
ATOM 2672 C CA . VAL A 1 345 ? 35.575 -56.521 -162.436 1.00 63.88 345 VAL A CA 1
ATOM 2673 C C . VAL A 1 345 ? 34.750 -56.657 -163.723 1.00 63.88 345 VAL A C 1
ATOM 2675 O O . VAL A 1 345 ? 34.032 -57.646 -163.881 1.00 63.88 345 VAL A O 1
ATOM 2678 N N . GLU A 1 346 ? 34.886 -55.730 -164.676 1.00 61.97 346 GLU A N 1
ATOM 2679 C CA . GLU A 1 346 ? 34.164 -55.793 -165.959 1.00 61.97 346 GLU A CA 1
ATOM 2680 C C . GLU A 1 346 ? 34.592 -56.983 -166.843 1.00 61.97 346 GLU A C 1
ATOM 2682 O O . GLU A 1 346 ? 33.797 -57.456 -167.653 1.00 61.97 346 GLU A O 1
ATOM 2687 N N . ALA A 1 347 ? 35.799 -57.532 -166.652 1.00 57.97 347 ALA A N 1
ATOM 2688 C CA . ALA A 1 347 ? 36.285 -58.685 -167.416 1.00 57.97 347 ALA A CA 1
ATOM 2689 C C . ALA A 1 347 ? 35.737 -60.036 -166.905 1.00 57.97 347 ALA A C 1
ATOM 2691 O O . ALA A 1 347 ? 35.455 -60.938 -167.698 1.00 57.97 347 ALA A O 1
ATOM 2692 N N . LEU A 1 348 ? 35.568 -60.184 -165.584 1.00 57.53 348 LEU A N 1
ATOM 2693 C CA . LEU A 1 348 ? 35.211 -61.459 -164.937 1.00 57.53 348 LEU A CA 1
ATOM 2694 C C . LEU A 1 348 ? 33.696 -61.711 -164.823 1.00 57.53 348 LEU A C 1
ATOM 2696 O O . LEU A 1 348 ? 33.274 -62.848 -164.613 1.00 57.53 348 LEU A O 1
ATOM 2700 N N . ALA A 1 349 ? 32.859 -60.688 -165.024 1.00 55.75 349 ALA A N 1
ATOM 2701 C CA . ALA A 1 349 ? 31.395 -60.772 -164.920 1.00 55.75 349 ALA A CA 1
ATOM 2702 C C . ALA A 1 349 ? 30.703 -61.642 -166.004 1.00 55.75 349 ALA A C 1
ATOM 2704 O O . ALA A 1 349 ? 29.470 -61.677 -166.091 1.00 55.75 349 ALA A O 1
ATOM 2705 N N . SER A 1 350 ? 31.477 -62.333 -166.844 1.00 56.31 350 SER A N 1
ATOM 2706 C CA . SER A 1 350 ? 31.016 -63.178 -167.948 1.00 56.31 350 SER A CA 1
ATOM 2707 C C . SER A 1 350 ? 30.910 -64.670 -167.594 1.00 56.31 350 SER A C 1
ATOM 2709 O O . SER A 1 350 ? 29.995 -65.319 -168.090 1.00 56.31 350 SER A O 1
ATOM 2711 N N . GLN A 1 351 ? 31.782 -65.209 -166.730 1.00 52.66 351 GLN A N 1
ATOM 2712 C CA . GLN A 1 351 ? 31.982 -66.668 -166.596 1.00 52.66 351 GLN A CA 1
ATOM 2713 C C . GLN A 1 351 ? 31.213 -67.356 -165.453 1.00 52.66 351 GLN A C 1
ATOM 2715 O O . GLN A 1 351 ? 30.934 -68.545 -165.536 1.00 52.66 351 GLN A O 1
ATOM 2720 N N . VAL A 1 352 ? 30.850 -66.651 -164.375 1.00 55.28 352 VAL A N 1
ATOM 2721 C CA . VAL A 1 352 ? 30.280 -67.305 -163.169 1.00 55.28 352 VAL A CA 1
ATOM 2722 C C . VAL A 1 352 ? 28.763 -67.547 -163.267 1.00 55.28 352 VAL A C 1
ATOM 2724 O O . VAL A 1 352 ? 28.215 -68.377 -162.548 1.00 55.28 352 VAL A O 1
ATOM 2727 N N . ARG A 1 353 ? 28.065 -66.882 -164.199 1.00 58.59 353 ARG A N 1
ATOM 2728 C CA . ARG A 1 353 ? 26.594 -66.960 -164.342 1.00 58.59 353 ARG A CA 1
ATOM 2729 C C . ARG A 1 353 ? 26.082 -68.286 -164.939 1.00 58.59 353 ARG A C 1
ATOM 2731 O O . ARG A 1 353 ? 24.885 -68.423 -165.159 1.00 58.59 353 ARG A O 1
ATOM 2738 N N . GLU A 1 354 ? 26.979 -69.229 -165.218 1.00 54.84 354 GLU A N 1
ATOM 2739 C CA . GLU A 1 354 ? 26.702 -70.503 -165.896 1.00 54.84 354 GLU A CA 1
ATOM 2740 C C . GLU A 1 354 ? 26.633 -71.705 -164.927 1.00 54.84 354 GLU A C 1
ATOM 2742 O O . GLU A 1 354 ? 26.161 -72.769 -165.310 1.00 54.84 354 GLU A O 1
ATOM 2747 N N . LEU A 1 355 ? 27.043 -71.540 -163.657 1.00 51.41 355 LEU A N 1
ATOM 2748 C CA . LEU A 1 355 ? 27.130 -72.634 -162.668 1.00 51.41 355 LEU A CA 1
ATOM 2749 C C . LEU A 1 355 ? 26.043 -72.623 -161.571 1.00 51.41 355 LEU A C 1
ATOM 2751 O O . LEU A 1 355 ? 25.929 -73.587 -160.819 1.00 51.41 355 LEU A O 1
ATOM 2755 N N . ASP A 1 356 ? 25.228 -71.569 -161.470 1.00 44.12 356 ASP A N 1
ATOM 2756 C CA . ASP A 1 356 ? 24.284 -71.359 -160.350 1.00 44.12 356 ASP A CA 1
ATOM 2757 C C . ASP A 1 356 ? 22.856 -71.903 -160.609 1.00 44.12 356 ASP A C 1
ATOM 2759 O O . ASP A 1 356 ? 21.896 -71.509 -159.952 1.00 44.12 356 ASP A O 1
ATOM 2763 N N . MET A 1 357 ? 22.678 -72.797 -161.596 1.00 50.69 357 MET A N 1
ATOM 2764 C CA . MET A 1 357 ? 21.351 -73.301 -162.006 1.00 50.69 357 MET A CA 1
ATOM 2765 C C . MET A 1 357 ? 21.016 -74.752 -161.615 1.00 50.69 357 MET A C 1
ATOM 2767 O O . MET A 1 357 ? 19.854 -75.137 -161.741 1.00 50.69 357 MET A O 1
ATOM 2771 N N . GLU A 1 358 ? 21.962 -75.557 -161.115 1.00 40.41 358 GLU A N 1
ATOM 2772 C CA . GLU A 1 358 ? 21.723 -76.998 -160.858 1.00 40.41 358 GLU A CA 1
ATOM 2773 C C . GLU A 1 358 ? 21.496 -77.372 -159.372 1.00 40.41 358 GLU A C 1
ATOM 2775 O O . GLU A 1 358 ? 20.950 -78.432 -159.074 1.00 40.41 358 GLU A O 1
ATOM 2780 N N . LEU A 1 359 ? 21.853 -76.493 -158.428 1.00 36.72 359 LEU A N 1
ATOM 2781 C CA . LEU A 1 359 ? 21.847 -76.663 -156.955 1.00 36.72 359 LEU A CA 1
ATOM 2782 C C . LEU A 1 359 ? 20.526 -77.015 -156.208 1.00 36.72 359 LEU A C 1
ATOM 2784 O O . LEU A 1 359 ? 20.497 -76.953 -154.980 1.00 36.72 359 LEU A O 1
ATOM 2788 N N . GLN A 1 360 ? 19.415 -77.324 -156.883 1.00 37.41 360 GLN A N 1
ATOM 2789 C CA . GLN A 1 360 ? 18.043 -77.145 -156.352 1.00 37.41 360 GLN A CA 1
ATOM 2790 C C . GLN A 1 360 ? 17.287 -78.426 -155.880 1.00 37.41 360 GLN A C 1
ATOM 2792 O O . GLN A 1 360 ? 16.159 -78.657 -156.310 1.00 37.41 360 GLN A O 1
ATOM 2797 N N . HIS A 1 361 ? 17.825 -79.269 -154.972 1.00 29.08 361 HIS A N 1
ATOM 2798 C CA . HIS A 1 361 ? 17.089 -80.464 -154.458 1.00 29.08 361 HIS A CA 1
ATOM 2799 C C . HIS A 1 361 ? 17.406 -80.946 -152.991 1.00 29.08 361 HIS A C 1
ATOM 2801 O O . HIS A 1 361 ? 18.571 -81.110 -152.649 1.00 29.08 361 HIS A O 1
ATOM 2807 N N . ALA A 1 362 ? 16.354 -81.315 -152.201 1.00 35.69 362 ALA A N 1
ATOM 2808 C CA . ALA A 1 362 ? 16.274 -82.106 -150.905 1.00 35.69 362 ALA A CA 1
ATOM 2809 C C . ALA A 1 362 ? 16.081 -81.406 -149.489 1.00 35.69 362 ALA A C 1
ATOM 2811 O O . ALA A 1 362 ? 16.316 -80.208 -149.374 1.00 35.69 362 ALA A O 1
ATOM 2812 N N . LYS A 1 363 ? 15.525 -82.110 -148.436 1.00 44.34 363 LYS A N 1
ATOM 2813 C CA . LYS A 1 363 ? 14.858 -81.574 -147.161 1.00 44.34 363 LYS A CA 1
ATOM 2814 C C . LYS A 1 363 ? 14.688 -82.534 -145.886 1.00 44.34 363 LYS A C 1
ATOM 2816 O O . LYS A 1 363 ? 14.855 -83.734 -146.066 1.00 44.34 363 LYS A O 1
ATOM 2821 N N . SER A 1 364 ? 14.187 -82.028 -144.694 1.00 44.19 364 SER A N 1
ATOM 2822 C CA . SER A 1 364 ? 13.505 -82.643 -143.438 1.00 44.19 364 SER A CA 1
ATOM 2823 C C . SER A 1 364 ? 14.279 -82.675 -142.045 1.00 44.19 364 SER A C 1
ATOM 2825 O O . SER A 1 364 ? 15.472 -82.423 -142.127 1.00 44.19 364 SER A O 1
ATOM 2827 N N . ASN A 1 365 ? 13.846 -82.918 -140.746 1.00 35.91 365 ASN A N 1
ATOM 2828 C CA . ASN A 1 365 ? 12.642 -83.256 -139.847 1.00 35.91 365 ASN A CA 1
ATOM 2829 C C . ASN A 1 365 ? 12.955 -82.905 -138.292 1.00 35.91 365 ASN A C 1
ATOM 2831 O O . ASN A 1 365 ? 14.010 -82.300 -138.144 1.00 35.91 365 ASN A O 1
ATOM 2835 N N . HIS A 1 366 ? 12.340 -83.156 -137.070 1.00 38.94 366 HIS A N 1
ATOM 2836 C CA . HIS A 1 366 ? 11.122 -83.758 -136.364 1.00 38.94 366 HIS A CA 1
ATOM 2837 C C . HIS A 1 366 ? 10.947 -83.308 -134.814 1.00 38.94 366 HIS A C 1
ATOM 2839 O O . HIS A 1 366 ? 11.687 -82.417 -134.410 1.00 38.94 366 HIS A O 1
ATOM 2845 N N . ALA A 1 367 ? 10.039 -83.867 -133.929 1.00 47.84 367 ALA A N 1
ATOM 2846 C CA . ALA A 1 367 ? 9.702 -83.470 -132.479 1.00 47.84 367 ALA A CA 1
ATOM 2847 C C . ALA A 1 367 ? 9.058 -84.572 -131.480 1.00 47.84 367 ALA A C 1
ATOM 2849 O O . ALA A 1 367 ? 9.163 -85.741 -131.845 1.00 47.84 367 ALA A O 1
ATOM 2850 N N . SER A 1 368 ? 8.455 -84.292 -130.250 1.00 49.53 368 SER A N 1
ATOM 2851 C CA . SER A 1 368 ? 7.512 -85.118 -129.303 1.00 49.53 368 SER A CA 1
ATOM 2852 C C . SER A 1 368 ? 7.506 -84.707 -127.744 1.00 49.53 368 SER A C 1
ATOM 2854 O O . SER A 1 368 ? 8.316 -83.831 -127.468 1.00 49.53 368 SER A O 1
ATOM 2856 N N . GLN A 1 369 ? 6.788 -85.161 -126.632 1.00 46.06 369 GLN A N 1
ATOM 2857 C CA . GLN A 1 369 ? 5.462 -85.797 -126.158 1.00 46.06 369 GLN A CA 1
ATOM 2858 C C . GLN A 1 369 ? 5.185 -85.762 -124.554 1.00 46.06 369 GLN A C 1
ATOM 2860 O O . GLN A 1 369 ? 6.006 -85.169 -123.862 1.00 46.06 369 GLN A O 1
ATOM 2865 N N . SER A 1 370 ? 4.075 -86.319 -123.933 1.00 50.41 370 SER A N 1
ATOM 2866 C CA . SER A 1 370 ? 3.672 -86.352 -122.436 1.00 50.41 370 SER A CA 1
ATOM 2867 C C . SER A 1 370 ? 2.647 -87.502 -121.943 1.00 50.41 370 SER A C 1
ATOM 2869 O O . SER A 1 370 ? 2.474 -88.428 -122.727 1.00 50.41 370 SER A O 1
ATOM 2871 N N . SER A 1 371 ? 1.958 -87.502 -120.733 1.00 54.25 371 SER A N 1
ATOM 2872 C CA . SER A 1 371 ? 0.828 -88.400 -120.122 1.00 54.25 371 SER A CA 1
ATOM 2873 C C . SER A 1 371 ? 1.132 -89.383 -118.900 1.00 54.25 371 SER A C 1
ATOM 2875 O O . SER A 1 371 ? 2.314 -89.460 -118.588 1.00 54.25 371 SER A O 1
ATOM 2877 N N . GLY A 1 372 ? 0.279 -90.116 -118.077 1.00 51.28 372 GLY A N 1
ATOM 2878 C CA . GLY A 1 372 ? -1.193 -90.494 -117.855 1.00 51.28 372 GLY A CA 1
ATOM 2879 C C . GLY A 1 372 ? -1.519 -91.345 -116.516 1.00 51.28 372 GLY A C 1
ATOM 2880 O O . GLY A 1 372 ? -0.558 -91.585 -115.790 1.00 51.28 372 GLY A O 1
ATOM 2881 N N . LEU A 1 373 ? -2.779 -91.778 -116.106 1.00 48.81 373 LEU A N 1
ATOM 2882 C CA . LEU A 1 373 ? -3.169 -92.313 -114.704 1.00 48.81 373 LEU A CA 1
ATOM 2883 C C . LEU A 1 373 ? -4.573 -93.092 -114.432 1.00 48.81 373 LEU A C 1
ATOM 2885 O O . LEU A 1 373 ? -5.496 -92.831 -115.196 1.00 48.81 373 LEU A O 1
ATOM 2889 N N . ALA A 1 374 ? -4.770 -93.923 -113.325 1.00 47.09 374 ALA A N 1
ATOM 2890 C CA . ALA A 1 374 ? -6.023 -94.419 -112.540 1.00 47.09 374 ALA A CA 1
ATOM 2891 C C . ALA A 1 374 ? -6.498 -95.952 -112.421 1.00 47.09 374 ALA A C 1
ATOM 2893 O O . ALA A 1 374 ? -6.245 -96.695 -113.361 1.00 47.09 374 ALA A O 1
ATOM 2894 N N . ALA A 1 375 ? -7.231 -96.403 -111.325 1.00 42.91 375 ALA A N 1
ATOM 2895 C CA . ALA A 1 375 ? -8.399 -97.405 -111.229 1.00 42.91 375 ALA A CA 1
ATOM 2896 C C . ALA A 1 375 ? -8.670 -98.252 -109.895 1.00 42.91 375 ALA A C 1
ATOM 2898 O O . ALA A 1 375 ? -7.706 -98.768 -109.341 1.00 42.91 375 ALA A O 1
ATOM 2899 N N . ALA A 1 376 ? -9.960 -98.486 -109.463 1.00 39.38 376 ALA A N 1
ATOM 2900 C CA . ALA A 1 376 ? -10.598 -99.699 -108.785 1.00 39.38 376 ALA A CA 1
ATOM 2901 C C . ALA A 1 376 ? -11.732 -99.457 -107.704 1.00 39.38 376 ALA A C 1
ATOM 2903 O O . ALA A 1 376 ? -11.473 -98.791 -106.706 1.00 39.38 376 ALA A O 1
ATOM 2904 N N . GLN A 1 377 ? -12.957 -100.046 -107.822 1.00 43.28 377 GLN A N 1
ATOM 2905 C CA . GLN A 1 377 ? -14.105 -99.902 -106.859 1.00 43.28 377 GLN A CA 1
ATOM 2906 C C . GLN A 1 377 ? -15.305 -100.875 -107.133 1.00 43.28 377 GLN A C 1
ATOM 2908 O O . GLN A 1 377 ? -15.648 -101.008 -108.302 1.00 43.28 377 GLN A O 1
ATOM 2913 N N . ALA A 1 378 ? -15.980 -101.501 -106.126 1.00 48.12 378 ALA A N 1
ATOM 2914 C CA . ALA A 1 378 ? -17.326 -102.150 -106.286 1.00 48.12 378 ALA A CA 1
ATOM 2915 C C . ALA A 1 378 ? -18.092 -102.631 -105.004 1.00 48.12 378 ALA A C 1
ATOM 2917 O O . ALA A 1 378 ? -19.120 -102.063 -104.650 1.00 48.12 378 ALA A O 1
ATOM 2918 N N . LEU A 1 379 ? -17.675 -103.739 -104.365 1.00 52.72 379 LEU A N 1
ATOM 2919 C CA . LEU A 1 379 ? -18.591 -104.735 -103.742 1.00 52.72 379 LEU A CA 1
ATOM 2920 C C . LEU A 1 379 ? -19.143 -104.479 -102.311 1.00 52.72 379 LEU A C 1
ATOM 2922 O O . LEU A 1 379 ? -19.893 -105.303 -101.798 1.00 52.72 379 LEU A O 1
ATOM 2926 N N . ALA A 1 380 ? -18.792 -103.386 -101.633 1.00 64.69 380 ALA A N 1
ATOM 2927 C CA . ALA A 1 380 ? -18.848 -103.308 -100.160 1.00 64.69 380 ALA A CA 1
ATOM 2928 C C . ALA A 1 380 ? -20.181 -102.840 -99.507 1.00 64.69 380 ALA A C 1
ATOM 2930 O O . ALA A 1 380 ? -20.153 -102.315 -98.396 1.00 64.69 380 ALA A O 1
ATOM 2931 N N . LEU A 1 381 ? -21.338 -102.944 -100.176 1.00 63.25 381 LEU A N 1
ATOM 2932 C CA . LEU A 1 381 ? -22.546 -102.193 -99.768 1.00 63.25 381 LEU A CA 1
ATOM 2933 C C . LEU A 1 381 ? -23.594 -102.944 -98.922 1.00 63.25 381 LEU A C 1
ATOM 2935 O O . LEU A 1 381 ? -24.237 -102.311 -98.083 1.00 63.25 381 LEU A O 1
ATOM 2939 N N . GLU A 1 382 ? -23.812 -104.247 -99.116 1.00 59.03 382 GLU A N 1
ATOM 2940 C CA . GLU A 1 382 ? -25.075 -104.884 -98.688 1.00 59.03 382 GLU A CA 1
ATOM 2941 C C . GLU A 1 382 ? -25.176 -105.201 -97.179 1.00 59.03 382 GLU A C 1
ATOM 2943 O O . GLU A 1 382 ? -26.244 -105.037 -96.586 1.00 59.03 382 GLU A O 1
ATOM 2948 N N . GLU A 1 383 ? -24.074 -105.563 -96.512 1.00 63.50 383 GLU A N 1
ATOM 2949 C CA . GLU A 1 383 ? -24.078 -105.875 -95.067 1.00 63.50 383 GLU A CA 1
ATOM 2950 C C . GLU A 1 383 ? -24.453 -104.662 -94.191 1.00 63.50 383 GLU A C 1
ATOM 2952 O O . GLU A 1 383 ? -25.073 -104.809 -93.132 1.00 63.50 383 GLU A O 1
ATOM 2957 N N . SER A 1 384 ? -24.146 -103.449 -94.667 1.00 70.81 384 SER A N 1
ATOM 2958 C CA . SER A 1 384 ? -24.312 -102.184 -93.933 1.00 70.81 384 SER A CA 1
ATOM 2959 C C . SER A 1 384 ? -25.748 -101.904 -93.463 1.00 70.81 384 SER A C 1
ATOM 2961 O O . SER A 1 384 ? -25.960 -101.240 -92.444 1.00 70.81 384 SER A O 1
ATOM 2963 N N . ALA A 1 385 ? -26.750 -102.429 -94.175 1.00 77.69 385 ALA A N 1
ATOM 2964 C CA . ALA A 1 385 ? -28.156 -102.133 -93.920 1.00 77.69 385 ALA A CA 1
ATOM 2965 C C . ALA A 1 385 ? -28.698 -102.791 -92.638 1.00 77.69 385 ALA A C 1
ATOM 2967 O O . ALA A 1 385 ? -29.612 -102.253 -92.007 1.00 77.69 385 ALA A O 1
ATOM 2968 N N . ARG A 1 386 ? -28.161 -103.953 -92.231 1.00 68.19 386 ARG A N 1
ATOM 2969 C CA . ARG A 1 386 ? -28.741 -104.737 -91.124 1.00 68.19 386 ARG A CA 1
ATOM 2970 C C . ARG A 1 386 ? -28.354 -104.197 -89.749 1.00 68.19 386 ARG A C 1
ATOM 2972 O O . ARG A 1 386 ? -29.178 -104.229 -88.837 1.00 68.19 386 ARG A O 1
ATOM 2979 N N . GLU A 1 387 ? -27.145 -103.651 -89.610 1.00 74.00 387 GLU A N 1
ATOM 2980 C CA . GLU A 1 387 ? -26.685 -103.035 -88.359 1.00 74.00 387 GLU A CA 1
ATOM 2981 C C . GLU A 1 387 ? -27.485 -101.785 -87.970 1.00 74.00 387 GLU A C 1
ATOM 2983 O O . GLU A 1 387 ? -27.672 -101.509 -86.782 1.00 74.00 387 GLU A O 1
ATOM 2988 N N . TRP A 1 388 ? -27.947 -101.008 -88.958 1.00 79.25 388 TRP A N 1
ATOM 2989 C CA . TRP A 1 388 ? -28.587 -99.712 -88.711 1.00 79.25 388 TRP A CA 1
ATOM 2990 C C . TRP A 1 388 ? -29.828 -99.829 -87.823 1.00 79.25 388 TRP A C 1
ATOM 2992 O O . TRP A 1 388 ? -29.997 -99.055 -86.880 1.00 79.25 388 TRP A O 1
ATOM 3002 N N . LYS A 1 389 ? -30.657 -100.849 -88.061 1.00 80.31 389 LYS A N 1
ATOM 3003 C CA . LYS A 1 389 ? -31.933 -101.015 -87.354 1.00 80.31 389 LYS A CA 1
ATOM 3004 C C . LYS A 1 389 ? -31.774 -101.383 -85.871 1.00 80.31 389 LYS A C 1
ATOM 3006 O O . LYS A 1 389 ? -32.671 -101.125 -85.076 1.00 80.31 389 LYS A O 1
ATOM 3011 N N . ALA A 1 390 ? -30.626 -101.942 -85.478 1.00 75.06 390 ALA A N 1
ATOM 3012 C CA . ALA A 1 390 ? -30.297 -102.169 -84.069 1.00 75.06 390 ALA A CA 1
ATOM 3013 C C . ALA A 1 390 ? -29.849 -100.870 -83.369 1.00 75.06 390 ALA A C 1
ATOM 3015 O O . ALA A 1 390 ? -30.244 -100.607 -82.232 1.00 75.06 390 ALA A O 1
ATOM 3016 N N . LYS A 1 391 ? -29.073 -100.027 -84.067 1.00 80.19 391 LYS A N 1
ATOM 3017 C CA . LYS A 1 391 ? -28.586 -98.728 -83.562 1.00 80.19 391 LYS A CA 1
ATOM 3018 C C . LYS A 1 391 ? -29.745 -97.746 -83.313 1.00 80.19 391 LYS A C 1
ATOM 3020 O O . LYS A 1 391 ? -29.753 -97.047 -82.303 1.00 80.19 391 LYS A O 1
ATOM 3025 N N . GLU A 1 392 ? -30.763 -97.767 -84.176 1.00 85.75 392 GLU A N 1
ATOM 3026 C CA . GLU A 1 392 ? -31.986 -96.952 -84.067 1.00 85.75 392 GLU A CA 1
ATOM 3027 C C . GLU A 1 392 ? -32.772 -97.189 -82.758 1.00 85.75 392 GLU A C 1
ATOM 3029 O O . GLU A 1 392 ? -33.238 -96.238 -82.122 1.00 85.75 392 GLU A O 1
ATOM 3034 N N . ALA A 1 393 ? -32.891 -98.443 -82.309 1.00 79.69 393 ALA A N 1
ATOM 3035 C CA . ALA A 1 393 ? -33.595 -98.773 -81.068 1.00 79.69 393 ALA A CA 1
ATOM 3036 C C . ALA A 1 393 ? -32.857 -98.244 -79.822 1.00 79.69 393 ALA A C 1
ATOM 3038 O O . ALA A 1 393 ? -33.481 -97.663 -78.932 1.00 79.69 393 ALA A O 1
ATOM 3039 N N . ALA A 1 394 ? -31.526 -98.380 -79.786 1.00 78.31 394 ALA A N 1
ATOM 3040 C CA . ALA A 1 394 ? -30.697 -97.893 -78.682 1.00 78.31 394 ALA A CA 1
ATOM 3041 C C . ALA A 1 394 ? -30.726 -96.356 -78.555 1.00 78.31 394 ALA A C 1
ATOM 3043 O O . ALA A 1 394 ? -30.826 -95.825 -77.447 1.00 78.31 394 ALA A O 1
ATOM 3044 N N . TRP A 1 395 ? -30.712 -95.632 -79.682 1.00 82.31 395 TRP A N 1
ATOM 3045 C CA . TRP A 1 395 ? -30.831 -94.169 -79.692 1.00 82.31 395 TRP A CA 1
ATOM 3046 C C . TRP A 1 395 ? -32.146 -93.659 -79.090 1.00 82.31 395 TRP A C 1
ATOM 3048 O O . TRP A 1 395 ? -32.137 -92.632 -78.410 1.00 82.31 395 TRP A O 1
ATOM 3058 N N . ASN A 1 396 ? -33.266 -94.362 -79.284 1.00 84.81 396 ASN A N 1
ATOM 3059 C CA . ASN A 1 396 ? -34.548 -93.927 -78.724 1.00 84.81 396 ASN A CA 1
ATOM 3060 C C . ASN A 1 396 ? -34.594 -94.007 -77.188 1.00 84.81 396 ASN A C 1
ATOM 3062 O O . ASN A 1 396 ? -35.196 -93.133 -76.569 1.00 84.81 396 ASN A O 1
ATOM 3066 N N . VAL A 1 397 ? -33.917 -94.980 -76.564 1.00 83.50 397 VAL A N 1
ATOM 3067 C CA . VAL A 1 397 ? -33.801 -95.053 -75.093 1.00 83.50 397 VAL A CA 1
ATOM 3068 C C . VAL A 1 397 ? -32.939 -93.902 -74.568 1.00 83.50 397 VAL A C 1
ATOM 3070 O O . VAL A 1 397 ? -33.405 -93.107 -73.752 1.00 83.50 397 VAL A O 1
ATOM 3073 N N . ALA A 1 398 ? -31.730 -93.737 -75.117 1.00 81.56 398 ALA A N 1
ATOM 3074 C CA . ALA A 1 398 ? -30.803 -92.676 -74.711 1.00 81.56 398 ALA A CA 1
ATOM 3075 C C . ALA A 1 398 ? -31.403 -91.262 -74.869 1.00 81.56 398 ALA A C 1
ATOM 3077 O O . ALA A 1 398 ? -31.147 -90.374 -74.056 1.00 81.56 398 ALA A O 1
ATOM 3078 N N . LYS A 1 399 ? -32.250 -91.052 -75.888 1.00 87.44 399 LYS A N 1
ATOM 3079 C CA . LYS A 1 399 ? -32.987 -89.798 -76.103 1.00 87.44 399 LYS A CA 1
ATOM 3080 C C . LYS A 1 399 ? -33.950 -89.472 -74.954 1.00 87.44 399 LYS A C 1
ATOM 3082 O O . LYS A 1 399 ? -34.035 -88.312 -74.558 1.00 87.44 399 LYS A O 1
ATOM 3087 N N . VAL A 1 400 ? -34.667 -90.464 -74.420 1.00 88.06 400 VAL A N 1
ATOM 3088 C CA . VAL A 1 400 ? -35.623 -90.265 -73.313 1.00 88.06 400 VAL A CA 1
ATOM 3089 C C . VAL A 1 400 ? -34.890 -89.951 -72.006 1.00 88.06 400 VAL A C 1
ATOM 3091 O O . VAL A 1 400 ? -35.291 -89.037 -71.285 1.00 88.06 400 VAL A O 1
ATOM 3094 N N . GLU A 1 401 ? -33.783 -90.641 -71.728 1.00 84.81 401 GLU A N 1
ATOM 3095 C CA . GLU A 1 401 ? -32.962 -90.389 -70.536 1.00 84.81 401 GLU A CA 1
ATOM 3096 C C . GLU A 1 401 ? -32.316 -88.994 -70.567 1.00 84.81 401 GLU A C 1
ATOM 3098 O O . GLU A 1 401 ? -32.377 -88.257 -69.579 1.00 84.81 401 GLU A O 1
ATOM 3103 N N . MET A 1 402 ? -31.778 -88.581 -71.722 1.00 83.19 402 MET A N 1
ATOM 3104 C CA . MET A 1 402 ? -31.225 -87.233 -71.913 1.00 83.19 402 MET A CA 1
ATOM 3105 C C . MET A 1 402 ? -32.287 -86.134 -71.768 1.00 83.19 402 MET A C 1
ATOM 3107 O O . MET A 1 402 ? -32.010 -85.102 -71.155 1.00 83.19 402 MET A O 1
ATOM 3111 N N . GLN A 1 403 ? -33.511 -86.357 -72.261 1.00 87.75 403 GLN A N 1
ATOM 3112 C CA . GLN A 1 403 ? -34.624 -85.419 -72.076 1.00 87.75 403 GLN A CA 1
ATOM 3113 C C . GLN A 1 403 ? -34.981 -85.264 -70.587 1.00 87.75 403 GLN A C 1
ATOM 3115 O O . GLN A 1 403 ? -35.081 -84.146 -70.086 1.00 87.75 403 GLN A O 1
ATOM 3120 N N . ALA A 1 404 ? -35.088 -86.371 -69.844 1.00 84.81 404 ALA A N 1
ATOM 3121 C CA . ALA A 1 404 ? -35.371 -86.334 -68.408 1.00 84.81 404 ALA A CA 1
ATOM 3122 C C . ALA A 1 404 ? -34.262 -85.632 -67.595 1.00 84.81 404 ALA A C 1
ATOM 3124 O O . ALA A 1 404 ? -34.555 -84.921 -66.628 1.00 84.81 404 ALA A O 1
ATOM 3125 N N . ALA A 1 405 ? -32.994 -85.788 -67.995 1.00 83.69 405 ALA A N 1
ATOM 3126 C CA . ALA A 1 405 ? -31.862 -85.085 -67.391 1.00 83.69 405 ALA A CA 1
ATOM 3127 C C . ALA A 1 405 ? -31.894 -83.570 -67.679 1.00 83.69 405 ALA A C 1
ATOM 3129 O O . ALA A 1 405 ? -31.740 -82.765 -66.756 1.00 83.69 405 ALA A O 1
ATOM 3130 N N . HIS A 1 406 ? -32.163 -83.180 -68.930 1.00 86.62 406 HIS A N 1
ATOM 3131 C CA . HIS A 1 406 ? -32.351 -81.786 -69.342 1.00 86.62 406 HIS A CA 1
ATOM 3132 C C . HIS A 1 406 ? -33.480 -81.111 -68.547 1.00 86.62 406 HIS A C 1
ATOM 3134 O O . HIS A 1 406 ? -33.282 -80.063 -67.930 1.00 86.62 406 HIS A O 1
ATOM 3140 N N . ASP A 1 407 ? -34.642 -81.760 -68.468 1.00 88.00 407 ASP A N 1
ATOM 3141 C CA . ASP A 1 407 ? -35.832 -81.202 -67.819 1.00 88.00 407 ASP A CA 1
ATOM 3142 C C . ASP A 1 407 ? -35.728 -81.193 -66.286 1.00 88.00 407 ASP A C 1
ATOM 3144 O O . ASP A 1 407 ? -36.533 -80.553 -65.604 1.00 88.00 407 ASP A O 1
ATOM 3148 N N . LYS A 1 408 ? -34.733 -81.876 -65.704 1.00 89.06 408 LYS A N 1
ATOM 3149 C CA . LYS A 1 408 ? -34.299 -81.640 -64.321 1.00 89.06 408 LYS A CA 1
ATOM 3150 C C . LYS A 1 408 ? -33.391 -80.410 -64.234 1.00 89.06 408 LYS A C 1
ATOM 3152 O O . LYS A 1 408 ? -33.684 -79.511 -63.450 1.00 89.06 408 LYS A O 1
ATOM 3157 N N . PHE A 1 409 ? -32.338 -80.343 -65.053 1.00 88.38 409 PHE A N 1
ATOM 3158 C CA . PHE A 1 409 ? -31.371 -79.239 -65.034 1.00 88.38 409 PHE A CA 1
ATOM 3159 C C . PHE A 1 409 ? -32.042 -77.867 -65.203 1.00 88.38 409 PHE A C 1
ATOM 3161 O O . PHE A 1 409 ? -31.730 -76.946 -64.454 1.00 88.38 409 PHE A O 1
ATOM 3168 N N . VAL A 1 410 ? -33.013 -77.742 -66.117 1.00 88.25 410 VAL A N 1
ATOM 3169 C CA . VAL A 1 410 ? -33.764 -76.492 -66.341 1.00 88.25 410 VAL A CA 1
ATOM 3170 C C . VAL A 1 410 ? -34.511 -76.026 -65.082 1.00 88.25 410 VAL A C 1
ATOM 3172 O O . VAL A 1 410 ? -34.507 -74.832 -64.785 1.00 88.25 410 VAL A O 1
ATOM 3175 N N . ARG A 1 411 ? -35.101 -76.944 -64.301 1.00 86.06 411 ARG A N 1
ATOM 3176 C CA . ARG A 1 411 ? -35.768 -76.609 -63.026 1.00 86.06 411 ARG A CA 1
ATOM 3177 C C . ARG A 1 411 ? -34.765 -76.202 -61.947 1.00 86.06 411 ARG A C 1
ATOM 3179 O O . ARG A 1 411 ? -34.969 -75.182 -61.290 1.00 86.06 411 ARG A O 1
ATOM 3186 N N . ASP A 1 412 ? -33.668 -76.949 -61.820 1.00 86.00 412 ASP A N 1
ATOM 3187 C CA . ASP A 1 412 ? -32.589 -76.651 -60.869 1.00 86.00 412 ASP A CA 1
ATOM 3188 C C . ASP A 1 412 ? -31.903 -75.298 -61.178 1.00 86.00 412 ASP A C 1
ATOM 3190 O O . ASP A 1 412 ? -31.373 -74.654 -60.272 1.00 86.00 412 ASP A O 1
ATOM 3194 N N . GLU A 1 413 ? -31.901 -74.851 -62.440 1.00 87.25 413 GLU A N 1
ATOM 3195 C CA . GLU A 1 413 ? -31.459 -73.512 -62.862 1.00 87.25 413 GLU A CA 1
ATOM 3196 C C . GLU A 1 413 ? -32.489 -72.421 -62.538 1.00 87.25 413 GLU A C 1
ATOM 3198 O O . GLU A 1 413 ? -32.145 -71.403 -61.937 1.00 87.25 413 GLU A O 1
ATOM 3203 N N . GLU A 1 414 ? -33.761 -72.614 -62.894 1.00 84.81 414 GLU A N 1
ATOM 3204 C CA . GLU A 1 414 ? -34.783 -71.579 -62.695 1.00 84.81 414 GLU A CA 1
ATOM 3205 C C . GLU A 1 414 ? -35.025 -71.291 -61.201 1.00 84.81 414 GLU A C 1
ATOM 3207 O O . GLU A 1 414 ? -35.155 -70.131 -60.802 1.00 84.81 414 GLU A O 1
ATOM 3212 N N . GLU A 1 415 ? -34.946 -72.311 -60.336 1.00 85.94 415 GLU A N 1
ATOM 3213 C CA . GLU A 1 415 ? -34.929 -72.111 -58.881 1.00 85.94 415 GLU A CA 1
ATOM 3214 C C . GLU A 1 415 ? -33.756 -71.237 -58.407 1.00 85.94 415 GLU A C 1
ATOM 3216 O O . GLU A 1 415 ? -33.935 -70.398 -57.517 1.00 85.94 415 GLU A O 1
ATOM 3221 N N . LYS A 1 416 ? -32.554 -71.407 -58.978 1.00 87.38 416 LYS A N 1
ATOM 3222 C CA . LYS A 1 416 ? -31.387 -70.574 -58.636 1.00 87.38 416 LYS A CA 1
ATOM 3223 C C . LYS A 1 416 ? -31.594 -69.139 -59.096 1.00 87.38 416 LYS A C 1
ATOM 3225 O O . LYS A 1 416 ? -31.339 -68.231 -58.308 1.00 87.38 416 LYS A O 1
ATOM 3230 N N . LYS A 1 417 ? -32.114 -68.918 -60.309 1.00 85.44 417 LYS A N 1
ATOM 3231 C CA . LYS A 1 417 ? -32.435 -67.570 -60.816 1.00 85.44 417 LYS A CA 1
ATOM 3232 C C . LYS A 1 417 ? -33.429 -66.852 -59.910 1.00 85.44 417 LYS A C 1
ATOM 3234 O O . LYS A 1 417 ? -33.204 -65.690 -59.582 1.00 85.44 417 LYS A O 1
ATOM 3239 N N . VAL A 1 418 ? -34.480 -67.535 -59.446 1.00 87.69 418 VAL A N 1
ATOM 3240 C CA . VAL A 1 418 ? -35.440 -66.968 -58.482 1.00 87.69 418 VAL A CA 1
ATOM 3241 C C . VAL A 1 418 ? -34.748 -66.614 -57.161 1.00 87.69 418 VAL A C 1
ATOM 3243 O O . VAL A 1 418 ? -34.881 -65.484 -56.693 1.00 87.69 418 VAL A O 1
ATOM 3246 N N . LYS A 1 419 ? -33.947 -67.523 -56.589 1.00 88.06 419 LYS A N 1
ATOM 3247 C CA . LYS A 1 419 ? -33.207 -67.285 -55.332 1.00 88.06 419 LYS A CA 1
ATOM 3248 C C . LYS A 1 419 ? -32.221 -66.109 -55.451 1.00 88.06 419 LYS A C 1
ATOM 3250 O O . LYS A 1 419 ? -32.194 -65.247 -54.573 1.00 88.06 419 LYS A O 1
ATOM 3255 N N . VAL A 1 420 ? -31.478 -66.018 -56.557 1.00 88.31 420 VAL A N 1
ATOM 3256 C CA . VAL A 1 420 ? -30.559 -64.905 -56.864 1.00 88.31 420 VAL A CA 1
ATOM 3257 C C . VAL A 1 420 ? -31.318 -63.591 -57.075 1.00 88.31 420 VAL A C 1
ATOM 3259 O O . VAL A 1 420 ? -30.909 -62.565 -56.536 1.00 88.31 420 VAL A O 1
ATOM 3262 N N . LYS A 1 421 ? -32.448 -63.605 -57.792 1.00 89.25 421 LYS A N 1
ATOM 3263 C CA . LYS A 1 421 ? -33.290 -62.418 -58.012 1.00 89.25 421 LYS A CA 1
ATOM 3264 C C . LYS A 1 421 ? -33.817 -61.850 -56.692 1.00 89.25 421 LYS A C 1
ATOM 3266 O O . LYS A 1 421 ? -33.676 -60.651 -56.468 1.00 89.25 421 LYS A O 1
ATOM 3271 N N . THR A 1 422 ? -34.336 -62.697 -55.802 1.00 87.19 422 THR A N 1
ATOM 3272 C CA . THR A 1 422 ? -34.779 -62.283 -54.459 1.00 87.19 422 THR A CA 1
ATOM 3273 C C . THR A 1 422 ? -33.618 -61.727 -53.630 1.00 87.19 422 THR A C 1
ATOM 3275 O O . THR A 1 422 ? -33.764 -60.690 -52.990 1.00 87.19 422 THR A O 1
ATOM 3278 N N . TYR A 1 423 ? -32.436 -62.354 -53.679 1.00 88.25 423 TYR A N 1
ATOM 3279 C CA . TYR A 1 423 ? -31.250 -61.860 -52.969 1.00 88.25 423 TYR A CA 1
ATOM 3280 C C . TYR A 1 423 ? -30.793 -60.477 -53.471 1.00 88.25 423 TYR A C 1
ATOM 3282 O O . TYR A 1 423 ? -30.515 -59.592 -52.664 1.00 88.25 423 TYR A O 1
ATOM 3290 N N . ILE A 1 424 ? -30.795 -60.252 -54.790 1.00 88.19 424 ILE A N 1
ATOM 3291 C CA . ILE A 1 424 ? -30.491 -58.945 -55.400 1.00 88.19 424 ILE A CA 1
ATOM 3292 C C . ILE A 1 424 ? -31.551 -57.897 -55.028 1.00 88.19 424 ILE A C 1
ATOM 3294 O O . ILE A 1 424 ? -31.199 -56.751 -54.744 1.00 88.19 424 ILE A O 1
ATOM 3298 N N . GLN A 1 425 ? -32.836 -58.264 -54.994 1.00 85.94 425 GLN A N 1
ATOM 3299 C CA . GLN A 1 425 ? -33.910 -57.360 -54.568 1.00 85.94 425 GLN A CA 1
ATOM 3300 C C . GLN A 1 425 ? -33.750 -56.943 -53.099 1.00 85.94 425 GLN A C 1
ATOM 3302 O O . GLN A 1 425 ? -33.818 -55.748 -52.810 1.00 85.94 425 GLN A O 1
ATOM 3307 N N . ASN A 1 426 ? -33.440 -57.885 -52.203 1.00 87.00 426 ASN A N 1
ATOM 3308 C CA . ASN A 1 426 ? -33.174 -57.592 -50.792 1.00 87.00 426 ASN A CA 1
ATOM 3309 C C . ASN A 1 426 ? -31.945 -56.680 -50.631 1.00 87.00 426 ASN A C 1
ATOM 3311 O O . ASN A 1 426 ? -32.065 -55.614 -50.039 1.00 87.00 426 ASN A O 1
ATOM 3315 N N . LEU A 1 427 ? -30.810 -57.010 -51.264 1.00 85.25 427 LEU A N 1
ATOM 3316 C CA . LEU A 1 427 ? -29.610 -56.156 -51.267 1.00 85.25 427 LEU A CA 1
ATOM 3317 C C . LEU A 1 427 ? -29.874 -54.742 -51.810 1.00 85.25 427 LEU A C 1
ATOM 3319 O O . LEU A 1 427 ? -29.259 -53.779 -51.355 1.00 85.25 427 LEU A O 1
ATOM 3323 N N . THR A 1 428 ? -30.776 -54.603 -52.784 1.00 84.44 428 THR A N 1
ATOM 3324 C CA . THR A 1 428 ? -31.156 -53.296 -53.341 1.00 84.44 428 THR A CA 1
ATOM 3325 C C . THR A 1 428 ? -32.000 -52.493 -52.348 1.00 84.44 428 THR A C 1
ATOM 3327 O O . THR A 1 428 ? -31.762 -51.297 -52.188 1.00 84.44 428 THR A O 1
ATOM 3330 N N . ALA A 1 429 ? -32.932 -53.140 -51.641 1.00 86.00 429 ALA A N 1
ATOM 3331 C CA . ALA A 1 429 ? -33.725 -52.514 -50.583 1.00 86.00 429 ALA A CA 1
ATOM 3332 C C . ALA A 1 429 ? -32.860 -52.119 -49.371 1.00 86.00 429 ALA A C 1
ATOM 3334 O O . ALA A 1 429 ? -32.948 -50.983 -48.905 1.00 86.00 429 ALA A O 1
ATOM 3335 N N . ASP A 1 430 ? -31.967 -53.005 -48.919 1.00 86.06 430 ASP A N 1
ATOM 3336 C CA . ASP A 1 430 ? -31.030 -52.737 -47.822 1.00 86.06 430 ASP A CA 1
ATOM 3337 C C . ASP A 1 430 ? -30.071 -51.588 -48.171 1.00 86.06 430 ASP A C 1
ATOM 3339 O O . ASP A 1 430 ? -29.844 -50.698 -47.350 1.00 86.06 430 ASP A O 1
ATOM 3343 N N . LYS A 1 431 ? -29.562 -51.543 -49.413 1.00 87.62 431 LYS A N 1
ATOM 3344 C CA . LYS A 1 431 ? -28.751 -50.421 -49.912 1.00 87.62 431 LYS A CA 1
ATOM 3345 C C . LYS A 1 431 ? -29.535 -49.107 -49.919 1.00 87.62 431 LYS A C 1
ATOM 3347 O O . LYS A 1 431 ? -28.990 -48.089 -49.499 1.00 87.62 431 LYS A O 1
ATOM 3352 N N . GLN A 1 432 ? -30.775 -49.111 -50.410 1.00 86.06 432 GLN A N 1
ATOM 3353 C CA . GLN A 1 432 ? -31.606 -47.905 -50.459 1.00 86.06 432 GLN A CA 1
ATOM 3354 C C . GLN A 1 432 ? -31.885 -47.378 -49.047 1.00 86.06 432 GLN A C 1
ATOM 3356 O O . GLN A 1 432 ? -31.645 -46.204 -48.770 1.00 86.06 432 GLN A O 1
ATOM 3361 N N . LYS A 1 433 ? -32.274 -48.267 -48.128 1.00 89.12 433 LYS A N 1
ATOM 3362 C CA . LYS A 1 433 ? -32.480 -47.929 -46.720 1.00 89.12 433 LYS A CA 1
ATOM 3363 C C . LYS A 1 433 ? -31.206 -47.387 -46.061 1.00 89.12 433 LYS A C 1
ATOM 3365 O O . LYS A 1 433 ? -31.266 -46.381 -45.367 1.00 89.12 433 LYS A O 1
ATOM 3370 N N . ALA A 1 434 ? -30.048 -48.004 -46.305 1.00 82.50 434 ALA A N 1
ATOM 3371 C CA . ALA A 1 434 ? -28.776 -47.530 -45.757 1.00 82.50 434 ALA A CA 1
ATOM 3372 C C . ALA A 1 434 ? -28.396 -46.124 -46.261 1.00 82.50 434 ALA A C 1
ATOM 3374 O O . ALA A 1 434 ? -27.813 -45.346 -45.509 1.00 82.50 434 ALA A O 1
ATOM 3375 N N . LEU A 1 435 ? -28.745 -45.773 -47.505 1.00 86.06 435 LEU A N 1
ATOM 3376 C CA . LEU A 1 435 ? -28.564 -44.414 -48.029 1.00 86.06 435 LEU A CA 1
ATOM 3377 C C . LEU A 1 435 ? -29.510 -43.409 -47.351 1.00 86.06 435 LEU A C 1
ATOM 3379 O O . LEU A 1 435 ? -29.075 -42.311 -47.015 1.00 86.06 435 LEU A O 1
ATOM 3383 N N . GLU A 1 436 ? -30.766 -43.788 -47.107 1.00 89.12 436 GLU A N 1
ATOM 3384 C CA . GLU A 1 436 ? -31.757 -42.957 -46.404 1.00 89.12 436 GLU A CA 1
ATOM 3385 C C . GLU A 1 436 ? -31.399 -42.749 -44.920 1.00 89.12 436 GLU A C 1
ATOM 3387 O O . GLU A 1 436 ? -31.452 -41.622 -44.424 1.00 89.12 436 GLU A O 1
ATOM 3392 N N . ASP A 1 437 ? -30.950 -43.799 -44.223 1.00 87.50 437 ASP A N 1
ATOM 3393 C CA . ASP A 1 437 ? -30.471 -43.720 -42.837 1.00 87.50 437 ASP A CA 1
ATOM 3394 C C . ASP A 1 437 ? -29.203 -42.841 -42.719 1.00 87.50 437 ASP A C 1
ATOM 3396 O O . ASP A 1 437 ? -29.056 -42.104 -41.740 1.00 87.50 437 ASP A O 1
ATOM 3400 N N . VAL A 1 438 ? -28.306 -42.860 -43.717 1.00 85.88 438 VAL A N 1
ATOM 3401 C CA . VAL A 1 438 ? -27.114 -41.986 -43.767 1.00 85.88 438 VAL A CA 1
ATOM 3402 C C . VAL A 1 438 ? -27.479 -40.534 -44.085 1.00 85.88 438 VAL A C 1
ATOM 3404 O O . VAL A 1 438 ? -27.017 -39.635 -43.385 1.00 85.88 438 VAL A O 1
ATOM 3407 N N . ASP A 1 439 ? -28.322 -40.280 -45.089 1.00 86.88 439 ASP A N 1
ATOM 3408 C CA . ASP A 1 439 ? -28.800 -38.930 -45.435 1.00 86.88 439 ASP A CA 1
ATOM 3409 C C . ASP A 1 439 ? -29.523 -38.268 -44.249 1.00 86.88 439 ASP A C 1
ATOM 3411 O O . ASP A 1 439 ? -29.264 -37.105 -43.919 1.00 86.88 439 ASP A O 1
ATOM 3415 N N . LYS A 1 440 ? -30.350 -39.038 -43.532 1.00 88.69 440 LYS A N 1
ATOM 3416 C CA . LYS A 1 440 ? -30.982 -38.600 -42.286 1.00 88.69 440 LYS A CA 1
ATOM 3417 C C . LYS A 1 440 ? -29.951 -38.262 -41.204 1.00 88.69 440 LYS A C 1
ATOM 3419 O O . LYS A 1 440 ? -30.032 -37.180 -40.624 1.00 88.69 440 LYS A O 1
ATOM 3424 N N . GLN A 1 441 ? -28.976 -39.139 -40.946 1.00 84.50 441 GLN A N 1
ATOM 3425 C CA . GLN A 1 441 ? -27.929 -38.883 -39.945 1.00 84.50 441 GLN A CA 1
ATOM 3426 C C . GLN A 1 441 ? -27.090 -37.645 -40.280 1.00 84.50 441 GLN A C 1
ATOM 3428 O O . GLN A 1 441 ? -26.784 -36.863 -39.381 1.00 84.50 441 GLN A O 1
ATOM 3433 N N . VAL A 1 442 ? -26.754 -37.423 -41.556 1.00 86.25 442 VAL A N 1
ATOM 3434 C CA . VAL A 1 442 ? -26.051 -36.209 -42.004 1.00 86.25 442 VAL A CA 1
ATOM 3435 C C . VAL A 1 442 ? -26.901 -34.969 -41.721 1.00 86.25 442 VAL A C 1
ATOM 3437 O O . VAL A 1 442 ? -26.414 -34.043 -41.078 1.00 86.25 442 VAL A O 1
ATOM 3440 N N . LYS A 1 443 ? -28.188 -34.969 -42.090 1.00 87.94 443 LYS A N 1
ATOM 3441 C CA . LYS A 1 443 ? -29.103 -33.840 -41.837 1.00 87.94 443 LYS A CA 1
ATOM 3442 C C . LYS A 1 443 ? -29.291 -33.543 -40.346 1.00 87.94 443 LYS A C 1
ATOM 3444 O O . LYS A 1 443 ? -29.228 -32.382 -39.947 1.00 87.94 443 LYS A O 1
ATOM 3449 N N . GLU A 1 444 ? -29.472 -34.564 -39.510 1.00 86.31 444 GLU A N 1
ATOM 3450 C CA . GLU A 1 444 ? -29.579 -34.402 -38.051 1.00 86.31 444 GLU A CA 1
ATOM 3451 C C . GLU A 1 444 ? -28.272 -33.869 -37.438 1.00 86.31 444 GLU A C 1
ATOM 3453 O O . GLU A 1 444 ? -28.298 -32.959 -36.603 1.00 86.31 444 GLU A O 1
ATOM 3458 N N . ARG A 1 445 ? -27.119 -34.379 -37.892 1.00 83.25 445 ARG A N 1
ATOM 3459 C CA . ARG A 1 445 ? -25.792 -33.918 -37.465 1.00 83.25 445 ARG A CA 1
ATOM 3460 C C . ARG A 1 445 ? -25.535 -32.469 -37.882 1.00 83.25 445 ARG A C 1
ATOM 3462 O O . ARG A 1 445 ? -25.011 -31.697 -37.082 1.00 83.25 445 ARG A O 1
ATOM 3469 N N . ASP A 1 446 ? -25.912 -32.088 -39.095 1.00 87.31 446 ASP A N 1
ATOM 3470 C CA . ASP A 1 446 ? -25.643 -30.759 -39.648 1.00 87.31 446 ASP A CA 1
ATOM 3471 C C . ASP A 1 446 ? -26.559 -29.698 -39.022 1.00 87.31 446 ASP A C 1
ATOM 3473 O O . ASP A 1 446 ? -26.080 -28.632 -38.639 1.00 87.31 446 ASP A O 1
ATOM 3477 N N . LEU A 1 447 ? -27.829 -30.029 -38.752 1.00 88.88 447 LEU A N 1
ATOM 3478 C CA . LEU A 1 447 ? -28.712 -29.211 -37.906 1.00 88.88 447 LEU A CA 1
ATOM 3479 C C . LEU A 1 447 ? -28.155 -29.047 -36.480 1.00 88.88 447 LEU A C 1
ATOM 3481 O O . LEU A 1 447 ? -28.229 -27.960 -35.900 1.00 88.88 447 LEU A O 1
ATOM 3485 N N . ALA A 1 448 ? -27.560 -30.100 -35.908 1.00 84.06 448 ALA A N 1
ATOM 3486 C CA . ALA A 1 448 ? -26.902 -30.022 -34.605 1.00 84.06 448 ALA A CA 1
ATOM 3487 C C . ALA A 1 448 ? -25.601 -29.193 -34.641 1.00 84.06 448 ALA A C 1
ATOM 3489 O O . ALA A 1 448 ? -25.296 -28.511 -33.660 1.00 84.06 448 ALA A O 1
ATOM 3490 N N . HIS A 1 449 ? -24.848 -29.210 -35.746 1.00 87.44 449 HIS A N 1
ATOM 3491 C CA . HIS A 1 449 ? -23.690 -28.337 -35.952 1.00 87.44 449 HIS A CA 1
ATOM 3492 C C . HIS A 1 449 ? -24.103 -26.871 -36.102 1.00 87.44 449 HIS A C 1
ATOM 3494 O O . HIS A 1 449 ? -23.538 -26.032 -35.405 1.00 87.44 449 HIS A O 1
ATOM 3500 N N . GLU A 1 450 ? -25.115 -26.563 -36.916 1.00 91.44 450 GLU A N 1
ATOM 3501 C CA . GLU A 1 450 ? -25.610 -25.192 -37.095 1.00 91.44 450 GLU A CA 1
ATOM 3502 C C . GLU A 1 450 ? -26.140 -24.620 -35.775 1.00 91.44 450 GLU A C 1
ATOM 3504 O O . GLU A 1 450 ? -25.732 -23.537 -35.353 1.00 91.44 450 GLU A O 1
ATOM 3509 N N . LYS A 1 451 ? -26.938 -25.395 -35.024 1.00 90.81 451 LYS A N 1
ATOM 3510 C CA . LYS A 1 451 ? -27.376 -24.986 -33.681 1.00 90.81 451 LYS A CA 1
ATOM 3511 C C . LYS A 1 451 ? -26.193 -24.719 -32.743 1.00 90.81 451 LYS A C 1
ATOM 3513 O O . LYS A 1 451 ? -26.199 -23.718 -32.031 1.00 90.81 451 LYS A O 1
ATOM 3518 N N . ARG A 1 452 ? -25.156 -25.568 -32.757 1.00 90.44 452 ARG A N 1
ATOM 3519 C CA . ARG A 1 452 ? -23.930 -25.345 -31.965 1.00 90.44 452 ARG A CA 1
ATOM 3520 C C . ARG A 1 452 ? -23.179 -24.088 -32.408 1.00 90.44 452 ARG A C 1
ATOM 3522 O O . ARG A 1 452 ? -22.672 -23.383 -31.543 1.00 90.44 452 ARG A O 1
ATOM 3529 N N . LEU A 1 453 ? -23.113 -23.785 -33.705 1.00 89.62 453 LEU A N 1
ATOM 3530 C CA . LEU A 1 453 ? -22.485 -22.564 -34.223 1.00 89.62 453 LEU A CA 1
ATOM 3531 C C . LEU A 1 453 ? -23.250 -21.309 -33.783 1.00 89.62 453 LEU A C 1
ATOM 3533 O O . LEU A 1 453 ? -22.623 -20.352 -33.328 1.00 89.62 453 LEU A O 1
ATOM 3537 N N . VAL A 1 454 ? -24.586 -21.335 -33.823 1.00 92.44 454 VAL A N 1
ATOM 3538 C CA . VAL A 1 454 ? -25.441 -20.259 -33.294 1.00 92.44 454 VAL A CA 1
ATOM 3539 C C . VAL A 1 454 ? -25.256 -20.099 -31.779 1.00 92.44 454 VAL A C 1
ATOM 3541 O O . VAL A 1 454 ? -24.997 -18.985 -31.322 1.00 92.44 454 VAL A O 1
ATOM 3544 N N . ASP A 1 455 ? -25.289 -21.189 -31.005 1.00 89.00 455 ASP A N 1
ATOM 3545 C CA . ASP A 1 455 ? -25.068 -21.169 -29.549 1.00 89.00 455 ASP A CA 1
ATOM 3546 C C . ASP A 1 455 ? -23.665 -20.644 -29.180 1.00 89.00 455 ASP A C 1
ATOM 3548 O O . ASP A 1 455 ? -23.515 -19.882 -28.222 1.00 89.00 455 ASP A O 1
ATOM 3552 N N . ILE A 1 456 ? -22.626 -21.029 -29.933 1.00 90.31 456 ILE A N 1
ATOM 3553 C CA . ILE A 1 456 ? -21.250 -20.538 -29.754 1.00 90.31 456 ILE A CA 1
ATOM 3554 C C . ILE A 1 456 ? -21.170 -19.051 -30.105 1.00 90.31 456 ILE A C 1
ATOM 3556 O O . ILE A 1 456 ? -20.631 -18.276 -29.318 1.00 90.31 456 ILE A O 1
ATOM 3560 N N . LYS A 1 457 ? -21.741 -18.623 -31.237 1.00 91.12 457 LYS A N 1
ATOM 3561 C CA . LYS A 1 457 ? -21.762 -17.212 -31.650 1.00 91.12 457 LYS A CA 1
ATOM 3562 C C . LYS A 1 457 ? -22.481 -16.344 -30.616 1.00 91.12 457 LYS A C 1
ATOM 3564 O O . LYS A 1 457 ? -21.945 -15.309 -30.232 1.00 91.12 457 LYS A O 1
ATOM 3569 N N . ALA A 1 458 ? -23.633 -16.786 -30.112 1.00 91.25 458 ALA A N 1
ATOM 3570 C CA . ALA A 1 458 ? -24.382 -16.091 -29.068 1.00 91.25 458 ALA A CA 1
ATOM 3571 C C . ALA A 1 458 ? -23.578 -15.973 -27.760 1.00 91.25 458 ALA A C 1
ATOM 3573 O O . ALA A 1 458 ? -23.448 -14.875 -27.222 1.00 91.25 458 ALA A O 1
ATOM 3574 N N . LYS A 1 459 ? -22.968 -17.069 -27.283 1.00 91.19 459 LYS A N 1
ATOM 3575 C CA . LYS A 1 459 ? -22.120 -17.064 -26.073 1.00 91.19 459 LYS A CA 1
ATOM 3576 C C . LYS A 1 459 ? -20.877 -16.186 -26.230 1.00 91.19 459 LYS A C 1
ATOM 3578 O O . LYS A 1 459 ? -20.510 -15.485 -25.293 1.00 91.19 459 LYS A O 1
ATOM 3583 N N . THR A 1 460 ? -20.252 -16.191 -27.404 1.00 89.31 460 THR A N 1
ATOM 3584 C CA . THR A 1 460 ? -19.092 -15.344 -27.710 1.00 89.31 460 THR A CA 1
ATOM 3585 C C . THR A 1 460 ? -19.475 -13.864 -27.751 1.00 89.31 460 THR A C 1
ATOM 3587 O O . THR A 1 460 ? -18.793 -13.055 -27.133 1.00 89.31 460 THR A O 1
ATOM 3590 N N . MET A 1 461 ? -20.590 -13.496 -28.394 1.00 88.94 461 MET A N 1
ATOM 3591 C CA . MET A 1 461 ? -21.086 -12.110 -28.392 1.00 88.94 461 MET A CA 1
ATOM 3592 C C . MET A 1 461 ? -21.482 -11.639 -26.984 1.00 88.94 461 MET A C 1
ATOM 3594 O O . MET A 1 461 ? -21.134 -10.525 -26.603 1.00 88.94 461 MET A O 1
ATOM 3598 N N . ALA A 1 462 ? -22.127 -12.496 -26.183 1.00 90.19 462 ALA A N 1
ATOM 3599 C CA . ALA A 1 462 ? -22.438 -12.194 -24.785 1.00 90.19 462 ALA A CA 1
ATOM 3600 C C . ALA A 1 462 ? -21.167 -11.941 -23.954 1.00 90.19 462 ALA A C 1
ATOM 3602 O O . ALA A 1 462 ? -21.105 -10.951 -23.231 1.00 90.19 462 ALA A O 1
ATOM 3603 N N . LYS A 1 463 ? -20.123 -12.769 -24.120 1.00 91.12 463 LYS A N 1
ATOM 3604 C CA . LYS A 1 463 ? -18.816 -12.547 -23.480 1.00 91.12 463 LYS A CA 1
ATOM 3605 C C . LYS A 1 463 ? -18.127 -11.265 -23.941 1.00 91.12 463 LYS A C 1
ATOM 3607 O O . LYS A 1 463 ? -17.514 -10.594 -23.122 1.00 91.12 463 LYS A O 1
ATOM 3612 N N . PHE A 1 464 ? -18.214 -10.899 -25.221 1.00 90.19 464 PHE A N 1
ATOM 3613 C CA . PHE A 1 464 ? -17.662 -9.622 -25.684 1.00 90.19 464 PHE A CA 1
ATOM 3614 C C . PHE A 1 464 ? -18.375 -8.428 -25.035 1.00 90.19 464 PHE A C 1
ATOM 3616 O O . PHE A 1 464 ? -17.690 -7.533 -24.551 1.00 90.19 464 PHE A O 1
ATOM 3623 N N . ALA A 1 465 ? -19.707 -8.454 -24.927 1.00 91.62 465 ALA A N 1
ATOM 3624 C CA . ALA A 1 465 ? -20.466 -7.416 -24.221 1.00 91.62 465 ALA A CA 1
ATOM 3625 C C . ALA A 1 465 ? -20.167 -7.381 -22.705 1.00 91.62 465 ALA A C 1
ATOM 3627 O O . ALA A 1 465 ? -20.076 -6.306 -22.116 1.00 91.62 465 ALA A O 1
ATOM 3628 N N . GLU A 1 466 ? -19.962 -8.541 -22.072 1.00 90.44 466 GLU A N 1
ATOM 3629 C CA . GLU A 1 466 ? -19.521 -8.652 -20.674 1.00 90.44 466 GLU A CA 1
ATOM 3630 C C . GLU A 1 466 ? -18.120 -8.046 -20.477 1.00 90.44 466 GLU A C 1
ATOM 3632 O O . GLU A 1 466 ? -17.920 -7.218 -19.588 1.00 90.44 466 GLU A O 1
ATOM 3637 N N . HIS A 1 467 ? -17.158 -8.388 -21.341 1.00 90.94 467 HIS A N 1
ATOM 3638 C CA . HIS A 1 467 ? -15.814 -7.811 -21.314 1.00 90.94 467 HIS A CA 1
ATOM 3639 C C . HIS A 1 467 ? -15.823 -6.300 -21.589 1.00 90.94 467 HIS A C 1
ATOM 3641 O O . HIS A 1 467 ? -15.118 -5.566 -20.902 1.00 90.94 467 HIS A O 1
ATOM 3647 N N . GLU A 1 468 ? -16.638 -5.815 -22.529 1.00 91.81 468 GLU A N 1
ATOM 3648 C CA . GLU A 1 468 ? -16.805 -4.383 -22.804 1.00 91.81 468 GLU A CA 1
ATOM 3649 C C . GLU A 1 468 ? -17.381 -3.640 -21.588 1.00 91.81 468 GLU A C 1
ATOM 3651 O O . GLU A 1 468 ? -16.848 -2.601 -21.194 1.00 91.81 468 GLU A O 1
ATOM 3656 N N . ALA A 1 469 ? -18.396 -4.202 -20.922 1.00 91.44 469 ALA A N 1
ATOM 3657 C CA . ALA A 1 469 ? -18.958 -3.641 -19.694 1.00 91.44 469 ALA A CA 1
ATOM 3658 C C . ALA A 1 469 ? -17.940 -3.616 -18.536 1.00 91.44 469 ALA A C 1
ATOM 3660 O O . ALA A 1 469 ? -17.858 -2.621 -17.814 1.00 91.44 469 ALA A O 1
ATOM 3661 N N . VAL A 1 470 ? -17.127 -4.668 -18.380 1.00 91.81 470 VAL A N 1
ATOM 3662 C CA . VAL A 1 470 ? -16.048 -4.728 -17.376 1.00 91.81 470 VAL A CA 1
ATOM 3663 C C . VAL A 1 470 ? -14.935 -3.721 -17.681 1.00 91.81 470 VAL A C 1
ATOM 3665 O O . VAL A 1 470 ? -14.479 -3.036 -16.768 1.00 91.81 470 VAL A O 1
ATOM 3668 N N . ILE A 1 471 ? -14.528 -3.574 -18.947 1.00 90.06 471 ILE A N 1
ATOM 3669 C CA . ILE A 1 471 ? -13.534 -2.574 -19.376 1.00 90.06 471 ILE A CA 1
ATOM 3670 C C . ILE A 1 471 ? -14.064 -1.158 -19.133 1.00 90.06 471 ILE A C 1
ATOM 3672 O O . ILE A 1 471 ? -13.352 -0.329 -18.566 1.00 90.06 471 ILE A O 1
ATOM 3676 N N . LYS A 1 472 ? -15.322 -0.888 -19.505 1.00 91.94 472 LYS A N 1
ATOM 3677 C CA . LYS A 1 472 ? -15.960 0.414 -19.296 1.00 91.94 472 LYS A CA 1
ATOM 3678 C C . LYS A 1 472 ? -16.045 0.759 -17.809 1.00 91.94 472 LYS A C 1
ATOM 3680 O O . LYS A 1 472 ? -15.593 1.833 -17.424 1.00 91.94 472 LYS A O 1
ATOM 3685 N N . LYS A 1 473 ? -16.530 -0.166 -16.972 1.00 90.56 473 LYS A N 1
ATOM 3686 C CA . LYS A 1 473 ? -16.560 0.029 -15.518 1.00 90.56 473 LYS A CA 1
ATOM 3687 C C . LYS A 1 473 ? -15.152 0.252 -14.957 1.00 90.56 473 LYS A C 1
ATOM 3689 O O . LYS A 1 473 ? -14.951 1.181 -14.189 1.00 90.56 473 LYS A O 1
ATOM 3694 N N . GLY A 1 474 ? -14.164 -0.541 -15.375 1.00 88.31 474 GLY A N 1
ATOM 3695 C CA . GLY A 1 474 ? -12.773 -0.359 -14.953 1.00 88.31 474 GLY A CA 1
ATOM 3696 C C . GLY A 1 474 ? -12.197 1.009 -15.341 1.00 88.31 474 GLY A C 1
ATOM 3697 O O . GLY A 1 474 ? -11.385 1.561 -14.605 1.00 88.31 474 GLY A O 1
ATOM 3698 N N . HIS A 1 475 ? -12.641 1.590 -16.458 1.00 90.69 475 HIS A N 1
ATOM 3699 C CA . HIS A 1 475 ? -12.281 2.950 -16.860 1.00 90.69 475 HIS A CA 1
ATOM 3700 C C . HIS A 1 475 ? -12.979 4.019 -15.999 1.00 90.69 475 HIS A C 1
ATOM 3702 O O . HIS A 1 475 ? -12.329 4.970 -15.568 1.00 90.69 475 HIS A O 1
ATOM 3708 N N . GLU A 1 476 ? -14.267 3.836 -15.693 1.00 91.56 476 GLU A N 1
ATOM 3709 C CA . GLU A 1 476 ? -15.038 4.698 -14.783 1.00 91.56 476 GLU A CA 1
ATOM 3710 C C . GLU A 1 476 ? -14.455 4.676 -13.353 1.00 91.56 476 GLU A C 1
ATOM 3712 O O . GLU A 1 476 ? -14.218 5.737 -12.772 1.00 91.56 476 GLU A O 1
ATOM 3717 N N . ASP A 1 477 ? -14.122 3.493 -12.823 1.00 90.94 477 ASP A N 1
ATOM 3718 C CA . ASP A 1 477 ? -13.473 3.300 -11.517 1.00 90.94 477 ASP A CA 1
ATOM 3719 C C . ASP A 1 477 ? -12.063 3.939 -11.482 1.00 90.94 477 ASP A C 1
ATOM 3721 O O . ASP A 1 477 ? -11.693 4.591 -10.501 1.00 90.94 477 ASP A O 1
ATOM 3725 N N . LEU A 1 478 ? -11.273 3.815 -12.562 1.00 89.44 478 LEU A N 1
ATOM 3726 C CA . LEU A 1 478 ? -9.950 4.450 -12.676 1.00 89.44 478 LEU A CA 1
ATOM 3727 C C . LEU A 1 478 ? -10.027 5.982 -12.730 1.00 89.44 478 LEU A C 1
ATOM 3729 O O . LEU A 1 478 ? -9.194 6.654 -12.119 1.00 89.44 478 LEU A O 1
ATOM 3733 N N . GLU A 1 479 ? -10.999 6.549 -13.443 1.00 91.50 479 GLU A N 1
ATOM 3734 C CA . GLU A 1 479 ? -11.152 8.005 -13.540 1.00 91.50 479 GLU A CA 1
ATOM 3735 C C . GLU A 1 479 ? -11.756 8.599 -12.253 1.00 91.50 479 GLU A C 1
ATOM 3737 O O . GLU A 1 479 ? -11.347 9.677 -11.811 1.00 91.50 479 GLU A O 1
ATOM 3742 N N . ALA A 1 480 ? -12.622 7.854 -11.556 1.00 90.00 480 ALA A N 1
ATOM 3743 C CA . ALA A 1 480 ? -13.046 8.184 -10.196 1.00 90.00 480 ALA A CA 1
ATOM 3744 C C . ALA A 1 480 ? -11.855 8.210 -9.217 1.00 90.00 480 ALA A C 1
ATOM 3746 O O . ALA A 1 480 ? -11.694 9.183 -8.472 1.00 90.00 480 ALA A O 1
ATOM 3747 N N . LEU A 1 481 ? -10.975 7.201 -9.268 1.00 91.38 481 LEU A N 1
ATOM 3748 C CA . LEU A 1 481 ? -9.760 7.140 -8.446 1.00 91.38 481 LEU A CA 1
ATOM 3749 C C . LEU A 1 481 ? -8.787 8.288 -8.764 1.00 91.38 481 LEU A C 1
ATOM 3751 O O . LEU A 1 481 ? -8.240 8.903 -7.848 1.00 91.38 481 LEU A O 1
ATOM 3755 N N . ARG A 1 482 ? -8.616 8.647 -10.044 1.00 91.50 482 ARG A N 1
ATOM 3756 C CA . ARG A 1 482 ? -7.840 9.831 -10.463 1.00 91.50 482 ARG A CA 1
ATOM 3757 C C . ARG A 1 482 ? -8.436 11.127 -9.921 1.00 91.50 482 ARG A C 1
ATOM 3759 O O . ARG A 1 482 ? -7.705 11.933 -9.349 1.00 91.50 482 ARG A O 1
ATOM 3766 N N . SER A 1 483 ? -9.755 11.308 -10.023 1.00 90.44 483 SER A N 1
ATOM 3767 C CA . SER A 1 483 ? -10.456 12.467 -9.452 1.00 90.44 483 SER A CA 1
ATOM 3768 C C . SER A 1 483 ? -10.263 12.557 -7.934 1.00 90.44 483 SER A C 1
ATOM 3770 O O . SER A 1 483 ? -10.037 13.645 -7.400 1.00 90.44 483 SER A O 1
ATOM 3772 N N . GLN A 1 484 ? -10.302 11.421 -7.229 1.00 91.94 484 GLN A N 1
ATOM 3773 C CA . GLN A 1 484 ? -10.032 11.353 -5.792 1.00 91.94 484 GLN A CA 1
ATOM 3774 C C . GLN A 1 484 ? -8.571 11.695 -5.464 1.00 91.94 484 GLN A C 1
ATOM 3776 O O . GLN A 1 484 ? -8.329 12.474 -4.543 1.00 91.94 484 GLN A O 1
ATOM 3781 N N . MET A 1 485 ? -7.608 11.182 -6.236 1.00 88.44 485 MET A N 1
ATOM 3782 C CA . MET A 1 485 ? -6.181 11.470 -6.060 1.00 88.44 485 MET A CA 1
ATOM 3783 C C . MET A 1 485 ? -5.865 12.959 -6.270 1.00 88.44 485 MET A C 1
ATOM 3785 O O . MET A 1 485 ? -5.156 13.548 -5.458 1.00 88.44 485 MET A O 1
ATOM 3789 N N . VAL A 1 486 ? -6.445 13.597 -7.294 1.00 90.62 486 VAL A N 1
ATOM 3790 C CA . VAL A 1 486 ? -6.295 15.045 -7.536 1.00 90.62 486 VAL A CA 1
ATOM 3791 C C . VAL A 1 486 ? -6.895 15.867 -6.388 1.00 90.62 486 VAL A C 1
ATOM 3793 O O . VAL A 1 486 ? -6.262 16.813 -5.924 1.00 90.62 486 VAL A O 1
ATOM 3796 N N . LYS A 1 487 ? -8.071 15.487 -5.870 1.00 90.12 487 LYS A N 1
ATOM 3797 C CA . LYS A 1 487 ? -8.681 16.143 -4.696 1.00 90.12 487 LYS A CA 1
ATOM 3798 C C . LYS A 1 487 ? -7.824 15.983 -3.437 1.00 90.12 487 LYS A C 1
ATOM 3800 O O . LYS A 1 487 ? -7.657 16.949 -2.697 1.00 90.12 487 LYS A O 1
ATOM 3805 N N . ALA A 1 488 ? -7.252 14.799 -3.212 1.00 87.69 488 ALA A N 1
ATOM 3806 C CA . ALA A 1 488 ? -6.342 14.549 -2.096 1.00 87.69 488 ALA A CA 1
ATOM 3807 C C . ALA A 1 488 ? -5.052 15.379 -2.221 1.00 87.69 488 ALA A C 1
ATOM 3809 O O . ALA A 1 488 ? -4.660 16.035 -1.260 1.00 87.69 488 ALA A O 1
ATOM 3810 N N . GLN A 1 489 ? -4.443 15.439 -3.411 1.00 85.69 489 GLN A N 1
ATOM 3811 C CA . GLN A 1 489 ? -3.282 16.296 -3.666 1.00 85.69 489 GLN A CA 1
ATOM 3812 C C . GLN A 1 489 ? -3.603 17.774 -3.397 1.00 85.69 489 GLN A C 1
ATOM 3814 O O . GLN A 1 489 ? -2.850 18.440 -2.693 1.00 85.69 489 GLN A O 1
ATOM 3819 N N . GLN A 1 490 ? -4.733 18.284 -3.897 1.00 89.69 490 GLN A N 1
ATOM 3820 C CA . GLN A 1 490 ? -5.154 19.671 -3.657 1.00 89.69 490 GLN A CA 1
ATOM 3821 C C . GLN A 1 490 ? -5.395 19.962 -2.167 1.00 89.69 490 GLN A C 1
ATOM 3823 O O . GLN A 1 490 ? -5.033 21.041 -1.694 1.00 89.69 490 GLN A O 1
ATOM 3828 N N . ALA A 1 491 ? -5.947 19.003 -1.416 1.00 88.00 491 ALA A N 1
ATOM 3829 C CA . ALA A 1 491 ? -6.103 19.114 0.033 1.00 88.00 491 ALA A CA 1
ATOM 3830 C C . ALA A 1 491 ? -4.743 19.175 0.752 1.00 88.00 491 ALA A C 1
ATOM 3832 O O . ALA A 1 491 ? -4.527 20.085 1.550 1.00 88.00 491 ALA A O 1
ATOM 3833 N N . TYR A 1 492 ? -3.798 18.288 0.415 1.00 87.62 492 TYR A N 1
ATOM 3834 C CA . TYR A 1 492 ? -2.447 18.318 0.986 1.00 87.62 492 TYR A CA 1
ATOM 3835 C C . TYR A 1 492 ? -1.674 19.587 0.603 1.00 87.62 492 TYR A C 1
ATOM 3837 O O . TYR A 1 492 ? -1.004 20.173 1.448 1.00 87.62 492 TYR A O 1
ATOM 3845 N N . GLU A 1 493 ? -1.796 20.083 -0.630 1.00 87.25 493 GLU A N 1
ATOM 3846 C CA . GLU A 1 493 ? -1.189 21.358 -1.029 1.00 87.25 493 GLU A CA 1
ATOM 3847 C C . GLU A 1 493 ? -1.766 22.554 -0.255 1.00 87.25 493 GLU A C 1
ATOM 3849 O O . GLU A 1 493 ? -1.030 23.494 0.058 1.00 87.25 493 GLU A O 1
ATOM 3854 N N . ALA A 1 494 ? -3.065 22.542 0.059 1.00 88.12 494 ALA A N 1
ATOM 3855 C CA . ALA A 1 494 ? -3.702 23.561 0.891 1.00 88.12 494 ALA A CA 1
ATOM 3856 C C . ALA A 1 494 ? -3.274 23.449 2.367 1.00 88.12 494 ALA A C 1
ATOM 3858 O O . ALA A 1 494 ? -2.978 24.466 2.999 1.00 88.12 494 ALA A O 1
ATOM 3859 N N . GLU A 1 495 ? -3.170 22.230 2.900 1.00 89.94 495 GLU A N 1
ATOM 3860 C CA . GLU A 1 495 ? -2.687 21.967 4.258 1.00 89.94 495 GLU A CA 1
ATOM 3861 C C . GLU A 1 495 ? -1.218 22.381 4.426 1.00 89.94 495 GLU A C 1
ATOM 3863 O O . GLU A 1 495 ? -0.893 23.104 5.366 1.00 89.94 495 GLU A O 1
ATOM 3868 N N . ILE A 1 496 ? -0.342 22.046 3.472 1.00 86.25 496 ILE A N 1
ATOM 3869 C CA . ILE A 1 496 ? 1.064 22.478 3.457 1.00 86.25 496 ILE A CA 1
ATOM 3870 C C . ILE A 1 496 ? 1.164 24.010 3.455 1.00 86.25 496 ILE A C 1
ATOM 3872 O O . ILE A 1 496 ? 1.930 24.568 4.240 1.00 86.25 496 ILE A O 1
ATOM 3876 N N . LYS A 1 497 ? 0.360 24.711 2.640 1.00 90.31 497 LYS A N 1
ATOM 3877 C CA . LYS A 1 497 ? 0.311 26.188 2.629 1.00 90.31 497 LYS A CA 1
ATOM 3878 C C . LYS A 1 497 ? -0.184 26.750 3.972 1.00 90.31 497 LYS A C 1
ATOM 3880 O O . LYS A 1 497 ? 0.382 27.724 4.466 1.00 90.31 497 LYS A O 1
ATOM 3885 N N . SER A 1 498 ? -1.177 26.115 4.602 1.00 88.94 498 SER A N 1
ATOM 3886 C CA . SER A 1 498 ? -1.674 26.489 5.938 1.00 88.94 498 SER A CA 1
ATOM 3887 C C . SER A 1 498 ? -0.617 26.291 7.034 1.00 88.94 498 SER A C 1
ATOM 3889 O O . SER A 1 498 ? -0.400 27.181 7.856 1.00 88.94 498 SER A O 1
ATOM 3891 N N . LEU A 1 499 ? 0.095 25.161 7.020 1.00 86.00 499 LEU A N 1
ATOM 3892 C CA . LEU A 1 499 ? 1.172 24.859 7.966 1.00 86.00 499 LEU A CA 1
ATOM 3893 C C . LEU A 1 499 ? 2.386 25.776 7.767 1.00 86.00 499 LEU A C 1
ATOM 3895 O O . LEU A 1 499 ? 2.980 26.210 8.750 1.00 86.00 499 LEU A O 1
ATOM 3899 N N . GLN A 1 500 ? 2.726 26.136 6.525 1.00 85.62 500 GLN A N 1
ATOM 3900 C CA . GLN A 1 500 ? 3.770 27.126 6.233 1.00 85.62 500 GLN A CA 1
ATOM 3901 C C . GLN A 1 500 ? 3.396 28.527 6.741 1.00 85.62 500 GLN A C 1
ATOM 3903 O O . GLN A 1 500 ? 4.248 29.201 7.320 1.00 85.62 500 GLN A O 1
ATOM 3908 N N . ALA A 1 501 ? 2.133 28.943 6.595 1.00 86.19 501 ALA A N 1
ATOM 3909 C CA . ALA A 1 501 ? 1.647 30.208 7.149 1.00 86.19 501 ALA A CA 1
ATOM 3910 C C . ALA A 1 501 ? 1.739 30.228 8.686 1.00 86.19 501 ALA A C 1
ATOM 3912 O O . ALA A 1 501 ? 2.373 31.125 9.239 1.00 86.19 501 ALA A O 1
ATOM 3913 N N . LYS A 1 502 ? 1.218 29.194 9.364 1.00 86.19 502 LYS A N 1
ATOM 3914 C CA . LYS A 1 502 ? 1.293 29.049 10.833 1.00 86.19 502 LYS A CA 1
ATOM 3915 C C . LYS A 1 502 ? 2.728 28.951 11.356 1.00 86.19 502 LYS A C 1
ATOM 3917 O O . LYS A 1 502 ? 3.040 29.486 12.414 1.00 86.19 502 LYS A O 1
ATOM 3922 N N . LYS A 1 503 ? 3.622 28.283 10.615 1.00 85.88 503 LYS A N 1
ATOM 3923 C CA . LYS A 1 503 ? 5.054 28.237 10.944 1.00 85.88 503 LYS A CA 1
ATOM 3924 C C . LYS A 1 503 ? 5.657 29.641 10.918 1.00 85.88 503 LYS A C 1
ATOM 3926 O O . LYS A 1 503 ? 6.353 30.001 11.861 1.00 85.88 503 LYS A O 1
ATOM 3931 N N . LYS A 1 504 ? 5.370 30.429 9.875 1.00 87.06 504 LYS A N 1
ATOM 3932 C CA . LYS A 1 504 ? 5.858 31.808 9.779 1.00 87.06 504 LYS A CA 1
ATOM 3933 C C . LYS A 1 504 ? 5.287 32.686 10.898 1.00 87.06 504 LYS A C 1
ATOM 3935 O O . LYS A 1 504 ? 6.037 33.429 11.511 1.00 87.06 504 LYS A O 1
ATOM 3940 N N . GLU A 1 505 ? 3.995 32.565 11.190 1.00 83.75 505 GLU A N 1
ATOM 3941 C CA . GLU A 1 505 ? 3.323 33.273 12.288 1.00 83.75 505 GLU A CA 1
ATOM 3942 C C . GLU A 1 505 ? 4.019 33.010 13.638 1.00 83.75 505 GLU A C 1
ATOM 3944 O O . GLU A 1 505 ? 4.410 33.953 14.321 1.00 83.75 505 GLU A O 1
ATOM 3949 N N . ALA A 1 506 ? 4.316 31.746 13.958 1.00 79.25 506 ALA A N 1
ATOM 3950 C CA . ALA A 1 506 ? 5.078 31.379 15.156 1.00 79.25 506 ALA A CA 1
ATOM 3951 C C . ALA A 1 506 ? 6.553 31.849 15.130 1.00 79.25 506 ALA A C 1
ATOM 3953 O O . ALA A 1 506 ? 7.130 32.162 16.176 1.00 79.25 506 ALA A O 1
ATOM 3954 N N . GLU A 1 507 ? 7.191 31.918 13.957 1.00 81.62 507 GLU A N 1
ATOM 3955 C CA . GLU A 1 507 ? 8.539 32.487 13.796 1.00 81.62 507 GLU A CA 1
ATOM 3956 C C . GLU A 1 507 ? 8.541 34.013 14.019 1.00 81.62 507 GLU A C 1
ATOM 3958 O O . GLU A 1 507 ? 9.401 34.522 14.740 1.00 81.62 507 GLU A O 1
ATOM 3963 N N . ASP A 1 508 ? 7.545 34.734 13.499 1.00 84.69 508 ASP A N 1
ATOM 3964 C CA . ASP A 1 508 ? 7.365 36.176 13.711 1.00 84.69 508 ASP A CA 1
ATOM 3965 C C . ASP A 1 508 ? 7.019 36.485 15.194 1.00 84.69 508 ASP A C 1
ATOM 3967 O O . ASP A 1 508 ? 7.616 37.385 15.797 1.00 84.69 508 ASP A O 1
ATOM 3971 N N . GLU A 1 509 ? 6.147 35.693 15.839 1.00 83.44 509 GLU A N 1
ATOM 3972 C CA . GLU A 1 509 ? 5.840 35.805 17.279 1.00 83.44 509 GLU A CA 1
ATOM 3973 C C . GLU A 1 509 ? 7.067 35.562 18.169 1.00 83.44 509 GLU A C 1
ATOM 3975 O O . GLU A 1 509 ? 7.364 36.355 19.071 1.00 83.44 509 GLU A O 1
ATOM 3980 N N . THR A 1 510 ? 7.808 34.473 17.931 1.00 83.88 510 THR A N 1
ATOM 3981 C CA . THR A 1 510 ? 9.001 34.153 18.730 1.00 83.88 510 THR A CA 1
ATOM 3982 C C . THR A 1 510 ? 10.110 35.185 18.533 1.00 83.88 510 THR A C 1
ATOM 3984 O O . THR A 1 510 ? 10.786 35.535 19.505 1.00 83.88 510 THR A O 1
ATOM 3987 N N . MET A 1 511 ? 10.243 35.762 17.335 1.00 82.75 511 MET A N 1
ATOM 3988 C CA . MET A 1 511 ? 11.141 36.891 17.077 1.00 82.75 511 MET A CA 1
ATOM 3989 C C . MET A 1 511 ? 10.734 38.159 17.841 1.00 82.75 511 MET A C 1
ATOM 3991 O O . MET A 1 511 ? 11.604 38.804 18.434 1.00 82.75 511 MET A O 1
ATOM 3995 N N . GLU A 1 512 ? 9.444 38.502 17.922 1.00 85.81 512 GLU A N 1
ATOM 3996 C CA . GLU A 1 512 ? 8.973 39.613 18.767 1.00 85.81 512 GLU A CA 1
ATOM 3997 C C . GLU A 1 512 ? 9.183 39.343 20.267 1.00 85.81 512 GLU A C 1
ATOM 3999 O O . GLU A 1 512 ? 9.614 40.235 21.003 1.00 85.81 512 GLU A O 1
ATOM 4004 N N . VAL A 1 513 ? 8.976 38.111 20.746 1.00 83.75 513 VAL A N 1
ATOM 4005 C CA . VAL A 1 513 ? 9.280 37.737 22.142 1.00 83.75 513 VAL A CA 1
ATOM 4006 C C . VAL A 1 513 ? 10.781 37.849 22.438 1.00 83.75 513 VAL A C 1
ATOM 4008 O O . VAL A 1 513 ? 11.161 38.394 23.478 1.00 83.75 513 VAL A O 1
ATOM 4011 N N . LEU A 1 514 ? 11.653 37.396 21.531 1.00 80.44 514 LEU A N 1
ATOM 4012 C CA . LEU A 1 514 ? 13.109 37.534 21.666 1.00 80.44 514 LEU A CA 1
ATOM 4013 C C . LEU A 1 514 ? 13.552 39.004 21.626 1.00 80.44 514 LEU A C 1
ATOM 4015 O O . LEU A 1 514 ? 14.395 39.416 22.426 1.00 80.44 514 LEU A O 1
ATOM 4019 N N . LYS A 1 515 ? 12.950 39.821 20.757 1.00 88.12 515 LYS A N 1
ATOM 4020 C CA . LYS A 1 515 ? 13.176 41.271 20.661 1.00 88.12 515 LYS A CA 1
ATOM 4021 C C . LYS A 1 515 ? 12.756 41.996 21.944 1.00 88.12 515 LYS A C 1
ATOM 4023 O O . LYS A 1 515 ? 13.544 42.781 22.471 1.00 88.12 515 LYS A O 1
ATOM 4028 N N . LYS A 1 516 ? 11.585 41.674 22.508 1.00 85.75 516 LYS A N 1
ATOM 4029 C CA . LYS A 1 516 ? 11.122 42.184 23.814 1.00 85.75 516 LYS A CA 1
ATOM 4030 C C . LYS A 1 516 ? 12.067 41.776 24.949 1.00 85.75 516 LYS A C 1
ATOM 4032 O O . LYS A 1 516 ? 12.504 42.642 25.703 1.00 85.75 516 LYS A O 1
ATOM 4037 N N . LYS A 1 517 ? 12.477 40.501 25.022 1.00 85.19 517 LYS A N 1
ATOM 4038 C CA . LYS A 1 517 ? 13.470 40.018 26.007 1.00 85.19 517 LYS A CA 1
ATOM 4039 C C . LYS A 1 517 ? 14.824 40.727 25.869 1.00 85.19 517 LYS A C 1
ATOM 4041 O O . LYS A 1 517 ? 15.396 41.134 26.875 1.00 85.19 517 LYS A O 1
ATOM 4046 N N . ARG A 1 518 ? 15.312 40.945 24.642 1.00 83.50 518 ARG A N 1
ATOM 4047 C CA . ARG A 1 518 ? 16.561 41.682 24.370 1.00 83.50 518 ARG A CA 1
ATOM 4048 C C . ARG A 1 518 ? 16.479 43.150 24.799 1.00 83.50 518 ARG A C 1
ATOM 4050 O O . ARG A 1 518 ? 17.463 43.683 25.306 1.00 83.50 518 ARG A O 1
ATOM 4057 N N . LEU A 1 519 ? 15.332 43.803 24.607 1.00 84.94 519 LEU A N 1
ATOM 4058 C CA . LEU A 1 519 ? 15.103 45.180 25.058 1.00 84.94 519 LEU A CA 1
ATOM 4059 C C . LEU A 1 519 ? 15.016 45.274 26.589 1.00 84.94 519 LEU A C 1
ATOM 4061 O O . LEU A 1 519 ? 15.650 46.157 27.163 1.00 84.94 519 LEU A O 1
ATOM 4065 N N . ALA A 1 520 ? 14.319 44.339 27.242 1.00 82.94 520 ALA A N 1
ATOM 4066 C CA . ALA A 1 520 ? 14.254 44.253 28.702 1.00 82.94 520 ALA A CA 1
ATOM 4067 C C . ALA A 1 520 ? 15.646 44.034 29.321 1.00 82.94 520 ALA A C 1
ATOM 4069 O O . ALA A 1 520 ? 16.067 44.821 30.165 1.00 82.94 520 ALA A O 1
ATOM 4070 N N . ALA A 1 521 ? 16.410 43.057 28.819 1.00 81.56 521 ALA A N 1
ATOM 4071 C CA . ALA A 1 521 ? 17.784 42.813 29.257 1.00 81.56 521 ALA A CA 1
ATOM 4072 C C . ALA A 1 521 ? 18.694 44.035 29.026 1.00 81.56 521 ALA A C 1
ATOM 4074 O O . ALA A 1 521 ? 19.503 44.376 29.886 1.00 81.56 521 ALA A O 1
ATOM 4075 N N . LYS A 1 522 ? 18.536 44.760 27.905 1.00 87.12 522 LYS A N 1
ATOM 4076 C CA . LYS A 1 522 ? 19.278 46.011 27.679 1.00 87.12 522 LYS A CA 1
ATOM 4077 C C . LYS A 1 522 ? 18.924 47.075 28.728 1.00 87.12 522 LYS A C 1
ATOM 4079 O O . LYS A 1 522 ? 19.834 47.701 29.268 1.00 87.12 522 LYS A O 1
ATOM 4084 N N . ALA A 1 523 ? 17.642 47.265 29.041 1.00 84.56 523 ALA A N 1
ATOM 4085 C CA . ALA A 1 523 ? 17.207 48.207 30.074 1.00 84.56 523 ALA A CA 1
ATOM 4086 C C . ALA A 1 523 ? 17.736 47.825 31.471 1.00 84.56 523 ALA A C 1
ATOM 4088 O O . ALA A 1 523 ? 18.209 48.692 32.204 1.00 84.56 523 ALA A O 1
ATOM 4089 N N . GLU A 1 524 ? 17.739 46.534 31.807 1.00 85.44 524 GLU A N 1
ATOM 4090 C CA . GLU A 1 524 ? 18.292 46.014 33.060 1.00 85.44 524 GLU A CA 1
ATOM 4091 C C . GLU A 1 524 ? 19.812 46.223 33.154 1.00 85.44 524 GLU A C 1
ATOM 4093 O O . GLU A 1 524 ? 20.289 46.771 34.146 1.00 85.44 524 GLU A O 1
ATOM 4098 N N . THR A 1 525 ? 20.577 45.907 32.100 1.00 83.88 525 THR A N 1
ATOM 4099 C CA . THR A 1 525 ? 22.028 46.186 32.078 1.00 83.88 525 THR A CA 1
ATOM 4100 C C . THR A 1 525 ? 22.347 47.678 32.180 1.00 83.88 525 THR A C 1
ATOM 4102 O O . THR A 1 525 ? 23.309 48.041 32.854 1.00 83.88 525 THR A O 1
ATOM 4105 N N . GLN A 1 526 ? 21.527 48.558 31.589 1.00 86.81 526 GLN A N 1
ATOM 4106 C CA . GLN A 1 526 ? 21.692 50.006 31.744 1.00 86.81 526 GLN A CA 1
ATOM 4107 C C . GLN A 1 526 ? 21.390 50.457 33.177 1.00 86.81 526 GLN A C 1
ATOM 4109 O O . GLN A 1 526 ? 22.121 51.285 33.715 1.00 86.81 526 GLN A O 1
ATOM 4114 N N . LYS A 1 527 ? 20.355 49.899 33.821 1.00 88.56 527 LYS A N 1
ATOM 4115 C CA . LYS A 1 527 ? 20.069 50.175 35.234 1.00 88.56 527 LYS A CA 1
ATOM 4116 C C . LYS A 1 527 ? 21.247 49.755 36.118 1.00 88.56 527 LYS A C 1
ATOM 4118 O O . LYS A 1 527 ? 21.729 50.571 36.894 1.00 88.56 527 LYS A O 1
ATOM 4123 N N . LEU A 1 528 ? 21.753 48.532 35.948 1.00 86.50 528 LEU A N 1
ATOM 4124 C CA . LEU A 1 528 ? 22.899 48.020 36.708 1.00 86.50 528 LEU A CA 1
ATOM 4125 C C . LEU A 1 528 ? 24.172 48.854 36.485 1.00 86.50 528 LEU A C 1
ATOM 4127 O O . LEU A 1 528 ? 24.924 49.070 37.432 1.00 86.50 528 LEU A O 1
ATOM 4131 N N . ALA A 1 529 ? 24.398 49.370 35.272 1.00 82.94 529 ALA A N 1
ATOM 4132 C CA . ALA A 1 529 ? 25.498 50.294 34.993 1.00 82.94 529 ALA A CA 1
ATOM 4133 C C . ALA A 1 529 ? 25.341 51.632 35.743 1.00 82.94 529 ALA A C 1
ATOM 4135 O O . ALA A 1 529 ? 26.294 52.094 36.368 1.00 82.94 529 ALA A O 1
ATOM 4136 N N . ASN A 1 530 ? 24.136 52.214 35.745 1.00 83.62 530 ASN A N 1
ATOM 4137 C CA . ASN A 1 530 ? 23.840 53.446 36.484 1.00 83.62 530 ASN A CA 1
ATOM 4138 C C . ASN A 1 530 ? 23.967 53.242 38.010 1.00 83.62 530 ASN A C 1
ATOM 4140 O O . ASN A 1 530 ? 24.520 54.092 38.711 1.00 83.62 530 ASN A O 1
ATOM 4144 N N . ASP A 1 531 ? 23.486 52.107 38.530 1.00 85.38 531 ASP A N 1
ATOM 4145 C CA . ASP A 1 531 ? 23.588 51.745 39.949 1.00 85.38 531 ASP A CA 1
ATOM 4146 C C . ASP A 1 531 ? 25.063 51.557 40.364 1.00 85.38 531 ASP A C 1
ATOM 4148 O O . ASP A 1 531 ? 25.476 52.044 41.423 1.00 85.38 531 ASP A O 1
ATOM 4152 N N . LEU A 1 532 ? 25.884 50.931 39.506 1.00 84.38 532 LEU A N 1
ATOM 4153 C CA . LEU A 1 532 ? 27.332 50.779 39.695 1.00 84.38 532 LEU A CA 1
ATOM 4154 C C . LEU A 1 532 ? 28.059 52.134 39.694 1.00 84.38 532 LEU A C 1
ATOM 4156 O O . LEU A 1 532 ? 28.876 52.381 40.579 1.00 84.38 532 LEU A O 1
ATOM 4160 N N . GLU A 1 533 ? 27.740 53.031 38.758 1.00 84.44 533 GLU A N 1
ATOM 4161 C CA . GLU A 1 533 ? 28.280 54.399 38.724 1.00 84.44 533 GLU A CA 1
ATOM 4162 C C . GLU A 1 533 ? 27.905 55.176 40.002 1.00 84.44 533 GLU A C 1
ATOM 4164 O O . GLU A 1 533 ? 28.730 55.882 40.589 1.00 84.44 533 GLU A O 1
ATOM 4169 N N . GLY A 1 534 ? 26.676 54.989 40.498 1.00 81.19 534 GLY A N 1
ATOM 4170 C CA . GLY A 1 534 ? 26.220 55.534 41.776 1.00 81.19 534 GLY A CA 1
ATOM 4171 C C . GLY A 1 534 ? 26.998 54.995 42.984 1.00 81.19 534 GLY A C 1
ATOM 4172 O O . GLY A 1 534 ? 27.298 55.757 43.906 1.00 81.19 534 GLY A O 1
ATOM 4173 N N . VAL A 1 535 ? 27.364 53.708 42.987 1.00 83.06 535 VAL A N 1
ATOM 4174 C CA . VAL A 1 535 ? 28.256 53.119 44.004 1.00 83.06 535 VAL A CA 1
ATOM 4175 C C . VAL A 1 535 ? 29.669 53.697 43.893 1.00 83.06 535 VAL A C 1
ATOM 4177 O O . VAL A 1 535 ? 30.220 54.117 44.908 1.00 83.06 535 VAL A O 1
ATOM 4180 N N . GLN A 1 536 ? 30.230 53.791 42.684 1.00 83.50 536 GLN A N 1
ATOM 4181 C CA . GLN A 1 536 ? 31.569 54.345 42.445 1.00 83.50 536 GLN A CA 1
ATOM 4182 C C . GLN A 1 536 ? 31.686 55.798 42.925 1.00 83.50 536 GLN A C 1
ATOM 4184 O O . GLN A 1 536 ? 32.635 56.130 43.632 1.00 83.50 536 GLN A O 1
ATOM 4189 N N . LYS A 1 537 ? 30.689 56.645 42.635 1.00 83.81 537 LYS A N 1
ATOM 4190 C CA . LYS A 1 537 ? 30.637 58.039 43.113 1.00 83.81 537 LYS A CA 1
ATOM 4191 C C . LYS A 1 537 ? 30.597 58.139 44.641 1.00 83.81 537 LYS A C 1
ATOM 4193 O O . LYS A 1 537 ? 31.307 58.961 45.214 1.00 83.81 537 LYS A O 1
ATOM 4198 N N . ARG A 1 538 ? 29.816 57.283 45.316 1.00 82.31 538 ARG A N 1
ATOM 4199 C CA . ARG A 1 538 ? 29.781 57.233 46.792 1.00 82.31 538 ARG A CA 1
ATOM 4200 C C . ARG A 1 538 ? 31.094 56.721 47.391 1.00 82.31 538 ARG A C 1
ATOM 4202 O O . ARG A 1 538 ? 31.528 57.257 48.405 1.00 82.31 538 ARG A O 1
ATOM 4209 N N . ALA A 1 539 ? 31.735 55.735 46.761 1.00 81.56 539 ALA A N 1
ATOM 4210 C CA . ALA A 1 539 ? 33.035 55.227 47.192 1.00 81.56 539 ALA A CA 1
ATOM 4211 C C . ALA A 1 539 ? 34.134 56.295 47.053 1.00 81.56 539 ALA A C 1
ATOM 4213 O O . ALA A 1 539 ? 34.841 56.552 48.020 1.00 81.56 539 ALA A O 1
ATOM 4214 N N . ALA A 1 540 ? 34.215 56.985 45.909 1.00 81.06 540 ALA A N 1
ATOM 4215 C CA . ALA A 1 540 ? 35.162 58.084 45.702 1.00 81.06 540 ALA A CA 1
ATOM 4216 C C . ALA A 1 540 ? 34.977 59.210 46.736 1.00 81.06 540 ALA A C 1
ATOM 4218 O O . ALA A 1 540 ? 35.942 59.626 47.369 1.00 81.06 540 ALA A O 1
ATOM 4219 N N . MET A 1 541 ? 33.732 59.623 47.005 1.00 83.75 541 MET A N 1
ATOM 4220 C CA . MET A 1 541 ? 33.444 60.619 48.045 1.00 83.75 541 MET A CA 1
ATOM 4221 C C . MET A 1 541 ? 33.881 60.154 49.448 1.00 83.75 541 MET A C 1
ATOM 4223 O O . MET A 1 541 ? 34.346 60.966 50.245 1.00 83.75 541 MET A O 1
ATOM 4227 N N . LEU A 1 542 ? 33.770 58.855 49.757 1.00 82.25 542 LEU A N 1
ATOM 4228 C CA . LEU A 1 542 ? 34.264 58.286 51.016 1.00 82.25 542 LEU A CA 1
ATOM 4229 C C . LEU A 1 542 ? 35.800 58.313 51.096 1.00 82.25 542 LEU A C 1
ATOM 4231 O O . LEU A 1 542 ? 36.333 58.604 52.168 1.00 82.25 542 LEU A O 1
ATOM 4235 N N . VAL A 1 543 ? 36.499 58.058 49.983 1.00 82.69 543 VAL A N 1
ATOM 4236 C CA . VAL A 1 543 ? 37.966 58.179 49.887 1.00 82.69 543 VAL A CA 1
ATOM 4237 C C . VAL A 1 543 ? 38.399 59.615 50.128 1.00 82.69 543 VAL A C 1
ATOM 4239 O O . VAL A 1 543 ? 39.241 59.845 50.991 1.00 82.69 543 VAL A O 1
ATOM 4242 N N . ASP A 1 544 ? 37.789 60.579 49.439 1.00 82.19 544 ASP A N 1
ATOM 4243 C CA . ASP A 1 544 ? 38.149 61.988 49.588 1.00 82.19 544 ASP A CA 1
ATOM 4244 C C . ASP A 1 544 ? 37.876 62.485 51.014 1.00 82.19 544 ASP A C 1
ATOM 4246 O O . ASP A 1 544 ? 38.749 63.093 51.633 1.00 82.19 544 ASP A O 1
ATOM 4250 N N . VAL A 1 545 ? 36.701 62.201 51.585 1.00 84.31 545 VAL A N 1
ATOM 4251 C CA . VAL A 1 545 ? 36.356 62.649 52.947 1.00 84.31 545 VAL A CA 1
ATOM 4252 C C . VAL A 1 545 ? 37.241 61.977 54.003 1.00 84.31 545 VAL A C 1
ATOM 4254 O O . VAL A 1 545 ? 37.740 62.658 54.902 1.00 84.31 545 VAL A O 1
ATOM 4257 N N . THR A 1 546 ? 37.471 60.664 53.904 1.00 83.62 546 THR A N 1
ATOM 4258 C CA . THR A 1 546 ? 38.248 59.935 54.922 1.00 83.62 546 THR A CA 1
ATOM 4259 C C . THR A 1 546 ? 39.742 60.200 54.780 1.00 83.62 546 THR A C 1
ATOM 4261 O O . THR A 1 546 ? 40.380 60.540 55.769 1.00 83.62 546 THR A O 1
ATOM 4264 N N . GLY A 1 547 ? 40.291 60.161 53.564 1.00 83.94 547 GLY A N 1
ATOM 4265 C CA . GLY A 1 547 ? 41.703 60.446 53.299 1.00 83.94 547 GLY A CA 1
ATOM 4266 C C . GLY A 1 547 ? 42.103 61.877 53.670 1.00 83.94 547 GLY A C 1
ATOM 4267 O O . GLY A 1 547 ? 43.152 62.078 54.287 1.00 83.94 547 GLY A O 1
ATOM 4268 N N . ASN A 1 548 ? 41.250 62.879 53.408 1.00 85.12 548 ASN A N 1
ATOM 4269 C CA . ASN A 1 548 ? 41.483 64.243 53.902 1.00 85.12 548 ASN A CA 1
ATOM 4270 C C . ASN A 1 548 ? 41.452 64.310 55.438 1.00 85.12 548 ASN A C 1
ATOM 4272 O O . ASN A 1 548 ? 42.294 64.982 56.038 1.00 85.12 548 ASN A O 1
ATOM 4276 N N . LYS A 1 549 ? 40.523 63.596 56.090 1.00 85.75 549 LYS A N 1
ATOM 4277 C CA . LYS A 1 549 ? 40.430 63.561 57.556 1.00 85.75 549 LYS A CA 1
ATOM 4278 C C . LYS A 1 549 ? 41.639 62.867 58.191 1.00 85.75 549 LYS A C 1
ATOM 4280 O O . LYS A 1 549 ? 42.214 63.421 59.123 1.00 85.75 549 LYS A O 1
ATOM 4285 N N . CYS A 1 550 ? 42.083 61.738 57.645 1.00 86.25 550 CYS A N 1
ATOM 4286 C CA . CYS A 1 550 ? 43.292 61.040 58.076 1.00 86.25 550 CYS A CA 1
ATOM 4287 C C . CYS A 1 550 ? 44.549 61.888 57.844 1.00 86.25 550 CYS A C 1
ATOM 4289 O O . CYS A 1 550 ? 45.336 62.058 58.766 1.00 86.25 550 CYS A O 1
ATOM 4291 N N . THR A 1 551 ? 44.685 62.537 56.681 1.00 85.56 551 THR A N 1
ATOM 4292 C CA . THR A 1 551 ? 45.780 63.492 56.408 1.00 85.56 551 THR A CA 1
ATOM 4293 C C . THR A 1 551 ? 45.790 64.660 57.404 1.00 85.56 551 THR A C 1
ATOM 4295 O O . THR A 1 551 ? 46.852 65.146 57.792 1.00 85.56 551 THR A O 1
ATOM 4298 N N . HIS A 1 552 ? 44.615 65.128 57.837 1.00 86.31 552 HIS A N 1
ATOM 4299 C CA . HIS A 1 552 ? 44.498 66.175 58.851 1.00 86.31 552 HIS A CA 1
ATOM 4300 C C . HIS A 1 552 ? 44.859 65.666 60.257 1.00 86.31 552 HIS A C 1
ATOM 4302 O O . HIS A 1 552 ? 45.594 66.340 60.974 1.00 86.31 552 HIS A O 1
ATOM 4308 N N . GLN A 1 553 ? 44.396 64.470 60.636 1.00 85.81 553 GLN A N 1
ATOM 4309 C CA . GLN A 1 553 ? 44.737 63.833 61.913 1.00 85.81 553 GLN A CA 1
ATOM 4310 C C . GLN A 1 553 ? 46.232 63.495 62.005 1.00 85.81 553 GLN A C 1
ATOM 4312 O O . GLN A 1 553 ? 46.831 63.786 63.032 1.00 85.81 553 GLN A O 1
ATOM 4317 N N . SER A 1 554 ? 46.845 62.996 60.926 1.00 86.94 554 SER A N 1
ATOM 4318 C CA . SER A 1 554 ? 48.290 62.742 60.803 1.00 86.94 554 SER A CA 1
ATOM 4319 C C . SER A 1 554 ? 49.097 63.978 61.202 1.00 86.94 554 SER A C 1
ATOM 4321 O O . SER A 1 554 ? 49.862 63.956 62.162 1.00 86.94 554 SER A O 1
ATOM 4323 N N . LYS A 1 555 ? 48.795 65.121 60.576 1.00 87.62 555 LYS A N 1
ATOM 4324 C CA . LYS A 1 555 ? 49.448 66.408 60.863 1.00 87.62 555 LYS A CA 1
ATOM 4325 C C . LYS A 1 555 ? 49.178 66.933 62.275 1.00 87.62 555 LYS A C 1
ATOM 4327 O O . LYS A 1 555 ? 50.037 67.590 62.856 1.00 87.62 555 LYS A O 1
ATOM 4332 N N . GLN A 1 556 ? 48.003 66.660 62.850 1.00 85.75 556 GLN A N 1
ATOM 4333 C CA . GLN A 1 556 ? 47.735 66.989 64.255 1.00 85.75 556 GLN A CA 1
ATOM 4334 C C . GLN A 1 556 ? 48.546 66.111 65.221 1.00 85.75 556 GLN A C 1
ATOM 4336 O O . GLN A 1 556 ? 48.994 66.617 66.249 1.00 85.75 556 GLN A O 1
ATOM 4341 N N . LEU A 1 557 ? 48.741 64.827 64.902 1.00 85.38 557 LEU A N 1
ATOM 4342 C CA . LEU A 1 557 ? 49.545 63.895 65.696 1.00 85.38 557 LEU A CA 1
ATOM 4343 C C . LEU A 1 557 ? 51.035 64.223 65.602 1.00 85.38 557 LEU A C 1
ATOM 4345 O O . LEU A 1 557 ? 51.683 64.273 66.638 1.00 85.38 557 LEU A O 1
ATOM 4349 N N . GLU A 1 558 ? 51.544 64.544 64.410 1.00 85.75 558 GLU A N 1
ATOM 4350 C CA . GLU A 1 558 ? 52.914 65.032 64.186 1.00 85.75 558 GLU A CA 1
ATOM 4351 C C . GLU A 1 558 ? 53.210 66.267 65.053 1.00 85.75 558 GLU A C 1
ATOM 4353 O O . GLU A 1 558 ? 54.117 66.241 65.883 1.00 85.75 558 GLU A O 1
ATOM 4358 N N . VAL A 1 559 ? 52.381 67.315 64.960 1.00 86.44 559 VAL A N 1
ATOM 4359 C CA . VAL A 1 559 ? 52.537 68.539 65.773 1.00 86.44 559 VAL A CA 1
ATOM 4360 C C . VAL A 1 559 ? 52.374 68.260 67.272 1.00 86.44 559 VAL A C 1
ATOM 4362 O O . VAL A 1 559 ? 53.025 68.899 68.099 1.00 86.44 559 VAL A O 1
ATOM 4365 N N . LEU A 1 560 ? 51.518 67.314 67.669 1.00 85.44 560 LEU A N 1
ATOM 4366 C CA . LEU A 1 560 ? 51.391 66.925 69.074 1.00 85.44 560 LEU A CA 1
ATOM 4367 C C . LEU A 1 560 ? 52.641 66.175 69.561 1.00 85.44 560 LEU A C 1
ATOM 4369 O O . LEU A 1 560 ? 53.131 66.474 70.648 1.00 85.44 560 LEU A O 1
ATOM 4373 N N . GLN A 1 561 ? 53.195 65.277 68.746 1.00 84.69 561 GLN A N 1
ATOM 4374 C CA . GLN A 1 561 ? 54.413 64.522 69.030 1.00 84.69 561 GLN A CA 1
ATOM 4375 C C . GLN A 1 561 ? 55.626 65.453 69.142 1.00 84.69 561 GLN A C 1
ATOM 4377 O O . GLN A 1 561 ? 56.350 65.365 70.131 1.00 84.69 561 GLN A O 1
ATOM 4382 N N . GLU A 1 562 ? 55.787 66.421 68.231 1.00 85.75 562 GLU A N 1
ATOM 4383 C CA . GLU A 1 562 ? 56.786 67.496 68.346 1.00 85.75 562 GLU A CA 1
ATOM 4384 C C . GLU A 1 562 ? 56.690 68.227 69.695 1.00 85.75 562 GLU A C 1
ATOM 4386 O O . GLU A 1 562 ? 57.706 68.475 70.342 1.00 85.75 562 GLU A O 1
ATOM 4391 N N . ARG A 1 563 ? 55.473 68.534 70.168 1.00 82.81 563 ARG A N 1
ATOM 4392 C CA . ARG A 1 563 ? 55.256 69.228 71.452 1.00 82.81 563 ARG A CA 1
ATOM 4393 C C . ARG A 1 563 ? 55.483 68.351 72.683 1.00 82.81 563 ARG A C 1
ATOM 4395 O O . ARG A 1 563 ? 55.855 68.886 73.727 1.00 82.81 563 ARG A O 1
ATOM 4402 N N . VAL A 1 564 ? 55.280 67.037 72.595 1.00 84.94 564 VAL A N 1
ATOM 4403 C CA . VAL A 1 564 ? 55.667 66.107 73.672 1.00 84.94 564 VAL A CA 1
ATOM 4404 C C . VAL A 1 564 ? 57.191 65.933 73.685 1.00 84.94 564 VAL A C 1
ATOM 4406 O O . VAL A 1 564 ? 57.791 65.999 74.755 1.00 84.94 564 VAL A O 1
ATOM 4409 N N . LEU A 1 565 ? 57.839 65.830 72.520 1.00 83.94 565 LEU A N 1
ATOM 4410 C CA . LEU A 1 565 ? 59.302 65.800 72.398 1.00 83.94 565 LEU A CA 1
ATOM 4411 C C . LEU A 1 565 ? 59.951 67.092 72.922 1.00 83.94 565 LEU A C 1
ATOM 4413 O O . LEU A 1 565 ? 60.930 67.017 73.662 1.00 83.94 565 LEU A O 1
ATOM 4417 N N . GLU A 1 566 ? 59.397 68.267 72.610 1.00 83.12 566 GLU A N 1
ATOM 4418 C CA . GLU A 1 566 ? 59.819 69.565 73.161 1.00 83.12 566 GLU A CA 1
ATOM 4419 C C . GLU A 1 566 ? 59.725 69.572 74.698 1.00 83.12 566 GLU A C 1
ATOM 4421 O O . GLU A 1 566 ? 60.688 69.931 75.380 1.00 83.12 566 GLU A O 1
ATOM 4426 N N . ALA A 1 567 ? 58.607 69.097 75.259 1.00 80.81 567 ALA A N 1
ATOM 4427 C CA . ALA A 1 567 ? 58.429 68.983 76.706 1.00 80.81 567 ALA A CA 1
ATOM 4428 C C . ALA A 1 567 ? 59.430 68.003 77.352 1.00 80.81 567 ALA A C 1
ATOM 4430 O O . ALA A 1 567 ? 59.983 68.313 78.408 1.00 80.81 567 ALA A O 1
ATOM 4431 N N . ILE A 1 568 ? 59.723 66.867 76.708 1.00 83.06 568 ILE A N 1
ATOM 4432 C CA . ILE A 1 568 ? 60.741 65.908 77.170 1.00 83.06 568 ILE A CA 1
ATOM 4433 C C . ILE A 1 568 ? 62.130 66.545 77.175 1.00 83.06 568 ILE A C 1
ATOM 4435 O O . ILE A 1 568 ? 62.838 66.420 78.172 1.00 83.06 568 ILE A O 1
ATOM 4439 N N . HIS A 1 569 ? 62.516 67.272 76.123 1.00 81.69 569 HIS A N 1
ATOM 4440 C CA . HIS A 1 569 ? 63.805 67.970 76.091 1.00 81.69 569 HIS A CA 1
ATOM 4441 C C . HIS A 1 569 ? 63.914 69.007 77.218 1.00 81.69 569 HIS A C 1
ATOM 4443 O O . HIS A 1 569 ? 64.949 69.077 77.882 1.00 81.69 569 HIS A O 1
ATOM 4449 N N . VAL A 1 570 ? 62.844 69.763 77.497 1.00 79.88 570 VAL A N 1
ATOM 4450 C CA . VAL A 1 570 ? 62.814 70.722 78.614 1.00 79.88 570 VAL A CA 1
ATOM 4451 C C . VAL A 1 570 ? 62.948 70.014 79.967 1.00 79.88 570 VAL A C 1
ATOM 4453 O O . VAL A 1 570 ? 63.807 70.404 80.761 1.00 79.88 570 VAL A O 1
ATOM 4456 N N . VAL A 1 571 ? 62.162 68.967 80.242 1.00 78.12 571 VAL A N 1
ATOM 4457 C CA . VAL A 1 571 ? 62.231 68.216 81.515 1.00 78.12 571 VAL A CA 1
ATOM 4458 C C . VAL A 1 571 ? 63.595 67.535 81.681 1.00 78.12 571 VAL A C 1
ATOM 4460 O O . VAL A 1 571 ? 64.224 67.653 82.733 1.00 78.12 571 VAL A O 1
ATOM 4463 N N . SER A 1 572 ? 64.104 66.898 80.626 1.00 77.69 572 SER A N 1
ATOM 4464 C CA . SER A 1 572 ? 65.392 66.201 80.634 1.00 77.69 572 SER A CA 1
ATOM 4465 C C . SER A 1 572 ? 66.579 67.149 80.798 1.00 77.69 572 SER A C 1
ATOM 4467 O O . SER A 1 572 ? 67.534 66.803 81.486 1.00 77.69 572 SER A O 1
ATOM 4469 N N . HIS A 1 573 ? 66.525 68.367 80.246 1.00 75.88 573 HIS A N 1
ATOM 4470 C CA . HIS A 1 573 ? 67.563 69.378 80.478 1.00 75.88 573 HIS A CA 1
ATOM 4471 C C . HIS A 1 573 ? 67.581 69.861 81.941 1.00 75.88 573 HIS A C 1
ATOM 4473 O O . HIS A 1 573 ? 68.650 70.157 82.476 1.00 75.88 573 HIS A O 1
ATOM 4479 N N . HIS A 1 574 ? 66.427 69.912 82.618 1.00 68.06 574 HIS A N 1
ATOM 4480 C CA . HIS A 1 574 ? 66.373 70.220 84.053 1.00 68.06 574 HIS A CA 1
ATOM 4481 C C . HIS A 1 574 ? 66.900 69.055 84.907 1.00 68.06 574 HIS A C 1
ATOM 4483 O O . HIS A 1 574 ? 67.726 69.277 85.791 1.00 68.06 574 HIS A O 1
ATOM 4489 N N . LYS A 1 575 ? 66.478 67.815 84.616 1.00 73.81 575 LYS A N 1
ATOM 4490 C CA . LYS A 1 575 ? 66.885 66.609 85.366 1.00 73.81 575 LYS A CA 1
ATOM 4491 C C . LYS A 1 575 ? 68.261 66.036 84.987 1.00 73.81 575 LYS A C 1
ATOM 4493 O O . LYS A 1 575 ? 68.787 65.199 85.713 1.00 73.81 575 LYS A O 1
ATOM 4498 N N . LYS A 1 576 ? 68.865 66.496 83.885 1.00 72.06 576 LYS A N 1
ATOM 4499 C CA . LYS A 1 576 ? 70.106 65.968 83.276 1.00 72.06 576 LYS A CA 1
ATOM 4500 C C . LYS A 1 576 ? 70.019 64.483 82.883 1.00 72.06 576 LYS A C 1
ATOM 4502 O O . LYS A 1 576 ? 71.004 63.756 82.995 1.00 72.06 576 LYS A O 1
ATOM 4507 N N . CYS A 1 577 ? 68.850 64.037 82.425 1.00 70.62 577 CYS A N 1
ATOM 4508 C CA . CYS A 1 577 ? 68.648 62.661 81.963 1.00 70.62 577 CYS A CA 1
ATOM 4509 C C . CYS A 1 577 ? 69.238 62.433 80.558 1.00 70.62 577 CYS A C 1
ATOM 4511 O O . CYS A 1 577 ? 69.374 63.365 79.762 1.00 70.62 577 CYS A O 1
ATOM 4513 N N . ASP A 1 578 ? 69.552 61.172 80.257 1.00 69.56 578 ASP A N 1
ATOM 4514 C CA . ASP A 1 578 ? 69.947 60.718 78.921 1.00 69.56 578 ASP A CA 1
ATOM 4515 C C . ASP A 1 578 ? 68.711 60.604 78.001 1.00 69.56 578 ASP A C 1
ATOM 4517 O O . ASP A 1 578 ? 67.644 60.146 78.423 1.00 69.56 578 ASP A O 1
ATOM 4521 N N . LEU A 1 579 ? 68.865 61.037 76.747 1.00 74.44 579 LEU A N 1
ATOM 4522 C CA . LEU A 1 579 ? 67.828 61.076 75.708 1.00 74.44 579 LEU A CA 1
ATOM 4523 C C . LEU A 1 579 ? 68.126 60.166 74.505 1.00 74.44 579 LEU A C 1
ATOM 4525 O O . LEU A 1 579 ? 67.373 60.188 73.533 1.00 74.44 579 LEU A O 1
ATOM 4529 N N . THR A 1 580 ? 69.198 59.370 74.542 1.00 73.88 580 THR A N 1
ATOM 4530 C CA . THR A 1 580 ? 69.658 58.542 73.409 1.00 73.88 580 THR A CA 1
ATOM 4531 C C . THR A 1 580 ? 68.581 57.635 72.803 1.00 73.88 580 THR A C 1
ATOM 4533 O O . THR A 1 580 ? 68.552 57.486 71.586 1.00 73.88 580 THR A O 1
ATOM 4536 N N . THR A 1 581 ? 67.656 57.098 73.605 1.00 74.38 581 THR A N 1
ATOM 4537 C CA . THR A 1 581 ? 66.555 56.224 73.145 1.00 74.38 581 THR A CA 1
ATOM 4538 C C . THR A 1 581 ? 65.272 56.962 72.735 1.00 74.38 581 THR A C 1
ATOM 4540 O O . THR A 1 581 ? 64.306 56.329 72.308 1.00 74.38 581 THR A O 1
ATOM 4543 N N . LEU A 1 582 ? 65.214 58.296 72.850 1.00 75.88 582 LEU A N 1
ATOM 4544 C CA . LEU A 1 582 ? 63.987 59.059 72.581 1.00 75.88 582 LEU A CA 1
ATOM 4545 C C . LEU A 1 582 ? 63.565 59.004 71.105 1.00 75.88 582 LEU A C 1
ATOM 4547 O O . LEU A 1 582 ? 62.372 58.968 70.808 1.00 75.88 582 LEU A O 1
ATOM 4551 N N . ASN A 1 583 ? 64.535 58.982 70.187 1.00 75.62 583 ASN A N 1
ATOM 4552 C CA . ASN A 1 583 ? 64.266 58.913 68.750 1.00 75.62 583 ASN A CA 1
ATOM 4553 C C . ASN A 1 583 ? 63.636 57.570 68.349 1.00 75.62 583 ASN A C 1
ATOM 4555 O O . ASN A 1 583 ? 62.729 57.551 67.521 1.00 75.62 583 ASN A O 1
ATOM 4559 N N . ASP A 1 584 ? 64.064 56.472 68.976 1.00 77.44 584 ASP A N 1
ATOM 4560 C CA . ASP A 1 584 ? 63.542 55.128 68.709 1.00 77.44 584 ASP A CA 1
ATOM 4561 C C . ASP A 1 584 ? 62.080 55.004 69.174 1.00 77.44 584 ASP A C 1
ATOM 4563 O O . ASP A 1 584 ? 61.246 54.436 68.474 1.00 77.44 584 ASP A O 1
ATOM 4567 N N . LEU A 1 585 ? 61.740 55.611 70.321 1.00 72.56 585 LEU A N 1
ATOM 4568 C CA . LEU A 1 585 ? 60.359 55.707 70.819 1.00 72.56 585 LEU A CA 1
ATOM 4569 C C . LEU A 1 585 ? 59.467 56.591 69.933 1.00 72.56 585 LEU A C 1
ATOM 4571 O O . LEU A 1 585 ? 58.259 56.369 69.863 1.00 72.56 585 LEU A O 1
ATOM 4575 N N . ALA A 1 586 ? 60.054 57.590 69.270 1.00 72.06 586 ALA A N 1
ATOM 4576 C CA . ALA A 1 586 ? 59.357 58.494 68.361 1.00 72.06 586 ALA A CA 1
ATOM 4577 C C . ALA A 1 586 ? 59.189 57.933 66.937 1.00 72.06 586 ALA A C 1
ATOM 4579 O O . ALA A 1 586 ? 58.403 58.478 66.156 1.00 72.06 586 ALA A O 1
ATOM 4580 N N . GLN A 1 587 ? 59.906 56.866 66.578 1.00 77.25 587 GLN A N 1
ATOM 4581 C CA . GLN A 1 587 ? 59.853 56.299 65.239 1.00 77.25 587 GLN A CA 1
ATOM 4582 C C . GLN A 1 587 ? 58.516 55.580 64.996 1.00 77.25 587 GLN A C 1
ATOM 4584 O O . GLN A 1 587 ? 58.125 54.680 65.736 1.00 77.25 587 GLN A O 1
ATOM 4589 N N . ILE A 1 588 ? 57.822 55.952 63.915 1.00 72.00 588 ILE A N 1
ATOM 4590 C CA . ILE A 1 588 ? 56.570 55.307 63.502 1.00 72.00 588 ILE A CA 1
ATOM 4591 C C . ILE A 1 588 ? 56.897 53.903 62.974 1.00 72.00 588 ILE A C 1
ATOM 4593 O O . ILE A 1 588 ? 57.270 53.724 61.811 1.00 72.00 588 ILE A O 1
ATOM 4597 N N . VAL A 1 589 ? 56.773 52.897 63.841 1.00 67.56 589 VAL A N 1
ATOM 4598 C CA . VAL A 1 589 ? 56.894 51.485 63.463 1.00 67.56 589 VAL A CA 1
ATOM 4599 C C . VAL A 1 589 ? 55.632 51.088 62.704 1.00 67.56 589 VAL A C 1
ATOM 4601 O O . VAL A 1 589 ? 54.598 50.795 63.302 1.00 67.56 589 VAL A O 1
ATOM 4604 N N . THR A 1 590 ? 55.716 51.095 61.374 1.00 66.31 590 THR A N 1
ATOM 4605 C CA . THR A 1 590 ? 54.607 50.680 60.510 1.00 66.31 590 THR A CA 1
ATOM 4606 C C . THR A 1 590 ? 54.273 49.208 60.738 1.00 66.31 590 THR A C 1
ATOM 4608 O O . THR A 1 590 ? 55.115 48.317 60.602 1.00 66.31 590 THR A O 1
ATOM 4611 N N . SER A 1 591 ? 53.022 48.945 61.103 1.00 57.88 591 SER A N 1
ATOM 4612 C CA . SER A 1 591 ? 52.529 47.596 61.359 1.00 57.88 591 SER A CA 1
ATOM 4613 C C . SER A 1 591 ? 52.540 46.762 60.072 1.00 57.88 591 SER A C 1
ATOM 4615 O O . SER A 1 591 ? 51.951 47.192 59.077 1.00 57.88 591 SER A O 1
ATOM 4617 N N . PRO A 1 592 ? 53.099 45.536 60.067 1.00 55.47 592 PRO A N 1
ATOM 4618 C CA . PRO A 1 592 ? 52.961 44.624 58.934 1.00 55.47 592 PRO A CA 1
ATOM 4619 C C . PRO A 1 592 ? 51.483 44.253 58.725 1.00 55.47 592 PRO A C 1
ATOM 4621 O O . PRO A 1 592 ? 50.918 43.471 59.491 1.00 55.47 592 PRO A O 1
ATOM 4624 N N . ARG A 1 593 ? 50.832 44.841 57.712 1.00 59.53 593 ARG A N 1
ATOM 4625 C CA . ARG A 1 593 ? 49.397 44.657 57.428 1.00 59.53 593 ARG A CA 1
ATOM 4626 C C . ARG A 1 593 ? 49.159 44.030 56.053 1.00 59.53 593 ARG A C 1
ATOM 4628 O O . ARG A 1 593 ? 49.973 44.122 55.138 1.00 59.53 593 ARG A O 1
ATOM 4635 N N . MET A 1 594 ? 48.047 43.305 55.959 1.00 48.59 594 MET A N 1
ATOM 4636 C CA . MET A 1 594 ? 47.719 42.406 54.851 1.00 48.59 594 MET A CA 1
ATOM 4637 C C . MET A 1 594 ? 47.403 43.190 53.573 1.00 48.59 594 MET A C 1
ATOM 4639 O O . MET A 1 594 ? 46.376 43.856 53.495 1.00 48.59 594 MET A O 1
ATOM 4643 N N . SER A 1 595 ? 48.242 43.070 52.543 1.00 50.81 595 SER A N 1
ATOM 4644 C CA . SER A 1 595 ? 48.018 43.741 51.259 1.00 50.81 595 SER A CA 1
ATOM 4645 C C . SER A 1 595 ? 46.747 43.225 50.567 1.00 50.81 595 SER A C 1
ATOM 4647 O O . SER A 1 595 ? 46.753 42.163 49.940 1.00 50.81 595 SER A O 1
ATOM 4649 N N . ALA A 1 596 ? 45.662 44.002 50.611 1.00 55.75 596 ALA A N 1
ATOM 4650 C CA . ALA A 1 596 ? 44.381 43.714 49.953 1.00 55.75 596 ALA A CA 1
ATOM 4651 C C . ALA A 1 596 ? 44.423 43.904 48.413 1.00 55.75 596 ALA A C 1
ATOM 4653 O O . ALA A 1 596 ? 43.499 44.443 47.804 1.00 55.75 596 ALA A O 1
ATOM 4654 N N . GLY A 1 597 ? 45.521 43.499 47.766 1.00 54.75 597 GLY A N 1
ATOM 4655 C CA . GLY A 1 597 ? 45.823 43.789 46.357 1.00 54.75 597 GLY A CA 1
ATOM 4656 C C . GLY A 1 597 ? 45.200 42.841 45.324 1.00 54.75 597 GLY A C 1
ATOM 4657 O O . GLY A 1 597 ? 45.302 43.107 44.133 1.00 54.75 597 GLY A O 1
ATOM 4658 N N . ASN A 1 598 ? 44.555 41.748 45.753 1.00 53.03 598 ASN A N 1
ATOM 4659 C CA . ASN A 1 598 ? 44.115 40.651 44.875 1.00 53.03 598 ASN A CA 1
ATOM 4660 C C . ASN A 1 598 ? 42.581 40.531 44.743 1.00 53.03 598 ASN A C 1
ATOM 4662 O O . ASN A 1 598 ? 42.034 39.429 44.777 1.00 53.03 598 ASN A O 1
ATOM 4666 N N . LEU A 1 599 ? 41.879 41.654 44.558 1.00 52.94 599 LEU A N 1
ATOM 4667 C CA . LEU A 1 599 ? 40.481 41.665 44.105 1.00 52.94 599 LEU A CA 1
ATOM 4668 C C . LEU A 1 599 ? 40.384 42.325 42.716 1.00 52.94 599 LEU A C 1
ATOM 4670 O O . LEU A 1 599 ? 40.707 43.506 42.589 1.00 52.94 599 LEU A O 1
ATOM 4674 N N . PRO A 1 600 ? 39.952 41.602 41.662 1.00 49.06 600 PRO A N 1
ATOM 4675 C CA . PRO A 1 600 ? 39.892 42.148 40.310 1.00 49.06 600 PRO A CA 1
ATOM 4676 C C . PRO A 1 600 ? 38.697 43.097 40.144 1.00 49.06 600 PRO A C 1
ATOM 4678 O O . PRO A 1 600 ? 37.556 42.672 39.966 1.00 49.06 600 PRO A O 1
ATOM 4681 N N . GLY A 1 601 ? 38.972 44.398 40.159 1.00 56.78 601 GLY A N 1
ATOM 4682 C CA . GLY A 1 601 ? 38.008 45.459 39.877 1.00 56.78 601 GLY A CA 1
ATOM 4683 C C . GLY A 1 601 ? 38.696 46.824 39.773 1.00 56.78 601 GLY A C 1
ATOM 4684 O O . GLY A 1 601 ? 39.896 46.923 40.035 1.00 56.78 601 GLY A O 1
ATOM 4685 N N . PRO A 1 602 ? 37.973 47.894 39.394 1.00 57.78 602 PRO A N 1
ATOM 4686 C CA . PRO A 1 602 ? 38.499 49.252 39.484 1.00 57.78 602 PRO A CA 1
ATOM 4687 C C . PRO A 1 602 ? 38.880 49.552 40.937 1.00 57.78 602 PRO A C 1
ATOM 4689 O O . PRO A 1 602 ? 38.048 49.394 41.830 1.00 57.78 602 PRO A O 1
ATOM 4692 N N . ALA A 1 603 ? 40.120 49.974 41.184 1.00 59.59 603 ALA A N 1
ATOM 4693 C CA . ALA A 1 603 ? 40.585 50.284 42.532 1.00 59.59 603 ALA A CA 1
ATOM 4694 C C . ALA A 1 603 ? 39.841 51.519 43.073 1.00 59.59 603 ALA A C 1
ATOM 4696 O O . ALA A 1 603 ? 40.201 52.654 42.772 1.00 59.59 603 ALA A O 1
ATOM 4697 N N . LEU A 1 604 ? 38.797 51.296 43.880 1.00 62.66 604 LEU A N 1
ATOM 4698 C CA . LEU A 1 604 ? 37.891 52.326 44.416 1.00 62.66 604 LEU A CA 1
ATOM 4699 C C . LEU A 1 604 ? 38.538 53.247 45.473 1.00 62.66 604 LEU A C 1
ATOM 4701 O O . LEU A 1 604 ? 37.834 53.767 46.329 1.00 62.66 604 LEU A O 1
ATOM 4705 N N . GLY A 1 605 ? 39.868 53.373 45.500 1.00 64.19 605 GLY A N 1
ATOM 4706 C CA . GLY A 1 605 ? 40.641 54.107 46.510 1.00 64.19 605 GLY A CA 1
ATOM 4707 C C . GLY A 1 605 ? 40.552 53.568 47.947 1.00 64.19 605 GLY A C 1
ATOM 4708 O O . GLY A 1 605 ? 41.314 54.013 48.796 1.00 64.19 605 GLY A O 1
ATOM 4709 N N . LEU A 1 606 ? 39.679 52.594 48.233 1.00 68.88 606 LEU A N 1
ATOM 4710 C CA . LEU A 1 606 ? 39.428 52.073 49.584 1.00 68.88 606 LEU A CA 1
ATOM 4711 C C . LEU A 1 606 ? 40.686 51.503 50.260 1.00 68.88 606 LEU A C 1
ATOM 4713 O O . LEU A 1 606 ? 40.872 51.728 51.449 1.00 68.88 606 LEU A O 1
ATOM 4717 N N . ASN A 1 607 ? 41.586 50.860 49.508 1.00 72.75 607 ASN A N 1
ATOM 4718 C CA . ASN A 1 607 ? 42.879 50.403 50.037 1.00 72.75 607 ASN A CA 1
ATOM 4719 C C . ASN A 1 607 ? 43.721 51.581 50.566 1.00 72.75 607 ASN A C 1
ATOM 4721 O O . ASN A 1 607 ? 44.335 51.460 51.618 1.00 72.75 607 ASN A O 1
ATOM 4725 N N . LYS A 1 608 ? 43.675 52.746 49.899 1.00 76.12 608 LYS A N 1
ATOM 4726 C CA . LYS A 1 608 ? 44.337 53.966 50.380 1.00 76.12 608 LYS A CA 1
ATOM 4727 C C . LYS A 1 608 ? 43.672 54.509 51.647 1.00 76.12 608 LYS A C 1
ATOM 4729 O O . LYS A 1 608 ? 44.368 55.042 52.495 1.00 76.12 608 LYS A O 1
ATOM 4734 N N . ILE A 1 609 ? 42.351 54.362 51.815 1.00 78.56 609 ILE A N 1
ATOM 4735 C CA . ILE A 1 609 ? 41.704 54.699 53.097 1.00 78.56 609 ILE A CA 1
ATOM 4736 C C . ILE A 1 609 ? 42.269 53.813 54.210 1.00 78.56 609 ILE A C 1
ATOM 4738 O O . ILE A 1 609 ? 42.599 54.325 55.271 1.00 78.56 609 ILE A O 1
ATOM 4742 N N . ASP A 1 610 ? 42.383 52.506 53.976 1.00 78.94 610 ASP A N 1
ATOM 4743 C CA . ASP A 1 610 ? 42.878 51.557 54.980 1.00 78.94 610 ASP A CA 1
ATOM 4744 C C . ASP A 1 610 ? 44.354 51.824 55.344 1.00 78.94 610 ASP A C 1
ATOM 4746 O O . ASP A 1 610 ? 44.729 51.754 56.515 1.00 78.94 610 ASP A O 1
ATOM 4750 N N . GLU A 1 611 ? 45.167 52.243 54.367 1.00 80.00 611 GLU A N 1
ATOM 4751 C CA . GLU A 1 611 ? 46.536 52.752 54.552 1.00 80.00 611 GLU A CA 1
ATOM 4752 C C . GLU A 1 611 ? 46.571 54.094 55.319 1.00 80.00 611 GLU A C 1
ATOM 4754 O O . GLU A 1 611 ? 47.261 54.196 56.334 1.00 80.00 611 GLU A O 1
ATOM 4759 N N . ASP A 1 612 ? 45.799 55.104 54.895 1.00 80.38 612 ASP A N 1
ATOM 4760 C CA . ASP A 1 612 ? 45.718 56.436 55.525 1.00 80.38 612 ASP A CA 1
ATOM 4761 C C . ASP A 1 612 ? 45.214 56.338 56.986 1.00 80.38 612 ASP A C 1
ATOM 4763 O O . ASP A 1 612 ? 45.729 57.010 57.883 1.00 80.38 612 ASP A O 1
ATOM 4767 N N . VAL A 1 613 ? 44.217 55.482 57.250 1.00 81.62 613 VAL A N 1
ATOM 4768 C CA . VAL A 1 613 ? 43.696 55.178 58.596 1.00 81.62 613 VAL A CA 1
ATOM 4769 C C . VAL A 1 613 ? 44.740 54.415 59.410 1.00 81.62 613 VAL A C 1
ATOM 4771 O O . VAL A 1 613 ? 44.976 54.752 60.572 1.00 81.62 613 VAL A O 1
ATOM 4774 N N . SER A 1 614 ? 45.401 53.421 58.809 1.00 81.94 614 SER A N 1
ATOM 4775 C CA . SER A 1 614 ? 46.467 52.655 59.460 1.00 81.94 614 SER A CA 1
ATOM 4776 C C . SER A 1 614 ? 47.629 53.535 59.911 1.00 81.94 614 SER A C 1
ATOM 4778 O O . SER A 1 614 ? 48.101 53.366 61.034 1.00 81.94 614 SER A O 1
ATOM 4780 N N . HIS A 1 615 ? 48.040 54.498 59.083 1.00 83.75 615 HIS A N 1
ATOM 4781 C CA . HIS A 1 615 ? 49.097 55.459 59.400 1.00 83.75 615 HIS A CA 1
ATOM 4782 C C . HIS A 1 615 ? 48.748 56.313 60.626 1.00 83.75 615 HIS A C 1
ATOM 4784 O O . HIS A 1 615 ? 49.571 56.471 61.524 1.00 83.75 615 HIS A O 1
ATOM 4790 N N . VAL A 1 616 ? 47.501 56.795 60.715 1.00 83.25 616 VAL A N 1
ATOM 4791 C CA . VAL A 1 616 ? 47.010 57.555 61.880 1.00 83.25 616 VAL A CA 1
ATOM 4792 C C . VAL A 1 616 ? 47.017 56.701 63.156 1.00 83.25 616 VAL A C 1
ATOM 4794 O O . VAL A 1 616 ? 47.373 57.207 64.219 1.00 83.25 616 VAL A O 1
ATOM 4797 N N . PHE A 1 617 ? 46.681 55.407 63.082 1.00 82.38 617 PHE A N 1
ATOM 4798 C CA . PHE A 1 617 ? 46.801 54.501 64.236 1.00 82.38 617 PHE A CA 1
ATOM 4799 C C . PHE A 1 617 ? 48.256 54.268 64.662 1.00 82.38 617 PHE A C 1
ATOM 4801 O O . PHE A 1 617 ? 48.554 54.334 65.856 1.00 82.38 617 PHE A O 1
ATOM 4808 N N . ASP A 1 618 ? 49.163 54.050 63.712 1.00 83.25 618 ASP A N 1
ATOM 4809 C CA . ASP A 1 618 ? 50.575 53.786 64.009 1.00 83.25 618 ASP A CA 1
ATOM 4810 C C . ASP A 1 618 ? 51.279 55.055 64.546 1.00 83.25 618 ASP A C 1
ATOM 4812 O O . ASP A 1 618 ? 52.116 54.974 65.447 1.00 83.25 618 ASP A O 1
ATOM 4816 N N . GLN A 1 619 ? 50.860 56.248 64.103 1.00 83.06 619 GLN A N 1
ATOM 4817 C CA . GLN A 1 619 ? 51.256 57.531 64.699 1.00 83.06 619 GLN A CA 1
ATOM 4818 C C . GLN A 1 619 ? 50.697 57.750 66.109 1.00 83.06 619 GLN A C 1
ATOM 4820 O O . GLN A 1 619 ? 51.418 58.254 66.969 1.00 83.06 619 GLN A O 1
ATOM 4825 N N . MET A 1 620 ? 49.443 57.364 66.385 1.00 81.75 620 MET A N 1
ATOM 4826 C CA . MET A 1 620 ? 48.913 57.408 67.755 1.00 81.75 620 MET A CA 1
ATOM 4827 C C . MET A 1 620 ? 49.718 56.501 68.691 1.00 81.75 620 MET A C 1
ATOM 4829 O O . MET A 1 620 ? 50.000 56.914 69.810 1.00 81.75 620 MET A O 1
ATOM 4833 N N . ALA A 1 621 ? 50.147 55.320 68.233 1.00 81.38 621 ALA A N 1
ATOM 4834 C CA . ALA A 1 621 ? 50.998 54.429 69.022 1.00 81.38 621 ALA A CA 1
ATOM 4835 C C . ALA A 1 621 ? 52.378 55.050 69.322 1.00 81.38 621 ALA A C 1
ATOM 4837 O O . ALA A 1 621 ? 52.795 55.077 70.480 1.00 81.38 621 ALA A O 1
ATOM 4838 N N . ALA A 1 622 ? 53.057 55.621 68.318 1.00 81.06 622 ALA A N 1
ATOM 4839 C CA . ALA A 1 622 ? 54.328 56.326 68.524 1.00 81.06 622 ALA A CA 1
ATOM 4840 C C . ALA A 1 622 ? 54.177 57.518 69.493 1.00 81.06 622 ALA A C 1
ATOM 4842 O O . ALA A 1 622 ? 54.970 57.683 70.421 1.00 81.06 622 ALA A O 1
ATOM 4843 N N . LEU A 1 623 ? 53.111 58.312 69.344 1.00 84.62 623 LEU A N 1
ATOM 4844 C CA . LEU A 1 623 ? 52.787 59.394 70.273 1.00 84.62 623 LEU A CA 1
ATOM 4845 C C . LEU A 1 623 ? 52.535 58.883 71.703 1.00 84.62 623 LEU A C 1
ATOM 4847 O O . LEU A 1 623 ? 52.974 59.536 72.653 1.00 84.62 623 LEU A O 1
ATOM 4851 N N . THR A 1 624 ? 51.848 57.750 71.877 1.00 81.44 624 THR A N 1
ATOM 4852 C CA . THR A 1 624 ? 51.626 57.136 73.196 1.00 81.44 624 THR A CA 1
ATOM 4853 C C . THR A 1 624 ? 52.954 56.776 73.855 1.00 81.44 624 THR A C 1
ATOM 4855 O O . THR A 1 624 ? 53.199 57.253 74.960 1.00 81.44 624 THR A O 1
ATOM 4858 N N . ASN A 1 625 ? 53.849 56.068 73.157 1.00 81.69 625 ASN A N 1
ATOM 4859 C CA . ASN A 1 625 ? 55.172 55.686 73.674 1.00 81.69 625 ASN A CA 1
ATOM 4860 C C . ASN A 1 625 ? 55.986 56.909 74.147 1.00 81.69 625 ASN A C 1
ATOM 4862 O O . ASN A 1 625 ? 56.579 56.912 75.227 1.00 81.69 625 ASN A O 1
ATOM 4866 N N . VAL A 1 626 ? 55.991 57.983 73.349 1.00 83.81 626 VAL A N 1
ATOM 4867 C CA . VAL A 1 626 ? 56.676 59.237 73.703 1.00 83.81 626 VAL A CA 1
ATOM 4868 C C . VAL A 1 626 ? 55.977 59.934 74.882 1.00 83.81 626 VAL A C 1
ATOM 4870 O O . VAL A 1 626 ? 56.642 60.469 75.767 1.00 83.81 626 VAL A O 1
ATOM 4873 N N . THR A 1 627 ? 54.644 59.901 74.954 1.00 81.38 627 THR A N 1
ATOM 4874 C CA . THR A 1 627 ? 53.879 60.509 76.059 1.00 81.38 627 THR A CA 1
ATOM 4875 C C . THR A 1 627 ? 54.085 59.765 77.378 1.00 81.38 627 THR A C 1
ATOM 4877 O O . THR A 1 627 ? 54.262 60.414 78.407 1.00 81.38 627 THR A O 1
ATOM 4880 N N . GLU A 1 628 ? 54.142 58.433 77.361 1.00 83.31 628 GLU A N 1
ATOM 4881 C CA . GLU A 1 628 ? 54.503 57.617 78.527 1.00 83.31 628 GLU A CA 1
ATOM 4882 C C . GLU A 1 628 ? 55.908 57.976 79.030 1.00 83.31 628 GLU A C 1
ATOM 4884 O O . GLU A 1 628 ? 56.085 58.242 80.218 1.00 83.31 628 GLU A O 1
ATOM 4889 N N . ARG A 1 629 ? 56.883 58.164 78.127 1.00 82.00 629 ARG A N 1
ATOM 4890 C CA . ARG A 1 629 ? 58.231 58.604 78.520 1.00 82.00 629 ARG A CA 1
ATOM 4891 C C . ARG A 1 629 ? 58.261 59.998 79.167 1.00 82.00 629 ARG A C 1
ATOM 4893 O O . ARG A 1 629 ? 59.091 60.237 80.045 1.00 82.00 629 ARG A O 1
ATOM 4900 N N . LEU A 1 630 ? 57.361 60.913 78.787 1.00 81.44 630 LEU A N 1
ATOM 4901 C CA . LEU A 1 630 ? 57.180 62.199 79.482 1.00 81.44 630 LEU A CA 1
ATOM 4902 C C . LEU A 1 630 ? 56.533 62.024 80.869 1.00 81.44 630 LEU A C 1
ATOM 4904 O O . LEU A 1 630 ? 56.882 62.748 81.806 1.00 81.44 630 LEU A O 1
ATOM 4908 N N . VAL A 1 631 ? 55.607 61.070 81.014 1.00 79.00 631 VAL A N 1
ATOM 4909 C CA . VAL A 1 631 ? 54.991 60.723 82.305 1.00 79.00 631 VAL A CA 1
ATOM 4910 C C . VAL A 1 631 ? 56.049 60.200 83.275 1.00 79.00 631 VAL A C 1
ATOM 4912 O O . VAL A 1 631 ? 56.175 60.768 84.359 1.00 79.00 631 VAL A O 1
ATOM 4915 N N . ASP A 1 632 ? 56.879 59.238 82.873 1.00 78.75 632 ASP A N 1
ATOM 4916 C CA . ASP A 1 632 ? 57.981 58.726 83.704 1.00 78.75 632 ASP A CA 1
ATOM 4917 C C . ASP A 1 632 ? 58.912 59.855 84.175 1.00 78.75 632 ASP A C 1
ATOM 4919 O O . ASP A 1 632 ? 59.107 60.069 85.375 1.00 78.75 632 ASP A O 1
ATOM 4923 N N . LEU A 1 633 ? 59.423 60.650 83.223 1.00 74.69 633 LEU A N 1
ATOM 4924 C CA . LEU A 1 633 ? 60.376 61.734 83.487 1.00 74.69 633 LEU A CA 1
ATOM 4925 C C . LEU A 1 633 ? 59.826 62.825 84.419 1.00 74.69 633 LEU A C 1
ATOM 4927 O O . LEU A 1 633 ? 60.609 63.555 85.030 1.00 74.69 633 LEU A O 1
ATOM 4931 N N . THR A 1 634 ? 58.505 62.952 84.563 1.00 69.19 634 THR A N 1
ATOM 4932 C CA . THR A 1 634 ? 57.892 63.906 85.504 1.00 69.19 634 THR A CA 1
ATOM 4933 C C . THR A 1 634 ? 57.489 63.272 86.831 1.00 69.19 634 THR A C 1
ATOM 4935 O O . THR A 1 634 ? 57.675 63.914 87.861 1.00 69.19 634 THR A O 1
ATOM 4938 N N . LEU A 1 635 ? 57.017 62.020 86.849 1.00 65.69 635 LEU A N 1
ATOM 4939 C CA . LEU A 1 635 ? 56.623 61.326 88.082 1.00 65.69 635 LEU A CA 1
ATOM 4940 C C . LEU A 1 635 ? 57.804 60.919 88.974 1.00 65.69 635 LEU A C 1
ATOM 4942 O O . LEU A 1 635 ? 57.610 60.754 90.175 1.00 65.69 635 LEU A O 1
ATOM 4946 N N . GLU A 1 636 ? 59.014 60.785 88.423 1.00 59.44 636 GLU A N 1
ATOM 4947 C CA . GLU A 1 636 ? 60.217 60.394 89.179 1.00 59.44 636 GLU A CA 1
ATOM 4948 C C . GLU A 1 636 ? 60.575 61.316 90.363 1.00 59.44 636 GLU A C 1
ATOM 4950 O O . GLU A 1 636 ? 61.295 60.874 91.252 1.00 59.44 636 GLU A O 1
ATOM 4955 N N . GLU A 1 637 ? 60.115 62.578 90.404 1.00 49.16 637 GLU A N 1
ATOM 4956 C CA . GLU A 1 637 ? 60.352 63.439 91.576 1.00 49.16 637 GLU A CA 1
ATOM 4957 C C . GLU A 1 637 ? 59.262 64.509 91.765 1.00 49.16 637 GLU A C 1
ATOM 4959 O O . GLU A 1 637 ? 58.837 65.178 90.820 1.00 49.16 637 GLU A O 1
ATOM 4964 N N . SER A 1 638 ? 58.793 64.653 93.006 1.00 50.88 638 SER A N 1
ATOM 4965 C CA . SER A 1 638 ? 57.576 65.390 93.358 1.00 50.88 638 SER A CA 1
ATOM 4966 C C . SER A 1 638 ? 57.765 66.911 93.411 1.00 50.88 638 SER A C 1
ATOM 4968 O O . SER A 1 638 ? 58.016 67.437 94.488 1.00 50.88 638 SER A O 1
ATOM 4970 N N . ASP A 1 639 ? 57.568 67.614 92.289 1.00 48.41 639 ASP A N 1
ATOM 4971 C CA . ASP A 1 639 ? 57.115 69.029 92.310 1.00 48.41 639 ASP A CA 1
ATOM 4972 C C . ASP A 1 639 ? 56.531 69.577 90.980 1.00 48.41 639 ASP A C 1
ATOM 4974 O O . ASP A 1 639 ? 56.168 70.750 90.890 1.00 48.41 639 ASP A O 1
ATOM 4978 N N . LEU A 1 640 ? 56.366 68.750 89.933 1.00 53.62 640 LEU A N 1
ATOM 4979 C CA . LEU A 1 640 ? 55.684 69.149 88.689 1.00 53.62 640 LEU A CA 1
ATOM 4980 C C . LEU A 1 640 ? 54.507 68.225 88.357 1.00 53.62 640 LEU A C 1
ATOM 4982 O O . LEU A 1 640 ? 54.668 67.087 87.921 1.00 53.62 640 LEU A O 1
ATOM 4986 N N . SER A 1 641 ? 53.295 68.758 88.512 1.00 56.12 641 SER A N 1
ATOM 4987 C CA . SER A 1 641 ? 52.033 68.077 88.211 1.00 56.12 641 SER A CA 1
ATOM 4988 C C . SER A 1 641 ? 51.811 67.927 86.697 1.00 56.12 641 SER A C 1
ATOM 4990 O O . SER A 1 641 ? 51.002 68.633 86.087 1.00 56.12 641 SER A O 1
ATOM 4992 N N . LEU A 1 642 ? 52.484 66.960 86.056 1.00 56.28 642 LEU A N 1
ATOM 4993 C CA . LEU A 1 642 ? 52.160 66.599 84.666 1.00 56.28 642 LEU A CA 1
ATOM 4994 C C . LEU A 1 642 ? 50.693 66.154 84.544 1.00 56.28 642 LEU A C 1
ATOM 4996 O O . LEU A 1 642 ? 50.066 66.395 83.517 1.00 56.28 642 LEU A O 1
ATOM 5000 N N . LYS A 1 643 ? 50.106 65.607 85.617 1.00 59.56 643 LYS A N 1
ATOM 5001 C CA . LYS A 1 643 ? 48.666 65.341 85.710 1.00 59.56 643 LYS A CA 1
ATOM 5002 C C . LYS A 1 643 ? 47.829 66.565 85.327 1.00 59.56 643 LYS A C 1
ATOM 5004 O O . LYS A 1 643 ? 46.867 66.407 84.588 1.00 59.56 643 LYS A O 1
ATOM 5009 N N . GLU A 1 644 ? 48.184 67.772 85.765 1.00 61.22 644 GLU A N 1
ATOM 5010 C CA . GLU A 1 644 ? 47.468 68.992 85.369 1.00 61.22 644 GLU A CA 1
ATOM 5011 C C . GLU A 1 644 ? 47.787 69.418 83.934 1.00 61.22 644 GLU A C 1
ATOM 5013 O O . GLU A 1 644 ? 46.865 69.748 83.192 1.00 61.22 644 GLU A O 1
ATOM 5018 N N . ILE A 1 645 ? 49.049 69.338 83.497 1.00 63.66 645 ILE A N 1
ATOM 5019 C CA . ILE A 1 645 ? 49.447 69.694 82.122 1.00 63.66 645 ILE A CA 1
ATOM 5020 C C . ILE A 1 645 ? 48.747 68.792 81.090 1.00 63.66 645 ILE A C 1
ATOM 5022 O O . ILE A 1 645 ? 48.192 69.287 80.107 1.00 63.66 645 ILE A O 1
ATOM 5026 N N . VAL A 1 646 ? 48.730 67.478 81.323 1.00 65.50 646 VAL A N 1
ATOM 5027 C CA . VAL A 1 646 ? 48.084 66.489 80.451 1.00 65.50 646 VAL A CA 1
ATOM 5028 C C . VAL A 1 646 ? 46.566 66.553 80.579 1.00 65.50 646 VAL A C 1
ATOM 5030 O O . VAL A 1 646 ? 45.904 66.549 79.549 1.00 65.50 646 VAL A O 1
ATOM 5033 N N . VAL A 1 647 ? 45.977 66.698 81.775 1.00 68.38 647 VAL A N 1
ATOM 5034 C CA . VAL A 1 647 ? 44.508 66.828 81.895 1.00 68.38 647 VAL A CA 1
ATOM 5035 C C . VAL A 1 647 ? 44.001 68.134 81.284 1.00 68.38 647 VAL A C 1
ATOM 5037 O O . VAL A 1 647 ? 42.961 68.116 80.628 1.00 68.38 647 VAL A O 1
ATOM 5040 N N . ASP A 1 648 ? 44.704 69.258 81.436 1.00 65.88 648 ASP A N 1
ATOM 5041 C CA . ASP A 1 648 ? 44.278 70.532 80.849 1.00 65.88 648 ASP A CA 1
ATOM 5042 C C . ASP A 1 648 ? 44.534 70.589 79.331 1.00 65.88 648 ASP A C 1
ATOM 5044 O O . ASP A 1 648 ? 43.706 71.117 78.583 1.00 65.88 648 ASP A O 1
ATOM 5048 N N . ARG A 1 649 ? 45.611 69.959 78.829 1.00 70.56 649 ARG A N 1
ATOM 5049 C CA . ARG A 1 649 ? 45.833 69.810 77.379 1.00 70.56 649 ARG A CA 1
ATOM 5050 C C . ARG A 1 649 ? 44.893 68.783 76.742 1.00 70.56 649 ARG A C 1
ATOM 5052 O O . ARG A 1 649 ? 44.348 69.089 75.686 1.00 70.56 649 ARG A O 1
ATOM 5059 N N . MET A 1 650 ? 44.599 67.654 77.394 1.00 64.12 650 MET A N 1
ATOM 5060 C CA . MET A 1 650 ? 43.534 66.738 76.962 1.00 64.12 650 MET A CA 1
ATOM 5061 C C . MET A 1 650 ? 42.179 67.438 76.985 1.00 64.12 650 MET A C 1
ATOM 5063 O O . MET A 1 650 ? 41.472 67.364 75.988 1.00 64.12 650 MET A O 1
ATOM 5067 N N . LYS A 1 651 ? 41.828 68.190 78.041 1.00 66.94 651 LYS A N 1
ATOM 5068 C CA . LYS A 1 651 ? 40.610 69.021 78.054 1.00 66.94 651 LYS A CA 1
ATOM 5069 C C . LYS A 1 651 ? 40.578 69.980 76.871 1.00 66.94 651 LYS A C 1
ATOM 5071 O O . LYS A 1 651 ? 39.548 70.060 76.209 1.00 66.94 651 LYS A O 1
ATOM 5076 N N . LYS A 1 652 ? 41.677 70.681 76.575 1.00 66.44 652 LYS A N 1
ATOM 5077 C CA . LYS A 1 652 ? 41.760 71.611 75.437 1.00 66.44 652 LYS A CA 1
ATOM 5078 C C . LYS A 1 652 ? 41.680 70.907 74.082 1.00 66.44 652 LYS A C 1
ATOM 5080 O O . LYS A 1 652 ? 41.029 71.449 73.198 1.00 66.44 652 LYS A O 1
ATOM 5085 N N . GLN A 1 653 ? 42.241 69.709 73.913 1.00 64.81 653 GLN A N 1
ATOM 5086 C CA . GLN A 1 653 ? 42.145 68.953 72.657 1.00 64.81 653 GLN A CA 1
ATOM 5087 C C . GLN A 1 653 ? 40.794 68.253 72.475 1.00 64.81 653 GLN A C 1
ATOM 5089 O O . GLN A 1 653 ? 40.207 68.383 71.404 1.00 64.81 653 GLN A O 1
ATOM 5094 N N . PHE A 1 654 ? 40.234 67.612 73.507 1.00 56.94 654 PHE A N 1
ATOM 5095 C CA . PHE A 1 654 ? 38.855 67.104 73.467 1.00 56.94 654 PHE A CA 1
ATOM 5096 C C . PHE A 1 654 ? 37.862 68.245 73.224 1.00 56.94 654 PHE A C 1
ATOM 5098 O O . PHE A 1 654 ? 36.978 68.109 72.386 1.00 56.94 654 PHE A O 1
ATOM 5105 N N . SER A 1 655 ? 38.043 69.402 73.874 1.00 60.28 655 SER A N 1
ATOM 5106 C CA . SER A 1 655 ? 37.233 70.590 73.581 1.00 60.28 655 SER A CA 1
ATOM 5107 C C . SER A 1 655 ? 37.439 71.051 72.138 1.00 60.28 655 SER A C 1
ATOM 5109 O O . SER A 1 655 ? 36.456 71.240 71.440 1.00 60.28 655 SER A O 1
ATOM 5111 N N . ALA A 1 656 ? 38.674 71.165 71.635 1.00 56.53 656 ALA A N 1
ATOM 5112 C CA . ALA A 1 656 ? 38.930 71.560 70.245 1.00 56.53 656 ALA A CA 1
ATOM 5113 C C . ALA A 1 656 ? 38.270 70.615 69.221 1.00 56.53 656 ALA A C 1
ATOM 5115 O O . ALA A 1 656 ? 37.722 71.094 68.230 1.00 56.53 656 ALA A O 1
ATOM 5116 N N . CYS A 1 657 ? 38.218 69.307 69.501 1.00 48.16 657 CYS A N 1
ATOM 5117 C CA . CYS A 1 657 ? 37.503 68.319 68.683 1.00 48.16 657 CYS A CA 1
ATOM 5118 C C . CYS A 1 657 ? 35.975 68.534 68.626 1.00 48.16 657 CYS A C 1
ATOM 5120 O O . CYS A 1 657 ? 35.330 67.984 67.737 1.00 48.16 657 CYS A O 1
ATOM 5122 N N . PHE A 1 658 ? 35.399 69.333 69.534 1.00 51.56 658 PHE A N 1
ATOM 5123 C CA . PHE A 1 658 ? 33.963 69.647 69.601 1.00 51.56 658 PHE A CA 1
ATOM 5124 C C . PHE A 1 658 ? 33.629 71.158 69.547 1.00 51.56 658 PHE A C 1
ATOM 5126 O O . PHE A 1 658 ? 32.455 71.523 69.544 1.00 51.56 658 PHE A O 1
ATOM 5133 N N . VAL A 1 659 ? 34.627 72.051 69.482 1.00 48.66 659 VAL A N 1
ATOM 5134 C CA . VAL A 1 659 ? 34.474 73.528 69.542 1.00 48.66 659 VAL A CA 1
ATOM 5135 C C . VAL A 1 659 ? 34.624 74.207 68.168 1.00 48.66 659 VAL A C 1
ATOM 5137 O O . VAL A 1 659 ? 34.494 75.426 68.043 1.00 48.66 659 VAL A O 1
ATOM 5140 N N . HIS A 1 660 ? 34.798 73.442 67.088 1.00 41.62 660 HIS A N 1
ATOM 5141 C CA . HIS A 1 660 ? 34.584 73.954 65.732 1.00 41.62 660 HIS A CA 1
ATOM 5142 C C . HIS A 1 660 ? 33.244 73.492 65.149 1.00 41.62 660 HIS A C 1
ATOM 5144 O O . HIS A 1 660 ? 33.070 72.355 64.733 1.00 41.62 660 HIS A O 1
ATOM 5150 N N . GLN A 1 661 ? 32.325 74.463 65.096 1.00 37.72 661 GLN A N 1
ATOM 5151 C CA . GLN A 1 661 ? 31.098 74.483 64.295 1.00 37.72 661 GLN A CA 1
ATOM 5152 C C . GLN A 1 661 ? 29.970 73.511 64.686 1.00 37.72 661 GLN A C 1
ATOM 5154 O O . GLN A 1 661 ? 29.322 72.912 63.834 1.00 37.72 661 GLN A O 1
ATOM 5159 N N . TYR A 1 662 ? 29.542 73.592 65.951 1.00 32.56 662 TYR A N 1
ATOM 5160 C CA . TYR A 1 662 ? 28.112 73.860 66.172 1.00 32.56 662 TYR A CA 1
ATOM 5161 C C . TYR A 1 662 ? 27.812 75.305 65.737 1.00 32.56 662 TYR A C 1
ATOM 5163 O O . TYR A 1 662 ? 27.855 76.238 66.537 1.00 32.56 662 TYR A O 1
ATOM 5171 N N . ALA A 1 663 ? 27.576 75.500 64.439 1.00 32.91 663 ALA A N 1
ATOM 5172 C CA . ALA A 1 663 ? 27.287 76.801 63.843 1.00 32.91 663 ALA A CA 1
ATOM 5173 C C . ALA A 1 663 ? 26.122 76.668 62.853 1.00 32.91 663 ALA A C 1
ATOM 5175 O O . ALA A 1 663 ? 26.335 76.381 61.682 1.00 32.91 663 ALA A O 1
ATOM 5176 N N . LYS A 1 664 ? 24.902 76.894 63.362 1.00 33.41 664 LYS A N 1
ATOM 5177 C CA . LYS A 1 664 ? 23.624 76.881 62.629 1.00 33.41 664 LYS A CA 1
ATOM 5178 C C . LYS A 1 664 ? 23.307 75.603 61.840 1.00 33.41 664 LYS A C 1
ATOM 5180 O O . LYS A 1 664 ? 23.557 75.495 60.644 1.00 33.41 664 LYS A O 1
ATOM 5185 N N . SER A 1 665 ? 22.592 74.699 62.501 1.00 32.22 665 SER A N 1
ATOM 5186 C CA . SER A 1 665 ? 21.593 73.878 61.814 1.00 32.22 665 SER A CA 1
ATOM 5187 C C . SER A 1 665 ? 20.366 74.756 61.546 1.00 32.22 665 SER A C 1
ATOM 5189 O O . SER A 1 665 ? 19.527 74.911 62.431 1.00 32.22 665 SER A O 1
ATOM 5191 N N . ASP A 1 666 ? 20.287 75.365 60.361 1.00 30.88 666 ASP A N 1
ATOM 5192 C CA . ASP A 1 666 ? 19.056 76.014 59.892 1.00 30.88 666 ASP A CA 1
ATOM 5193 C C . ASP A 1 666 ? 18.076 74.910 59.422 1.00 30.88 666 ASP A C 1
ATOM 5195 O O . ASP A 1 666 ? 18.042 74.531 58.251 1.00 30.88 666 ASP A O 1
ATOM 5199 N N . GLU A 1 667 ? 17.318 74.357 60.374 1.00 28.77 667 GLU A N 1
ATOM 5200 C CA . GLU A 1 667 ? 16.004 73.746 60.115 1.00 28.77 667 GLU A CA 1
ATOM 5201 C C . GLU A 1 667 ? 14.972 74.847 59.789 1.00 28.77 667 GLU A C 1
ATOM 5203 O O . GLU A 1 667 ? 15.177 76.007 60.143 1.00 28.77 667 GLU A O 1
ATOM 5208 N N . ASP A 1 668 ? 13.861 74.469 59.144 1.00 31.44 668 ASP A N 1
ATOM 5209 C CA . ASP A 1 668 ? 12.775 75.347 58.657 1.00 31.44 668 ASP A CA 1
ATOM 5210 C C . ASP A 1 668 ? 13.192 76.476 57.682 1.00 31.44 668 ASP A C 1
ATOM 5212 O O . ASP A 1 668 ? 13.668 77.541 58.072 1.00 31.44 668 ASP A O 1
ATOM 5216 N N . GLY A 1 669 ? 12.907 76.308 56.378 1.00 32.28 669 GLY A N 1
ATOM 5217 C CA . GLY A 1 669 ? 13.262 77.349 55.394 1.00 32.28 669 GLY A CA 1
ATOM 5218 C C . GLY A 1 669 ? 12.555 77.403 54.034 1.00 32.28 669 GLY A C 1
ATOM 5219 O O . GLY A 1 669 ? 12.610 78.455 53.402 1.00 32.28 669 GLY A O 1
ATOM 5220 N N . LEU A 1 670 ? 11.885 76.348 53.542 1.00 30.19 670 LEU A N 1
ATOM 5221 C CA . LEU A 1 670 ? 11.229 76.412 52.216 1.00 30.19 670 LEU A CA 1
ATOM 5222 C C . LEU A 1 670 ? 9.940 75.582 52.076 1.00 30.19 670 LEU A C 1
ATOM 5224 O O . LEU A 1 670 ? 9.680 74.950 51.053 1.00 30.19 670 LEU A O 1
ATOM 5228 N N . LEU A 1 671 ? 9.085 75.630 53.101 1.00 30.58 671 LEU A N 1
ATOM 5229 C CA . LEU A 1 671 ? 7.734 75.070 53.041 1.00 30.58 671 LEU A CA 1
ATOM 5230 C C . LEU A 1 671 ? 6.708 76.180 52.746 1.00 30.58 671 LEU A C 1
ATOM 5232 O O . LEU A 1 671 ? 6.209 76.853 53.648 1.00 30.58 671 LEU A O 1
ATOM 5236 N N . HIS A 1 672 ? 6.367 76.368 51.469 1.00 36.59 672 HIS A N 1
ATOM 5237 C CA . HIS A 1 672 ? 5.194 77.145 51.054 1.00 36.59 672 HIS A CA 1
ATOM 5238 C C . HIS A 1 672 ? 4.283 76.327 50.131 1.00 36.59 672 HIS A C 1
ATOM 5240 O O . HIS A 1 672 ? 4.499 76.201 48.932 1.00 36.59 672 HIS A O 1
ATOM 5246 N N . GLN A 1 673 ? 3.240 75.784 50.761 1.00 30.62 673 GLN A N 1
ATOM 5247 C CA . GLN A 1 673 ? 1.838 75.932 50.362 1.00 30.62 673 GLN A CA 1
ATOM 5248 C C . GLN A 1 673 ? 1.504 75.993 48.853 1.00 30.62 673 GLN A C 1
ATOM 5250 O O . GLN A 1 673 ? 1.535 77.065 48.250 1.00 30.62 673 GLN A O 1
ATOM 5255 N N . ARG A 1 674 ? 0.901 74.918 48.327 1.00 31.73 674 ARG A N 1
ATOM 5256 C CA . ARG A 1 674 ? -0.576 74.769 48.226 1.00 31.73 674 ARG A CA 1
ATOM 5257 C C . ARG A 1 674 ? -0.931 73.383 47.657 1.00 31.73 674 ARG A C 1
ATOM 5259 O O . ARG A 1 674 ? -0.520 73.057 46.557 1.00 31.73 674 ARG A O 1
ATOM 5266 N N . THR A 1 675 ? -1.446 72.463 48.481 1.00 30.23 675 THR A N 1
ATOM 5267 C CA . THR A 1 675 ? -2.881 72.174 48.764 1.00 30.23 675 THR A CA 1
ATOM 5268 C C . THR A 1 675 ? -3.636 71.470 47.637 1.00 30.23 675 THR A C 1
ATOM 5270 O O . THR A 1 675 ? -3.526 71.879 46.489 1.00 30.23 675 THR A O 1
ATOM 5273 N N . SER A 1 676 ? -4.527 70.549 48.033 1.00 31.70 676 SER A N 1
ATOM 5274 C CA . SER A 1 676 ? -5.470 69.784 47.194 1.00 31.70 676 SER A CA 1
ATOM 5275 C C . SER A 1 676 ? -4.847 68.676 46.330 1.00 31.70 676 SER A C 1
ATOM 5277 O O . SER A 1 676 ? -3.734 68.817 45.847 1.00 31.70 676 SER A O 1
ATOM 5279 N N . SER A 1 677 ? -5.538 67.563 46.061 1.00 33.31 677 SER A N 1
ATOM 5280 C CA . SER A 1 677 ? -6.685 66.935 46.755 1.00 33.31 677 SER A CA 1
ATOM 5281 C C . SER A 1 677 ? -6.858 65.502 46.216 1.00 33.31 677 SER A C 1
ATOM 5283 O O . SER A 1 677 ? -6.370 65.215 45.134 1.00 33.31 677 SER A O 1
ATOM 5285 N N . THR A 1 678 ? -7.599 64.666 46.953 1.00 35.44 678 THR A N 1
ATOM 5286 C CA . THR A 1 678 ? -8.376 63.498 46.474 1.00 35.44 678 THR A CA 1
ATOM 5287 C C . THR A 1 678 ? -7.733 62.480 45.513 1.00 35.44 678 THR A C 1
ATOM 5289 O O . THR A 1 678 ? -7.482 62.728 44.340 1.00 35.44 678 THR A O 1
ATOM 5292 N N . MET A 1 679 ? -7.654 61.242 46.014 1.00 38.34 679 MET A N 1
ATOM 5293 C CA . MET A 1 679 ? -7.760 60.005 45.223 1.00 38.34 679 MET A CA 1
ATOM 5294 C C . MET A 1 679 ? -8.928 60.092 44.213 1.00 38.34 679 MET A C 1
ATOM 5296 O O . MET A 1 679 ? -9.935 60.739 44.519 1.00 38.34 679 MET A O 1
ATOM 5300 N N . PRO A 1 680 ? -8.858 59.374 43.078 1.00 46.16 680 PRO A N 1
ATOM 5301 C CA . PRO A 1 680 ? -9.488 58.050 43.110 1.00 46.16 680 PRO A CA 1
ATOM 5302 C C . PRO A 1 680 ? -8.702 56.919 42.418 1.00 46.16 680 PRO A C 1
ATOM 5304 O O . PRO A 1 680 ? -7.905 57.134 41.513 1.00 46.16 680 PRO A O 1
ATOM 5307 N N . GLU A 1 681 ? -8.986 55.712 42.909 1.00 32.97 681 GLU A N 1
ATOM 5308 C CA . GLU A 1 681 ? -9.232 54.445 42.195 1.00 32.97 681 GLU A CA 1
ATOM 5309 C C . GLU A 1 681 ? -8.442 54.070 40.923 1.00 32.97 681 GLU A C 1
ATOM 5311 O O . GLU A 1 681 ? -8.454 54.737 39.890 1.00 32.97 681 GLU A O 1
ATOM 5316 N N . SER A 1 682 ? -7.892 52.852 40.962 1.00 42.50 682 SER A N 1
ATOM 5317 C CA . SER A 1 682 ? -7.612 52.031 39.778 1.00 42.50 682 SER A CA 1
ATOM 5318 C C . SER A 1 682 ? -8.882 51.767 38.962 1.00 42.50 682 SER A C 1
ATOM 5320 O O . SER A 1 682 ? -9.958 51.602 39.539 1.00 42.50 682 SER A O 1
ATOM 5322 N N . PRO A 1 683 ? -8.742 51.550 37.646 1.00 49.97 683 PRO A N 1
ATOM 5323 C CA . PRO A 1 683 ? -9.468 50.419 37.066 1.00 49.97 683 PRO A CA 1
ATOM 5324 C C . PRO A 1 683 ? -8.654 49.595 36.053 1.00 49.97 683 PRO A C 1
ATOM 5326 O O . PRO A 1 683 ? -7.898 50.152 35.263 1.00 49.97 683 PRO A O 1
ATOM 5329 N N . SER A 1 684 ? -8.964 48.289 36.020 1.00 38.47 684 SER A N 1
ATOM 5330 C CA . SER A 1 684 ? -8.614 47.284 34.985 1.00 38.47 684 SER A CA 1
ATOM 5331 C C . SER A 1 684 ? -7.124 46.983 34.776 1.00 38.47 684 SER A C 1
ATOM 5333 O O . SER A 1 684 ? -6.515 47.564 33.853 1.00 38.47 684 SER A O 1
#

Sequence (684 aa):
MDGEGELARLRAEVASKDDTLNQLKVKAKAFAEALTNDKKSLEAQLMQSRNEMNELKTKAKAFADNVKTQILVEKERVQLLEKQLHAKDIELLQQQQQHATAATQPLNEGDAVTYQWKAQVDQLTVQLATDRQVHAERVSQLEQLAQQRVAEKATLEQKLQQLQWQHTQDSAQHEQNMHDQVATLRQENQESARQVQSVVLALQALTSSNGTNVEALVAAARDAWQAKDAQVRALEHTVASLEDEKNLTRTNSASLSNKYRGDIVVLEGVRDQLEADLASLKAEGVVLRSDCAAKDVECTNLRVQLAQATADVDVKAAEVTQVREALAIEGRNAATECANLRGQVEALASQVRELDMELQHAKSNHASQSSGLAAAQALALEESAREWKAKEAAWNVAKVEMQAAHDKFVRDEEEKKVKVKTYIQNLTADKQKALEDVDKQVKERDLAHEKRLVDIKAKTMAKFAEHEAVIKKGHEDLEALRSQMVKAQQAYEAEIKSLQAKKKEAEDETMEVLKKKRLAAKAETQKLANDLEGVQKRAAMLVDVTGNKCTHQSKQLEVLQERVLEAIHVVSHHKKCDLTTLNDLAQIVTSPRMSAGNLPGPALGLNKIDEDVSHVFDQMAALTNVTERLVDLTLEESDLSLKEIVVDRMKKQFSACFVHQYAKSDEDGLLHQRTSSTMPESPS